Protein AF-A0A847AU84-F1 (afdb_monomer_lite)

pLDDT: mean 89.32, std 8.5, range [48.16, 98.56]

Sequence (438 aa):
MNRSVLNELHKEILNGLTQKDFLKRINISEERIQSLLINTKFVDNMLSLINKKQVTCKNVLDLSIDILNTVSSEPMDDWLMYIFQYVLNKSFPEAVTIKLDSKYEVSVIIYLEILRTILKYAQDNNLSEIPKFEFLSDEEIQELPNKSEYINFLKVYDENYVYELMMLDAEVNGYNTLKHVTAVHFVAMHVARQLKKVGVVLNLGLVSGSAAGHDIGKYGCKGLEKRRVAYLHYYYTDQWFIKYNMPGISLIAANHSTWDLELENLSLESLLLIYADFRVKNKKTKKGEEMHIFSLKESFSIILSKLDNVDEAKEKRYIRVYSKLLDFEDYLINKGINVDLKSEKPMFVKTVDFALIDGYEIVRNFKLMAFEHNVSLMSKLNNEITFTGMIESARSEQDWKNIRAYLNILEEYSIYLSQKEKLFALSFLYELLVHREG

Secondary structure (DSSP, 8-state):
-HHHHHHHHHHHHHHHHT-HHHHHHHT--HHHHHHHHS-HHHHHHHHHHHHHT---HHHHHHHHHHHHHHHHSS--S-HHHHHHHHHHHHH-GGG--S---HHHHHHHHHHHHHHHHHHHHHHHTT-S------PPPHHHHHT-TTHHHHHHHHHHHHHTTHHHHHHHHHHHT---HHHHHHHHHHHHHHHHHHHHHTT----HHHHHHHHHHTTGGGGG--GGGGGGHHHHHHHHHHHHHHHTT-HHHHHHHHTTT-TTS-GGGS-HHHHHHHHHHHHEEEEEETTEEEEEE--HHHHHHHHHHT-TT--HHHHHHHHHHHHHHHHHHHHHHHTT--TTSS-SSPPP-PPPPGGG--HHHHHHHHHHHHHHHHHHHHHHHTSHHHHHHHHHHHHH---HHHHHHHHHHHHHHGGGS-HHHHHHHHHHHHHHHH-TT-

Radius of gyration: 25.24 Å; chains: 1; bounding box: 65×44×82 Å

Foldseek 3Di:
DLVVLLVVLLVLLLCLCQDPVNCVVLVHDSVRSVVLSPDPQLSVLSSVVLVVLADALVSLCSSCQVVQCVQLVHHDPDPLLLLLLVLLCLQAVPARDDDDDPSNVSSSSSSLSSSVSVLVSCVVVVSHPRQDAPADDPVLLVPAPDNPLLVLLVVSCVVSVVLVSQRSCCVVVVDNVNQLLSQLLLLLLLLVLQCVVLPQDDGSSLLNSLSNQLQVLLSNQHDPSVVVSLPGSLVSSLVSSVVSPNQSSNLLSSCLSVLVDPLLLDAPSNLSSVLSSLQWDWDQDPVGTDIDGHDLVVSLVVVVVVCVPPDPVVVVSSVVSSVSNVLVVLLSVQSQRDSVSPDSHRDDHDDDDPVRDDDVRVVSVVSNVSSVVSNVVVVQQADPVSLLVVLVVLVPDQDVVVVVVVVVSCVSNVVSHTPVSVVSVVVSVVVPVVDPSD

Structure (mmCIF, N/CA/C/O backbone):
data_AF-A0A847AU84-F1
#
_entry.id   AF-A0A847AU84-F1
#
loop_
_atom_site.group_PDB
_atom_site.id
_atom_site.type_symbol
_atom_site.label_atom_id
_atom_site.label_alt_id
_atom_site.label_comp_id
_atom_site.label_asym_id
_atom_site.label_entity_id
_atom_site.label_seq_id
_atom_site.pdbx_PDB_ins_code
_atom_site.Cartn_x
_atom_site.Cartn_y
_atom_site.Cartn_z
_atom_site.occupancy
_atom_site.B_iso_or_equiv
_atom_site.auth_seq_id
_atom_site.auth_comp_id
_atom_site.auth_asym_id
_atom_site.auth_atom_id
_atom_site.pdbx_PDB_model_num
ATOM 1 N N . MET A 1 1 ? -1.096 19.557 -32.624 1.00 55.03 1 MET A N 1
ATOM 2 C CA . MET A 1 1 ? -1.042 18.966 -31.268 1.00 55.03 1 MET A CA 1
ATOM 3 C C . MET A 1 1 ? 0.103 17.970 -31.117 1.00 55.03 1 MET A C 1
ATOM 5 O O . MET A 1 1 ? 0.992 18.254 -30.331 1.00 55.03 1 MET A O 1
ATOM 9 N N . ASN A 1 2 ? 0.170 16.890 -31.904 1.00 67.12 2 ASN A N 1
ATOM 10 C CA . ASN A 1 2 ? 1.107 15.779 -31.635 1.00 67.12 2 ASN A CA 1
ATOM 11 C C . ASN A 1 2 ? 2.599 16.149 -31.669 1.00 67.12 2 ASN A C 1
ATOM 13 O O . ASN A 1 2 ? 3.369 15.592 -30.903 1.00 67.12 2 ASN A O 1
ATOM 17 N N . ARG A 1 3 ? 3.014 17.124 -32.492 1.00 78.31 3 ARG A N 1
ATOM 18 C CA . ARG A 1 3 ? 4.427 17.541 -32.574 1.00 78.31 3 ARG A CA 1
ATOM 19 C C . ARG A 1 3 ? 4.917 18.313 -31.339 1.00 78.31 3 ARG A C 1
ATOM 21 O O . ARG A 1 3 ? 6.087 18.218 -31.006 1.00 78.31 3 ARG A O 1
ATOM 28 N N . SER A 1 4 ? 4.032 19.050 -30.660 1.00 83.44 4 SER A N 1
ATOM 29 C CA . SER A 1 4 ? 4.377 19.756 -29.414 1.00 83.44 4 SER A CA 1
ATOM 30 C C . SER A 1 4 ? 4.542 18.766 -28.264 1.00 83.44 4 SER A C 1
ATOM 32 O O . SER A 1 4 ? 5.564 18.787 -27.593 1.00 83.44 4 SER A O 1
ATOM 34 N N . VAL A 1 5 ? 3.571 17.856 -28.118 1.00 85.06 5 VAL A N 1
ATOM 35 C CA . VAL A 1 5 ? 3.578 16.769 -27.121 1.00 85.06 5 VAL A CA 1
ATOM 36 C C . VAL A 1 5 ? 4.793 15.861 -27.312 1.00 85.06 5 VAL A C 1
ATOM 38 O O . VAL A 1 5 ? 5.462 15.511 -26.351 1.00 85.06 5 VAL A O 1
ATOM 41 N N . LEU A 1 6 ? 5.125 15.526 -28.563 1.00 87.38 6 LEU A N 1
ATOM 42 C CA . LEU A 1 6 ? 6.319 14.748 -28.895 1.00 87.38 6 LEU A CA 1
ATOM 43 C C . LEU A 1 6 ? 7.604 15.426 -28.411 1.00 87.38 6 LEU A C 1
ATOM 45 O O . LEU A 1 6 ? 8.422 14.787 -27.762 1.00 87.38 6 LEU A O 1
ATOM 49 N N . ASN A 1 7 ? 7.788 16.705 -28.749 1.00 88.19 7 ASN A N 1
ATOM 50 C CA . ASN A 1 7 ? 9.000 17.439 -28.389 1.00 88.19 7 ASN A CA 1
ATOM 51 C C . ASN A 1 7 ? 9.130 17.604 -26.871 1.00 88.19 7 ASN A C 1
ATOM 53 O O . ASN A 1 7 ? 10.234 17.533 -26.340 1.00 88.19 7 ASN A O 1
ATOM 57 N N . GLU A 1 8 ? 8.013 17.834 -26.184 1.00 91.06 8 GLU A N 1
ATOM 58 C CA . GLU A 1 8 ? 7.973 17.942 -24.729 1.00 91.06 8 GLU A CA 1
ATOM 59 C C . GLU A 1 8 ? 8.324 16.609 -24.063 1.00 91.06 8 GLU A C 1
ATOM 61 O O . GLU A 1 8 ? 9.249 16.561 -23.261 1.00 91.06 8 GLU A O 1
ATOM 66 N N . LEU A 1 9 ? 7.675 15.513 -24.467 1.00 90.62 9 LEU A N 1
ATOM 67 C CA . LEU A 1 9 ? 7.945 14.185 -23.919 1.00 90.62 9 LEU A CA 1
ATOM 68 C C . LEU A 1 9 ? 9.382 13.721 -24.198 1.00 90.62 9 LEU A C 1
ATOM 70 O O . LEU A 1 9 ? 10.033 13.165 -23.317 1.00 90.62 9 LEU A O 1
ATOM 74 N N . HIS A 1 10 ? 9.902 13.977 -25.403 1.00 92.12 10 HIS A N 1
ATOM 75 C CA . HIS A 1 10 ? 11.299 13.683 -25.741 1.00 92.12 10 HIS A CA 1
ATOM 76 C C . HIS A 1 10 ? 12.267 14.464 -24.847 1.00 92.12 10 HIS A C 1
ATOM 78 O O . HIS A 1 10 ? 13.226 13.887 -24.336 1.00 92.12 10 HIS A O 1
ATOM 84 N N . LYS A 1 11 ? 11.978 15.746 -24.592 1.00 92.06 11 LYS A N 1
ATOM 85 C CA . LYS A 1 11 ? 12.766 16.592 -23.691 1.00 92.06 11 LYS A CA 1
ATOM 86 C C . LYS A 1 11 ? 12.709 16.103 -22.243 1.00 92.06 11 LYS A C 1
ATOM 88 O O . LYS A 1 11 ? 13.748 16.072 -21.596 1.00 92.06 11 LYS A O 1
ATOM 93 N N . GLU A 1 12 ? 11.539 15.715 -21.741 1.00 93.75 12 GLU A N 1
ATOM 94 C CA . GLU A 1 12 ? 11.391 15.152 -20.391 1.00 93.75 12 GLU A CA 1
ATOM 95 C C . GLU A 1 12 ? 12.195 13.854 -20.235 1.00 93.75 12 GLU A C 1
ATOM 97 O O . GLU A 1 12 ? 12.949 13.710 -19.274 1.00 93.75 12 GLU A O 1
ATOM 102 N N . ILE A 1 13 ? 12.122 12.947 -21.217 1.00 94.31 13 ILE A N 1
ATOM 103 C CA . ILE A 1 13 ? 12.902 11.697 -21.209 1.00 94.31 13 ILE A CA 1
ATOM 104 C C . ILE A 1 13 ? 14.402 11.989 -21.232 1.00 94.31 13 ILE A C 1
ATOM 106 O O . ILE A 1 13 ? 15.161 11.386 -20.473 1.00 94.31 13 ILE A O 1
ATOM 110 N N . LEU A 1 14 ? 14.834 12.921 -22.085 1.00 93.75 14 LEU A N 1
ATOM 111 C CA . LEU A 1 14 ? 16.229 13.334 -22.138 1.00 93.75 14 LEU A CA 1
ATOM 112 C C . LEU A 1 14 ? 16.678 13.900 -20.787 1.00 93.75 14 LEU A C 1
ATOM 114 O O . LEU A 1 14 ? 17.684 13.443 -20.259 1.00 93.75 14 LEU A O 1
ATOM 118 N N . ASN A 1 15 ? 15.908 14.821 -20.201 1.00 93.50 15 ASN A N 1
ATOM 119 C CA . ASN A 1 15 ? 16.219 15.426 -18.907 1.00 93.50 15 ASN A CA 1
ATOM 120 C C . ASN A 1 15 ? 16.356 14.382 -17.791 1.00 93.50 15 ASN A C 1
ATOM 122 O O . ASN A 1 15 ? 17.271 14.502 -16.979 1.00 93.50 15 ASN A O 1
ATOM 126 N N . GLY A 1 16 ? 15.469 13.380 -17.741 1.00 92.56 16 GLY A N 1
ATOM 127 C CA . GLY A 1 16 ? 15.541 12.283 -16.770 1.00 92.56 16 GLY A CA 1
ATOM 128 C C . GLY A 1 16 ? 16.816 11.454 -16.935 1.00 92.56 16 GLY A C 1
ATOM 129 O O . GLY A 1 16 ? 17.574 11.256 -15.986 1.00 92.56 16 GLY A O 1
ATOM 130 N N . LEU A 1 17 ? 17.126 11.063 -18.175 1.00 94.06 17 LEU A N 1
ATOM 131 C CA . LEU A 1 17 ? 18.296 10.240 -18.489 1.00 94.06 17 LEU A CA 1
ATOM 132 C C . LEU A 1 17 ? 19.638 10.992 -18.401 1.00 94.06 17 LEU A C 1
ATOM 134 O O . LEU A 1 17 ? 20.684 10.346 -18.331 1.00 94.06 17 LEU A O 1
ATOM 138 N N . THR A 1 18 ? 19.644 12.330 -18.393 1.00 93.75 18 THR A N 1
ATOM 139 C CA . THR A 1 18 ? 20.861 13.154 -18.261 1.00 93.75 18 THR A CA 1
ATOM 140 C C . THR A 1 18 ? 21.039 13.774 -16.874 1.00 93.75 18 THR A C 1
ATOM 142 O O . THR A 1 18 ? 21.946 14.585 -16.669 1.00 93.75 18 THR A O 1
ATOM 145 N N . GLN A 1 19 ? 20.224 13.398 -15.882 1.00 94.19 19 GLN A N 1
ATOM 146 C CA . GLN A 1 19 ? 20.457 13.833 -14.504 1.00 94.19 19 GLN A CA 1
ATOM 147 C C . GLN A 1 19 ? 21.805 13.319 -13.986 1.00 94.19 19 GLN A C 1
ATOM 149 O O . GLN A 1 19 ? 22.171 12.160 -14.185 1.00 94.19 19 GLN A O 1
ATOM 154 N N . LYS A 1 20 ? 22.541 14.170 -13.257 1.00 91.12 20 LYS A N 1
ATOM 155 C CA . LYS A 1 20 ? 23.899 13.852 -12.775 1.00 91.12 20 LYS A CA 1
ATOM 156 C C . LYS A 1 20 ? 23.958 12.559 -11.961 1.00 91.12 20 LYS A C 1
ATOM 158 O O . LYS A 1 20 ? 24.895 11.784 -12.131 1.00 91.12 20 LYS A O 1
ATOM 163 N N . ASP A 1 21 ? 22.987 12.330 -11.082 1.00 91.88 21 ASP A N 1
ATOM 164 C CA . ASP A 1 21 ? 22.969 11.136 -10.233 1.00 91.88 21 ASP A CA 1
ATOM 165 C C . ASP A 1 21 ? 22.559 9.883 -11.015 1.00 91.88 21 ASP A C 1
ATOM 167 O O . ASP A 1 21 ? 23.112 8.808 -10.778 1.00 91.88 21 ASP A O 1
ATOM 171 N N . PHE A 1 22 ? 21.691 10.030 -12.021 1.00 93.44 22 PHE A N 1
ATOM 172 C CA . PHE A 1 22 ? 21.342 8.949 -12.938 1.00 93.44 22 PHE A CA 1
ATOM 173 C C . PHE A 1 22 ? 22.546 8.519 -13.785 1.00 93.44 22 PHE A C 1
ATOM 175 O O . PHE A 1 22 ? 22.910 7.345 -13.773 1.00 93.44 22 PHE A O 1
ATOM 182 N N . LEU A 1 23 ? 23.235 9.465 -14.437 1.00 93.50 23 LEU A N 1
ATOM 183 C CA . LEU A 1 23 ? 24.429 9.192 -15.251 1.00 93.50 23 LEU A CA 1
ATOM 184 C C . LEU A 1 23 ? 25.538 8.506 -14.442 1.00 93.50 23 LEU A C 1
ATOM 186 O O . LEU A 1 23 ? 26.152 7.552 -14.921 1.00 93.50 23 LEU A O 1
ATOM 190 N N . LYS A 1 24 ? 25.758 8.936 -13.190 1.00 92.25 24 LYS A N 1
ATOM 191 C CA . LYS A 1 24 ? 26.688 8.266 -12.265 1.00 92.25 24 LYS A CA 1
ATOM 192 C C . LYS A 1 24 ? 26.268 6.828 -11.970 1.00 92.25 24 LYS A C 1
ATOM 194 O O . LYS A 1 24 ? 27.123 5.950 -11.951 1.00 92.25 24 LYS A O 1
ATOM 199 N N . ARG A 1 25 ? 24.971 6.585 -11.746 1.00 91.06 25 ARG A N 1
ATOM 200 C CA . ARG A 1 25 ? 24.428 5.252 -11.445 1.00 91.06 25 ARG A CA 1
ATOM 201 C C . ARG A 1 25 ? 24.627 4.272 -12.600 1.00 91.06 25 ARG A C 1
ATOM 203 O O . ARG A 1 25 ? 24.944 3.115 -12.349 1.00 91.06 25 ARG A O 1
ATOM 210 N N . ILE A 1 26 ? 24.443 4.721 -13.842 1.00 93.19 26 ILE A N 1
ATOM 211 C CA . ILE A 1 26 ? 24.600 3.865 -15.029 1.00 93.19 26 ILE A CA 1
ATOM 212 C C . ILE A 1 26 ? 26.018 3.860 -15.612 1.00 93.19 26 ILE A C 1
ATOM 214 O O . ILE A 1 26 ? 26.317 3.022 -16.458 1.00 93.19 26 ILE A O 1
ATOM 218 N N . ASN A 1 27 ? 26.887 4.775 -15.170 1.00 92.69 27 ASN A N 1
ATOM 219 C CA . ASN A 1 27 ? 28.250 4.962 -15.669 1.00 92.69 27 ASN A CA 1
ATOM 220 C C . ASN A 1 27 ? 28.321 5.144 -17.203 1.00 92.69 27 ASN A C 1
ATOM 222 O O . ASN A 1 27 ? 29.146 4.541 -17.891 1.00 92.69 27 ASN A O 1
ATOM 226 N N . ILE A 1 28 ? 27.426 5.975 -17.746 1.00 92.00 28 ILE A N 1
ATOM 227 C CA . ILE A 1 28 ? 27.368 6.347 -19.167 1.00 92.00 28 ILE A CA 1
ATOM 228 C C . ILE A 1 28 ? 27.497 7.871 -19.274 1.00 92.00 28 ILE A C 1
ATOM 230 O O . ILE A 1 28 ? 26.972 8.597 -18.432 1.00 92.00 28 ILE A O 1
ATOM 234 N N . SER A 1 29 ? 28.212 8.360 -20.293 1.00 92.19 29 SER A N 1
ATOM 235 C CA . SER A 1 29 ? 28.366 9.800 -20.521 1.00 92.19 29 SER A CA 1
ATOM 236 C C . SER A 1 29 ? 27.087 10.431 -21.075 1.00 92.19 29 SER A C 1
ATOM 238 O O . SER A 1 29 ? 26.294 9.779 -21.761 1.00 92.19 29 SER A O 1
ATOM 240 N N . GLU A 1 30 ? 26.900 11.721 -20.809 1.00 92.88 30 GLU A N 1
ATOM 241 C CA . GLU A 1 30 ? 25.743 12.469 -21.298 1.00 92.88 30 GLU A CA 1
ATOM 242 C C . GLU A 1 30 ? 25.661 12.446 -22.834 1.00 92.88 30 GLU A C 1
ATOM 244 O O . GLU A 1 30 ? 24.592 12.207 -23.396 1.00 92.88 30 GLU A O 1
ATOM 249 N N . GLU A 1 31 ? 26.797 12.586 -23.525 1.00 91.94 31 GLU A N 1
ATOM 250 C CA . GLU A 1 31 ? 26.867 12.564 -24.992 1.00 91.94 31 GLU A CA 1
ATOM 251 C C . GLU A 1 31 ? 26.421 11.209 -25.558 1.00 91.94 31 GLU A C 1
ATOM 253 O O . GLU A 1 31 ? 25.770 11.131 -26.607 1.00 91.94 31 GLU A O 1
ATOM 258 N N . ARG A 1 32 ? 26.729 10.116 -24.849 1.00 91.44 32 ARG A N 1
ATOM 259 C CA . ARG A 1 32 ? 26.290 8.779 -25.250 1.00 91.44 32 ARG A CA 1
ATOM 260 C C . ARG A 1 32 ? 24.780 8.614 -25.073 1.00 91.44 32 ARG A C 1
ATOM 262 O O . ARG A 1 32 ? 24.149 8.064 -25.968 1.00 91.44 32 ARG A O 1
ATOM 269 N N . ILE A 1 33 ? 24.181 9.132 -23.999 1.00 92.00 33 ILE A N 1
ATOM 270 C CA . ILE A 1 33 ? 22.715 9.136 -23.830 1.00 92.00 33 ILE A CA 1
ATOM 271 C C . ILE A 1 33 ? 22.034 9.981 -24.909 1.00 92.00 33 ILE A C 1
ATOM 273 O O . ILE A 1 33 ? 21.084 9.519 -25.543 1.00 92.00 33 ILE A O 1
ATOM 277 N N . GLN A 1 34 ? 22.547 11.183 -25.172 1.00 90.88 34 GLN A N 1
ATOM 278 C CA . GLN A 1 34 ? 22.017 12.054 -26.220 1.00 90.88 34 GLN A CA 1
ATOM 279 C C . GLN A 1 34 ? 22.045 11.358 -27.587 1.00 90.88 34 GLN A C 1
ATOM 281 O O . GLN A 1 34 ? 21.037 11.361 -28.291 1.00 90.88 34 GLN A O 1
ATOM 286 N N . SER A 1 35 ? 23.148 10.692 -27.947 1.00 89.75 35 SER A N 1
ATOM 287 C CA . SER A 1 35 ? 23.233 9.981 -29.232 1.00 89.75 35 SER A CA 1
ATOM 288 C C . SER A 1 35 ? 22.262 8.796 -29.341 1.00 89.75 35 SER A C 1
ATOM 290 O O . SER A 1 35 ? 21.708 8.575 -30.415 1.00 89.75 35 SER A O 1
ATOM 292 N N . LEU A 1 36 ? 21.976 8.088 -28.240 1.00 88.06 36 LEU A N 1
ATOM 293 C CA . LEU A 1 36 ? 20.973 7.013 -28.205 1.00 88.06 36 LEU A CA 1
ATOM 294 C C . LEU A 1 36 ? 19.537 7.528 -28.417 1.00 88.06 36 LEU A C 1
ATOM 296 O O . LEU A 1 36 ? 18.714 6.822 -29.002 1.00 88.06 36 LEU A O 1
ATOM 300 N N . LEU A 1 37 ? 19.238 8.751 -27.966 1.00 85.75 37 LEU A N 1
ATOM 301 C CA . LEU A 1 37 ? 17.911 9.376 -28.069 1.00 85.75 37 LEU A CA 1
ATOM 302 C C . LEU A 1 37 ? 17.699 10.172 -29.366 1.00 85.75 37 LEU A C 1
ATOM 304 O O . LEU A 1 37 ? 16.550 10.430 -29.736 1.00 85.75 37 LEU A O 1
ATOM 308 N N . ILE A 1 38 ? 18.771 10.527 -30.087 1.00 81.31 38 ILE A N 1
ATOM 309 C CA . ILE A 1 38 ? 18.733 11.060 -31.464 1.00 81.31 38 ILE A CA 1
ATOM 310 C C . ILE A 1 38 ? 18.646 9.876 -32.448 1.00 81.31 38 ILE A C 1
ATOM 312 O O . ILE A 1 38 ? 19.406 9.739 -33.402 1.00 81.31 38 ILE A O 1
ATOM 316 N N . ASN A 1 39 ? 17.710 8.968 -32.188 1.00 78.81 39 ASN A N 1
ATOM 317 C CA . ASN A 1 39 ? 17.400 7.842 -33.055 1.00 78.81 39 ASN A CA 1
ATOM 318 C C . ASN A 1 39 ? 16.044 8.114 -33.718 1.00 78.81 39 ASN A C 1
ATOM 320 O O . ASN A 1 39 ? 15.037 8.296 -33.033 1.00 78.81 39 ASN A O 1
ATOM 324 N N . THR A 1 40 ? 16.001 8.141 -35.052 1.00 80.62 40 THR A N 1
ATOM 325 C CA . THR A 1 40 ? 14.761 8.389 -35.809 1.00 80.62 40 THR A CA 1
ATOM 326 C C . THR A 1 40 ? 13.671 7.379 -35.459 1.00 80.62 40 THR A C 1
ATOM 328 O O . THR A 1 40 ? 12.525 7.768 -35.257 1.00 80.62 40 THR A O 1
ATOM 331 N N . LYS A 1 41 ? 14.034 6.107 -35.259 1.00 83.75 41 LYS A N 1
ATOM 332 C CA . LYS A 1 41 ? 13.102 5.047 -34.860 1.00 83.75 41 LYS A CA 1
ATOM 333 C C . LYS A 1 41 ? 12.511 5.285 -33.470 1.00 83.75 41 LYS A C 1
ATOM 335 O O . 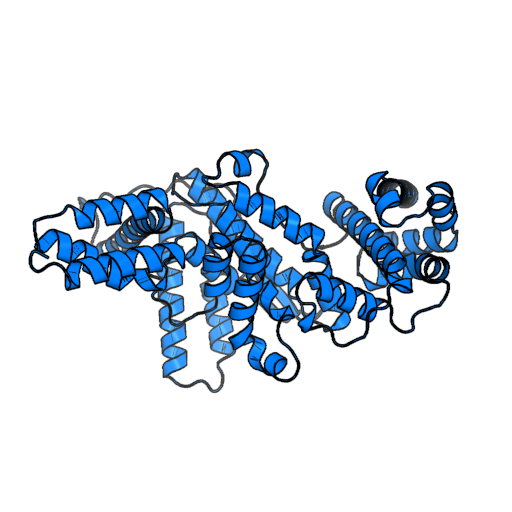LYS A 1 41 ? 11.331 5.021 -33.258 1.00 83.75 41 LYS A O 1
ATOM 340 N N . PHE A 1 42 ? 13.303 5.813 -32.534 1.00 87.25 42 PHE A N 1
ATOM 341 C CA . PHE A 1 42 ? 12.818 6.182 -31.202 1.00 87.25 42 PHE A CA 1
ATOM 342 C C . PHE A 1 42 ? 11.766 7.297 -31.299 1.00 87.25 42 PHE A C 1
ATOM 344 O O . PHE A 1 42 ? 10.676 7.183 -30.741 1.00 87.25 42 PHE A O 1
ATOM 351 N N . VAL A 1 43 ? 12.043 8.345 -32.079 1.00 85.81 43 VAL A N 1
ATOM 352 C CA . VAL A 1 43 ? 11.105 9.461 -32.286 1.00 85.81 43 VAL A CA 1
ATOM 353 C C . VAL A 1 43 ? 9.819 9.001 -32.992 1.00 85.81 43 VAL A C 1
ATOM 355 O O . VAL A 1 43 ? 8.720 9.367 -32.568 1.00 85.81 43 VAL A O 1
ATOM 358 N N . ASP A 1 44 ? 9.931 8.153 -34.015 1.00 85.25 44 ASP A N 1
ATOM 359 C CA . ASP A 1 44 ? 8.781 7.605 -34.747 1.00 85.25 44 ASP A CA 1
ATOM 360 C C . ASP A 1 44 ? 7.910 6.697 -33.859 1.00 85.25 44 ASP A C 1
ATOM 362 O O . ASP A 1 44 ? 6.676 6.798 -33.858 1.00 85.25 44 ASP A O 1
ATOM 366 N N . ASN A 1 45 ? 8.532 5.849 -33.034 1.00 86.69 45 ASN A N 1
ATOM 367 C CA . ASN A 1 45 ? 7.818 5.008 -32.073 1.00 86.69 45 ASN A CA 1
ATOM 368 C C . ASN A 1 45 ? 7.140 5.840 -30.975 1.00 86.69 45 ASN A C 1
ATOM 370 O O . ASN A 1 45 ? 6.033 5.506 -30.547 1.00 86.69 45 ASN A O 1
ATOM 374 N N . MET A 1 46 ? 7.745 6.956 -30.559 1.00 87.00 46 MET A N 1
ATOM 375 C CA . MET A 1 46 ? 7.149 7.867 -29.581 1.00 87.00 46 MET A CA 1
ATOM 376 C C . MET A 1 46 ? 5.908 8.561 -30.152 1.00 87.00 46 MET A C 1
ATOM 378 O O . MET A 1 46 ? 4.876 8.638 -29.484 1.00 87.00 46 MET A O 1
ATOM 382 N N . LEU A 1 47 ? 5.958 8.987 -31.420 1.00 85.75 47 LEU A N 1
ATOM 383 C CA . LEU A 1 47 ? 4.786 9.484 -32.146 1.00 85.75 47 LEU A CA 1
ATOM 384 C C . LEU A 1 47 ? 3.661 8.442 -32.194 1.00 85.75 47 LEU A C 1
ATOM 386 O O . LEU A 1 47 ? 2.496 8.774 -31.962 1.00 85.75 47 LEU A O 1
ATOM 390 N N . SER A 1 48 ? 4.000 7.180 -32.471 1.00 85.19 48 SER A N 1
ATOM 391 C CA . SER A 1 48 ? 3.042 6.067 -32.469 1.00 85.19 48 SER A CA 1
ATOM 392 C C . SER A 1 48 ? 2.397 5.869 -31.093 1.00 85.19 48 SER A C 1
ATOM 394 O O . SER A 1 48 ? 1.175 5.736 -31.000 1.00 85.19 48 SER A O 1
ATOM 396 N N . LEU A 1 49 ? 3.185 5.925 -30.014 1.00 85.25 49 LEU A N 1
ATOM 397 C CA . LEU A 1 49 ? 2.700 5.812 -28.636 1.00 85.25 49 LEU A CA 1
ATOM 398 C C . LEU A 1 49 ? 1.703 6.928 -28.287 1.00 85.25 49 LEU A C 1
ATOM 400 O O . LEU A 1 49 ? 0.613 6.635 -27.794 1.00 85.25 49 LEU A O 1
ATOM 404 N N . ILE A 1 50 ? 2.020 8.184 -28.622 1.00 83.00 50 ILE A N 1
ATOM 405 C CA . ILE A 1 50 ? 1.126 9.337 -28.403 1.00 83.00 50 ILE A CA 1
ATOM 406 C C . ILE A 1 50 ? -0.196 9.159 -29.169 1.00 83.00 50 ILE A C 1
ATOM 408 O O . ILE A 1 50 ? -1.272 9.436 -28.638 1.00 83.00 50 ILE A O 1
ATOM 412 N N . ASN A 1 51 ? -0.139 8.653 -30.405 1.00 82.00 51 ASN A N 1
ATOM 413 C CA . ASN A 1 51 ? -1.330 8.438 -31.232 1.00 82.00 51 ASN A CA 1
ATOM 414 C C . ASN A 1 51 ? -2.240 7.320 -30.703 1.00 82.00 51 ASN A C 1
ATOM 416 O O . ASN A 1 51 ? -3.461 7.424 -30.828 1.00 82.00 51 ASN A O 1
ATOM 420 N N . LYS A 1 52 ? -1.668 6.261 -30.115 1.00 77.75 52 LYS A N 1
ATOM 421 C CA . LYS A 1 52 ? -2.423 5.118 -29.575 1.00 77.75 52 LYS A CA 1
ATOM 422 C C . LYS A 1 52 ? -3.264 5.473 -28.341 1.00 77.75 52 LYS A C 1
ATOM 424 O O . LYS A 1 52 ? -4.192 4.730 -28.041 1.00 77.75 52 LYS A O 1
ATOM 429 N N . LYS A 1 53 ? -2.963 6.580 -27.642 1.00 73.56 53 LYS A N 1
ATOM 430 C CA . LYS A 1 53 ? -3.642 7.020 -26.400 1.00 73.56 53 LYS A CA 1
ATOM 431 C C . LYS A 1 53 ? -3.722 5.936 -25.312 1.00 73.56 53 LYS A C 1
ATOM 433 O O . LYS A 1 53 ? -4.642 5.918 -24.500 1.00 73.56 53 LYS A O 1
ATOM 438 N N . GLN A 1 54 ? -2.769 5.009 -25.321 1.00 81.56 54 GLN A N 1
ATOM 439 C CA . GLN A 1 54 ? -2.651 3.955 -24.325 1.00 81.56 54 GLN A CA 1
ATOM 440 C C . GLN A 1 54 ? -1.171 3.710 -24.053 1.00 81.56 54 GLN A C 1
ATOM 442 O O . GLN A 1 54 ? -0.401 3.413 -24.972 1.00 81.56 54 GLN A O 1
ATOM 447 N N . VAL A 1 55 ? -0.792 3.834 -22.784 1.00 88.25 55 VAL A N 1
ATOM 448 C CA . VAL A 1 55 ? 0.567 3.565 -22.310 1.00 88.25 55 VAL A CA 1
ATOM 449 C C . VAL A 1 55 ? 0.591 2.176 -21.680 1.00 88.25 55 VAL A C 1
ATOM 451 O O . VAL A 1 55 ? -0.139 1.910 -20.729 1.00 88.25 55 VAL A O 1
ATOM 454 N N . THR A 1 56 ? 1.420 1.296 -22.233 1.00 91.62 56 THR A N 1
ATOM 455 C CA . THR A 1 56 ? 1.687 -0.063 -21.741 1.00 91.62 56 THR A CA 1
ATOM 456 C C . THR A 1 56 ? 3.197 -0.250 -21.628 1.00 91.62 56 THR A C 1
ATOM 458 O O . THR A 1 56 ? 3.955 0.385 -22.370 1.00 91.62 56 THR A O 1
ATOM 461 N N . CYS A 1 57 ? 3.646 -1.124 -20.731 1.00 94.88 57 CYS A N 1
ATOM 462 C CA . CYS A 1 57 ? 5.042 -1.523 -20.607 1.00 94.88 57 CYS A CA 1
ATOM 463 C C . CYS A 1 57 ? 5.581 -2.027 -21.948 1.00 94.88 57 CYS A C 1
ATOM 465 O O . CYS A 1 57 ? 6.639 -1.587 -22.389 1.00 94.88 57 CYS A O 1
ATOM 467 N N . LYS A 1 58 ? 4.816 -2.856 -22.668 1.00 93.56 58 LYS A N 1
ATOM 468 C CA . LYS A 1 58 ? 5.203 -3.337 -23.998 1.00 93.56 58 LYS A CA 1
ATOM 469 C C . LYS A 1 58 ? 5.392 -2.211 -25.015 1.00 93.56 58 LYS A C 1
ATOM 471 O O . LYS A 1 58 ? 6.379 -2.218 -25.738 1.00 93.56 58 LYS A O 1
ATOM 476 N N . ASN A 1 59 ? 4.504 -1.216 -25.060 1.00 92.06 59 ASN A N 1
ATOM 477 C CA . ASN A 1 59 ? 4.659 -0.110 -26.009 1.00 92.06 59 ASN A CA 1
ATOM 478 C C . ASN A 1 59 ? 5.888 0.756 -25.679 1.00 92.06 59 ASN A C 1
ATOM 480 O O . ASN A 1 59 ? 6.546 1.256 -26.590 1.00 92.06 59 ASN A O 1
ATOM 484 N N . VAL A 1 60 ? 6.203 0.936 -24.392 1.00 94.31 60 VAL A N 1
ATOM 485 C CA . VAL A 1 60 ? 7.428 1.626 -23.953 1.00 94.31 60 VAL A CA 1
ATOM 486 C C . VAL A 1 60 ? 8.675 0.781 -24.243 1.00 94.31 60 VAL A C 1
ATOM 488 O O . VAL A 1 60 ? 9.734 1.317 -24.578 1.00 94.31 60 VAL A O 1
ATOM 491 N N . LEU A 1 61 ? 8.560 -0.545 -24.181 1.00 94.50 61 LEU A N 1
ATOM 492 C CA . LEU A 1 61 ? 9.638 -1.460 -24.541 1.00 94.50 61 LEU A CA 1
ATOM 493 C C . LEU A 1 61 ? 9.919 -1.410 -26.046 1.00 94.50 61 LEU A C 1
ATOM 495 O O . LEU A 1 61 ? 11.063 -1.217 -26.440 1.00 94.50 61 LEU A O 1
ATOM 499 N N . ASP A 1 62 ? 8.883 -1.480 -26.884 1.00 91.69 62 ASP A N 1
ATOM 500 C CA . ASP A 1 62 ? 9.000 -1.358 -28.344 1.00 91.69 62 ASP A CA 1
ATOM 501 C C . ASP A 1 62 ? 9.654 -0.022 -28.750 1.00 91.69 62 ASP A C 1
ATOM 503 O O . ASP A 1 62 ? 10.425 0.049 -29.710 1.00 91.69 62 ASP A O 1
ATOM 507 N N . LEU A 1 63 ? 9.374 1.045 -27.994 1.00 91.25 63 LEU A N 1
ATOM 508 C CA . LEU A 1 63 ? 10.015 2.350 -28.141 1.00 91.25 63 LEU A CA 1
ATOM 509 C C . LEU A 1 63 ? 11.520 2.301 -27.829 1.00 91.25 63 LEU A C 1
ATOM 511 O O . LEU A 1 63 ? 12.306 2.918 -28.542 1.00 91.25 63 LEU A O 1
ATOM 515 N N . SER A 1 64 ? 11.923 1.587 -26.780 1.00 93.06 64 SER A N 1
ATOM 516 C CA . SER A 1 64 ? 13.283 1.623 -26.221 1.00 93.06 64 SER A CA 1
ATOM 517 C C . SER A 1 64 ? 14.185 0.462 -26.657 1.00 93.06 64 SER A C 1
ATOM 519 O O . SER A 1 64 ? 15.384 0.502 -26.393 1.00 93.06 64 SER A O 1
ATOM 521 N N . ILE A 1 65 ? 13.660 -0.537 -27.370 1.00 92.31 65 ILE A N 1
ATOM 522 C CA . ILE A 1 65 ? 14.347 -1.799 -27.689 1.00 92.31 65 ILE A CA 1
ATOM 523 C C . ILE A 1 65 ? 15.734 -1.624 -28.327 1.00 92.31 65 ILE A C 1
ATOM 525 O O . ILE A 1 65 ? 16.690 -2.294 -27.936 1.00 92.31 65 ILE A O 1
ATOM 529 N N . ASP A 1 66 ? 15.878 -0.684 -29.263 1.00 91.19 66 ASP A N 1
ATOM 530 C CA . ASP A 1 66 ? 17.153 -0.423 -29.938 1.00 91.19 66 ASP A CA 1
ATOM 531 C C . ASP A 1 66 ? 18.186 0.176 -28.976 1.00 91.19 66 ASP A C 1
ATOM 533 O O . ASP A 1 66 ? 19.369 -0.155 -29.056 1.00 91.19 66 ASP A O 1
ATOM 537 N N . ILE A 1 67 ? 17.741 1.018 -28.037 1.00 92.25 67 ILE A N 1
ATOM 538 C CA . ILE A 1 67 ? 18.593 1.595 -26.993 1.00 92.25 67 ILE A CA 1
ATOM 539 C C . ILE A 1 67 ? 19.089 0.473 -26.077 1.00 92.25 67 ILE A C 1
ATOM 541 O O . ILE A 1 67 ? 20.292 0.366 -25.843 1.00 92.25 67 ILE A O 1
ATOM 545 N N . LEU A 1 68 ? 18.186 -0.401 -25.622 1.00 93.69 68 LEU A N 1
ATOM 546 C CA . LEU A 1 68 ? 18.512 -1.523 -24.735 1.00 93.69 68 LEU A CA 1
ATOM 547 C C . LEU A 1 68 ? 19.527 -2.475 -25.371 1.00 93.69 68 LEU A C 1
ATOM 549 O O . LEU A 1 68 ? 20.555 -2.783 -24.768 1.00 93.69 68 LEU A O 1
ATOM 553 N N . ASN A 1 69 ? 19.290 -2.886 -26.616 1.00 92.62 69 ASN A N 1
ATOM 554 C CA . ASN A 1 69 ? 20.188 -3.793 -27.333 1.00 92.62 69 ASN A CA 1
ATOM 555 C C . ASN A 1 69 ? 21.553 -3.144 -27.627 1.00 92.62 69 ASN A C 1
ATOM 557 O O . ASN A 1 69 ? 22.584 -3.809 -27.557 1.00 92.62 69 ASN A O 1
ATOM 561 N N . THR A 1 70 ? 21.588 -1.835 -27.904 1.00 91.25 70 THR A N 1
ATOM 562 C CA . THR A 1 70 ? 22.847 -1.101 -28.133 1.00 91.25 70 THR A CA 1
ATOM 563 C C . THR A 1 70 ? 23.670 -0.963 -26.851 1.00 91.25 70 THR A C 1
ATOM 565 O O . THR A 1 70 ? 24.898 -1.037 -26.883 1.00 91.25 70 THR A O 1
ATOM 568 N N . VAL A 1 71 ? 23.014 -0.747 -25.709 1.00 91.62 71 VAL A N 1
ATOM 569 C CA . VAL A 1 71 ? 23.686 -0.583 -24.412 1.00 91.62 71 VAL A CA 1
ATOM 570 C C . VAL A 1 71 ? 24.216 -1.916 -23.888 1.00 91.62 71 VAL A C 1
ATOM 572 O O . VAL A 1 71 ? 25.363 -1.983 -23.454 1.00 91.62 71 VAL A O 1
ATOM 575 N N . SER A 1 72 ? 23.414 -2.978 -23.963 1.00 90.44 72 SER A N 1
ATOM 576 C CA . SER A 1 72 ? 23.804 -4.322 -23.510 1.00 90.44 72 SER A CA 1
ATOM 577 C C . SER A 1 72 ? 24.758 -5.053 -24.460 1.00 90.44 72 SER A C 1
ATOM 579 O O . SER A 1 72 ? 25.371 -6.035 -24.05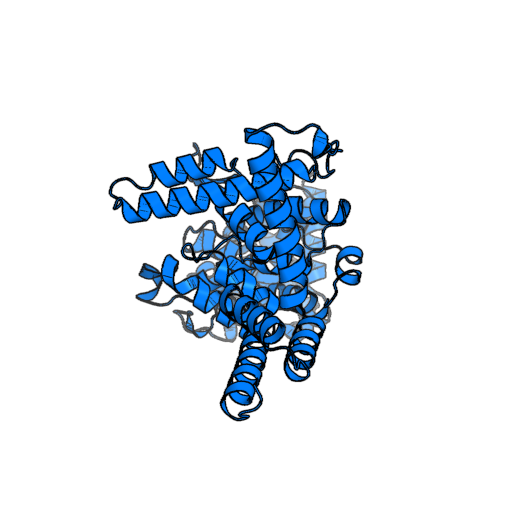5 1.00 90.44 72 SER A O 1
ATOM 581 N N . SER A 1 73 ? 24.922 -4.575 -25.701 1.00 83.25 73 SER A N 1
ATOM 582 C CA . SER A 1 73 ? 25.729 -5.190 -26.776 1.00 83.25 73 SER A CA 1
ATOM 583 C C . SER A 1 73 ? 25.245 -6.565 -27.263 1.00 83.25 73 SER A C 1
ATOM 585 O O . SER A 1 73 ? 25.718 -7.042 -28.292 1.00 83.25 73 SER A O 1
ATOM 587 N N . GLU A 1 74 ? 24.281 -7.181 -26.578 1.00 84.12 74 GLU A N 1
ATOM 588 C CA . GLU A 1 74 ? 23.654 -8.445 -26.949 1.00 84.12 74 GLU A CA 1
ATOM 589 C C . GLU A 1 74 ? 22.137 -8.337 -26.762 1.00 84.12 74 GLU A C 1
ATOM 591 O O . GLU A 1 74 ? 21.686 -7.943 -25.686 1.00 84.12 74 GLU A O 1
ATOM 596 N N . PRO A 1 75 ? 21.328 -8.696 -27.771 1.00 83.44 75 PRO A N 1
ATOM 597 C CA . PRO A 1 75 ? 19.882 -8.672 -27.628 1.00 83.44 75 PRO A CA 1
ATOM 598 C C . PRO A 1 75 ? 19.398 -9.728 -26.626 1.00 83.44 75 PRO A C 1
ATOM 600 O O . PRO A 1 75 ? 20.010 -10.784 -26.464 1.00 83.44 75 PRO A O 1
ATOM 603 N N . MET A 1 76 ? 18.270 -9.442 -25.978 1.00 87.06 76 MET A N 1
ATOM 604 C CA . MET A 1 76 ? 17.543 -10.390 -25.136 1.00 87.06 76 MET A CA 1
ATOM 605 C C . MET A 1 76 ? 16.293 -10.892 -25.858 1.00 87.06 76 MET A C 1
ATOM 607 O O . MET A 1 76 ? 15.573 -10.097 -26.462 1.00 87.06 76 MET A O 1
ATOM 611 N N . ASP A 1 77 ? 16.008 -12.188 -25.730 1.00 85.38 77 ASP A N 1
ATOM 612 C CA . ASP A 1 77 ? 14.824 -12.814 -26.327 1.00 85.38 77 ASP A CA 1
ATOM 613 C C . ASP A 1 77 ? 13.511 -12.252 -25.758 1.00 85.38 77 ASP A C 1
ATOM 615 O O . ASP A 1 77 ? 12.582 -11.962 -26.510 1.00 85.38 77 ASP A O 1
ATOM 619 N N . ASP A 1 78 ? 13.436 -12.063 -24.436 1.00 93.25 78 ASP A N 1
ATOM 620 C CA . ASP A 1 78 ? 12.252 -11.526 -23.755 1.00 93.25 78 ASP A CA 1
ATOM 621 C C . ASP A 1 78 ? 12.636 -10.471 -22.714 1.00 93.25 78 ASP A C 1
ATOM 623 O O . ASP A 1 78 ? 12.787 -10.735 -21.516 1.00 93.25 78 ASP A O 1
ATOM 627 N N . TRP A 1 79 ? 12.800 -9.238 -23.193 1.00 95.62 79 TRP A N 1
ATOM 628 C CA . TRP A 1 79 ? 13.090 -8.095 -22.335 1.00 95.62 79 TRP A CA 1
ATOM 629 C C . TRP A 1 79 ? 12.005 -7.847 -21.288 1.00 95.62 79 TRP A C 1
ATOM 631 O O . TRP A 1 79 ? 12.338 -7.478 -20.166 1.00 95.62 79 TRP A O 1
ATOM 641 N N . LEU A 1 80 ? 10.724 -8.042 -21.617 1.00 96.25 80 LEU A N 1
ATOM 642 C CA . LEU A 1 80 ? 9.633 -7.698 -20.706 1.00 96.25 80 LEU A CA 1
ATOM 643 C C . LEU A 1 80 ? 9.642 -8.619 -19.481 1.00 96.25 80 LEU A C 1
ATOM 645 O O . LEU A 1 80 ? 9.611 -8.136 -18.347 1.00 96.25 80 LEU A O 1
ATOM 649 N N . MET A 1 81 ? 9.768 -9.931 -19.707 1.00 96.62 81 MET A N 1
ATOM 650 C CA . MET A 1 81 ? 9.937 -10.904 -18.627 1.00 96.62 81 MET A CA 1
ATOM 651 C C . MET A 1 81 ? 11.224 -10.642 -17.837 1.00 96.62 81 MET A C 1
ATOM 653 O O . MET A 1 81 ? 11.206 -10.690 -16.607 1.00 96.62 81 MET A O 1
ATOM 657 N N . TYR A 1 82 ? 12.337 -10.329 -18.509 1.00 97.06 82 TYR A N 1
ATOM 658 C CA . TYR A 1 82 ? 13.601 -10.049 -17.823 1.00 97.06 82 TYR A CA 1
ATOM 659 C C . TYR A 1 82 ? 13.511 -8.820 -16.912 1.00 97.06 82 TYR A C 1
ATOM 661 O O . TYR A 1 82 ? 13.917 -8.878 -15.752 1.00 97.06 82 TYR A O 1
ATOM 669 N N . ILE A 1 83 ? 12.936 -7.720 -17.406 1.00 98.00 83 ILE A N 1
ATOM 670 C CA . ILE A 1 83 ? 12.723 -6.490 -16.635 1.00 98.00 83 ILE A CA 1
ATOM 671 C C . ILE A 1 83 ? 11.801 -6.765 -15.441 1.00 98.00 83 ILE A C 1
ATOM 673 O O . ILE A 1 83 ? 12.111 -6.341 -14.329 1.00 98.00 83 ILE A O 1
ATOM 677 N N . PHE A 1 84 ? 10.715 -7.521 -15.635 1.00 97.94 84 PHE A N 1
ATOM 678 C CA . PHE A 1 84 ? 9.835 -7.946 -14.543 1.00 97.94 84 PHE A CA 1
ATOM 679 C C . PHE A 1 84 ? 10.598 -8.719 -13.458 1.00 97.94 84 PHE A C 1
ATOM 681 O O . PHE A 1 84 ? 10.500 -8.379 -12.281 1.00 97.94 84 PHE A O 1
ATOM 688 N N . GLN A 1 85 ? 11.409 -9.711 -13.836 1.00 97.62 85 GLN A N 1
ATOM 689 C CA . GLN A 1 85 ? 12.221 -10.488 -12.890 1.00 97.62 85 GLN A CA 1
ATOM 690 C C . GLN A 1 85 ? 13.293 -9.624 -12.202 1.00 97.62 85 GLN A C 1
ATOM 692 O O . GLN A 1 85 ? 13.555 -9.799 -11.012 1.00 97.62 85 GLN A O 1
ATOM 697 N N . TYR A 1 86 ? 13.884 -8.658 -12.913 1.00 98.06 86 TYR A N 1
ATOM 698 C CA . TYR A 1 86 ? 14.840 -7.705 -12.344 1.00 98.06 86 TYR A CA 1
ATOM 699 C C . TYR A 1 86 ? 14.198 -6.799 -11.288 1.00 98.06 86 TYR A C 1
ATOM 701 O O . TYR A 1 86 ? 14.774 -6.586 -10.220 1.00 98.06 86 TYR A O 1
ATOM 709 N N . VAL A 1 87 ? 13.000 -6.280 -11.560 1.00 98.06 87 VAL A N 1
ATOM 710 C CA . VAL A 1 87 ? 12.251 -5.460 -10.603 1.00 98.06 87 VAL A CA 1
ATOM 711 C C . VAL A 1 87 ? 11.780 -6.309 -9.417 1.00 98.06 87 VAL A C 1
ATOM 713 O O . VAL A 1 87 ? 11.973 -5.917 -8.265 1.00 98.06 87 VAL A O 1
ATOM 716 N N . LEU A 1 88 ? 11.264 -7.517 -9.674 1.00 97.94 88 LEU A N 1
ATOM 717 C CA . LEU A 1 88 ? 10.892 -8.484 -8.639 1.00 97.94 88 LEU A CA 1
ATOM 718 C C . LEU A 1 88 ? 12.059 -8.749 -7.680 1.00 97.94 88 LEU A C 1
ATOM 720 O O . LEU A 1 88 ? 11.859 -8.774 -6.466 1.00 97.94 88 LEU A O 1
ATOM 724 N N . ASN A 1 89 ? 13.283 -8.852 -8.206 1.00 97.75 89 ASN A N 1
ATOM 725 C CA . ASN A 1 89 ? 14.487 -9.090 -7.417 1.00 97.75 89 ASN A CA 1
ATOM 726 C C . ASN A 1 89 ? 14.769 -8.010 -6.359 1.00 97.75 89 ASN A C 1
ATOM 728 O O . ASN A 1 89 ? 15.395 -8.305 -5.342 1.00 97.75 89 ASN A O 1
ATOM 732 N N . LYS A 1 90 ? 14.324 -6.763 -6.569 1.00 97.31 90 LYS A N 1
ATOM 733 C CA . LYS A 1 90 ? 14.533 -5.672 -5.601 1.00 97.31 90 LYS A CA 1
ATOM 734 C C . LYS A 1 90 ? 13.739 -5.905 -4.313 1.00 97.31 90 LYS A C 1
ATOM 736 O O . LYS A 1 90 ? 14.265 -5.713 -3.216 1.00 97.31 90 LYS A O 1
ATOM 741 N N . SER A 1 91 ? 12.504 -6.387 -4.446 1.00 97.44 91 SER A N 1
ATOM 742 C CA . SER A 1 91 ? 11.614 -6.658 -3.311 1.00 97.44 91 SER A CA 1
ATOM 743 C C . SER A 1 91 ? 11.744 -8.091 -2.790 1.00 97.44 91 SER A C 1
ATOM 745 O O . SER A 1 91 ? 11.938 -8.294 -1.590 1.00 97.44 91 SER A O 1
ATOM 747 N N . PHE A 1 92 ? 11.705 -9.074 -3.691 1.00 97.44 92 PHE A N 1
ATOM 748 C CA . PHE A 1 92 ? 11.689 -10.507 -3.398 1.00 97.44 92 PHE A CA 1
ATOM 749 C C . PHE A 1 92 ? 12.740 -11.241 -4.255 1.00 97.44 92 PHE A C 1
ATOM 751 O O . PHE A 1 92 ? 12.375 -11.987 -5.166 1.00 97.44 92 PHE A O 1
ATOM 758 N N . PRO A 1 93 ? 14.050 -11.075 -3.966 1.00 95.75 93 PRO A N 1
ATOM 759 C CA . PRO A 1 93 ? 15.142 -11.718 -4.727 1.00 95.75 93 PRO A CA 1
ATOM 760 C C . PRO A 1 93 ? 14.982 -13.232 -4.811 1.00 95.75 93 PRO A C 1
ATOM 762 O O . PRO A 1 93 ? 15.287 -13.901 -5.789 1.00 95.75 93 PRO A O 1
ATOM 765 N N . GLU A 1 94 ? 14.415 -13.760 -3.750 1.00 93.75 94 GLU A N 1
ATOM 766 C CA . GLU A 1 94 ? 14.209 -15.158 -3.499 1.00 93.75 94 GLU A CA 1
ATOM 767 C C . GLU A 1 94 ? 13.059 -15.753 -4.342 1.00 93.75 94 GLU A C 1
ATOM 769 O O . GLU A 1 94 ? 12.964 -16.973 -4.439 1.00 93.75 94 GLU A O 1
ATOM 774 N N . ALA A 1 95 ? 12.184 -14.921 -4.930 1.00 95.00 95 ALA A N 1
ATOM 775 C CA . ALA A 1 95 ? 11.072 -15.324 -5.804 1.00 95.00 95 ALA A CA 1
ATOM 776 C C . ALA A 1 95 ? 11.416 -15.281 -7.305 1.00 95.00 95 ALA A C 1
ATOM 778 O O . ALA A 1 95 ? 10.611 -15.697 -8.144 1.00 95.00 95 ALA A O 1
ATOM 779 N N . VAL A 1 96 ? 12.612 -14.795 -7.638 1.00 95.81 96 VAL A N 1
ATOM 780 C CA . VAL A 1 96 ? 13.116 -14.698 -9.007 1.00 95.81 96 VAL A CA 1
ATOM 781 C C . VAL A 1 96 ? 13.363 -16.096 -9.573 1.00 95.81 96 VAL A C 1
ATOM 783 O O . VAL A 1 96 ? 13.894 -16.978 -8.902 1.00 95.81 96 VAL A O 1
ATOM 786 N N . THR A 1 97 ? 12.970 -16.303 -10.829 1.00 94.06 97 THR A N 1
ATOM 787 C CA . THR A 1 97 ? 13.022 -17.624 -11.492 1.00 94.06 97 THR A CA 1
ATOM 788 C C . THR A 1 97 ? 14.109 -17.748 -12.556 1.00 94.06 97 THR A C 1
ATOM 790 O O . THR A 1 97 ? 14.342 -18.839 -13.072 1.00 94.06 97 THR A O 1
ATOM 793 N N . ILE A 1 98 ? 14.791 -16.646 -12.872 1.00 94.31 98 ILE A N 1
ATOM 794 C CA . ILE A 1 98 ? 15.862 -16.584 -13.870 1.00 94.31 98 ILE A CA 1
ATOM 795 C C . ILE A 1 98 ? 17.163 -16.090 -13.239 1.00 94.31 98 ILE A C 1
ATOM 797 O O . ILE A 1 98 ? 17.160 -15.429 -12.203 1.00 94.31 98 ILE A O 1
ATOM 801 N N . LYS A 1 99 ? 18.293 -16.361 -13.892 1.00 93.69 99 LYS A N 1
ATOM 802 C CA . LYS A 1 99 ? 19.564 -15.740 -13.517 1.00 93.69 99 LYS A CA 1
ATOM 803 C C . LYS A 1 99 ? 19.634 -14.335 -14.114 1.00 93.69 99 LYS A C 1
ATOM 805 O O . LYS A 1 99 ? 19.600 -14.187 -15.332 1.00 93.69 99 LYS A O 1
ATOM 810 N N . LEU A 1 100 ? 19.762 -13.327 -13.256 1.00 94.75 100 LEU A N 1
ATOM 811 C CA . LEU A 1 100 ? 20.000 -11.948 -13.674 1.00 94.75 100 LEU A CA 1
ATOM 812 C C . LEU A 1 100 ? 21.502 -11.734 -13.900 1.00 94.75 100 LEU A C 1
ATOM 814 O O . LEU A 1 100 ? 22.319 -12.069 -13.042 1.00 94.75 100 LEU A O 1
ATOM 818 N N . ASP A 1 101 ? 21.853 -11.201 -15.064 1.00 92.94 101 ASP A N 1
ATOM 819 C CA . ASP A 1 101 ? 23.218 -10.877 -15.474 1.00 92.94 101 ASP A CA 1
ATOM 820 C C . ASP A 1 101 ? 23.431 -9.355 -15.420 1.00 92.94 101 ASP A C 1
ATOM 822 O O . ASP A 1 101 ? 22.599 -8.574 -15.901 1.00 92.94 101 ASP A O 1
ATOM 826 N N . SER A 1 102 ? 24.553 -8.931 -14.837 1.00 90.69 102 SER A N 1
ATOM 827 C CA . SER A 1 102 ? 24.903 -7.518 -14.669 1.00 90.69 102 SER A CA 1
ATOM 828 C C . SER A 1 102 ? 25.072 -6.792 -16.004 1.00 90.69 102 SER A C 1
ATOM 830 O O . SER A 1 102 ? 24.853 -5.583 -16.064 1.00 90.69 102 SER A O 1
ATOM 832 N N . LYS A 1 103 ? 25.369 -7.503 -17.103 1.00 92.25 103 LYS A N 1
ATOM 833 C CA . LYS A 1 103 ? 25.489 -6.885 -18.436 1.00 92.25 103 LYS A CA 1
ATOM 834 C C . LYS A 1 103 ? 24.191 -6.236 -18.940 1.00 92.25 103 LYS A C 1
ATOM 836 O O . LYS A 1 103 ? 24.243 -5.297 -19.731 1.00 92.25 103 LYS A O 1
ATOM 841 N N . TYR A 1 104 ? 23.028 -6.691 -18.465 1.00 95.31 104 TYR A N 1
ATOM 842 C CA . TYR A 1 104 ? 21.727 -6.132 -18.851 1.00 95.31 104 TYR A CA 1
ATOM 843 C C . TYR A 1 104 ? 21.209 -5.064 -17.881 1.00 95.31 104 TYR A C 1
ATOM 845 O O . TYR A 1 104 ? 20.272 -4.343 -18.220 1.00 95.31 104 TYR A O 1
ATOM 853 N N . GLU A 1 105 ? 21.807 -4.926 -16.694 1.00 94.56 105 GLU A N 1
ATOM 854 C CA . GLU A 1 105 ? 21.310 -4.051 -15.624 1.00 94.56 105 GLU A CA 1
ATOM 855 C C . GLU A 1 105 ? 21.164 -2.595 -16.080 1.00 94.56 105 GLU A C 1
ATOM 857 O O . GLU A 1 105 ? 20.116 -1.983 -15.873 1.00 94.56 105 GLU A O 1
ATOM 862 N N . VAL A 1 106 ? 22.173 -2.059 -16.772 1.00 95.56 106 VAL A N 1
ATOM 863 C CA . VAL A 1 106 ? 22.142 -0.675 -17.264 1.00 95.56 106 VAL A CA 1
ATOM 864 C C . VAL A 1 106 ? 21.005 -0.457 -18.264 1.00 95.56 106 VAL A C 1
ATOM 866 O O . VAL A 1 106 ? 20.325 0.566 -18.213 1.00 95.56 106 VAL A O 1
ATOM 869 N N . SER A 1 107 ? 20.750 -1.440 -19.131 1.00 96.12 107 SER A N 1
ATOM 870 C CA . SER A 1 107 ? 19.639 -1.378 -20.085 1.00 96.12 107 SER A CA 1
ATOM 871 C C . SER A 1 107 ? 18.304 -1.346 -19.341 1.00 96.12 107 SER A C 1
ATOM 873 O O . SER A 1 107 ? 17.481 -0.468 -19.586 1.00 96.12 107 SER A O 1
ATOM 875 N N . VAL A 1 108 ? 18.115 -2.229 -18.356 1.00 97.00 108 VAL A N 1
ATOM 876 C CA . VAL A 1 108 ? 16.890 -2.252 -17.544 1.00 97.00 108 VAL A CA 1
ATOM 877 C C . VAL A 1 108 ? 16.670 -0.928 -16.804 1.00 97.00 108 VAL A C 1
ATOM 879 O O . VAL A 1 108 ? 15.553 -0.419 -16.794 1.00 97.00 108 VAL A O 1
ATOM 882 N N . ILE A 1 109 ? 17.718 -0.331 -16.226 1.00 96.88 109 ILE A N 1
ATOM 883 C CA . ILE A 1 109 ? 17.614 0.963 -15.531 1.00 96.88 109 ILE A CA 1
ATOM 884 C C . ILE A 1 109 ? 17.194 2.082 -16.499 1.00 96.88 109 ILE A C 1
ATOM 886 O O . ILE A 1 109 ? 16.325 2.878 -16.151 1.00 96.88 109 ILE A O 1
ATOM 890 N N . ILE A 1 110 ? 17.747 2.117 -17.718 1.00 96.69 110 ILE A N 1
ATOM 891 C CA . ILE A 1 110 ? 17.336 3.074 -18.761 1.00 96.69 110 ILE A CA 1
ATOM 892 C C . ILE A 1 110 ? 15.866 2.872 -19.141 1.00 96.69 110 ILE A C 1
ATOM 894 O O . ILE A 1 110 ? 15.117 3.845 -19.205 1.00 96.69 110 ILE A O 1
ATOM 898 N N . TYR A 1 111 ? 15.431 1.627 -19.359 1.00 97.44 111 TYR A N 1
ATOM 899 C CA . TYR A 1 111 ? 14.025 1.329 -19.644 1.00 97.44 111 TYR A CA 1
ATOM 900 C C . TYR A 1 111 ? 13.098 1.842 -18.536 1.00 97.44 111 TYR A C 1
ATOM 902 O O . TYR A 1 111 ? 12.097 2.492 -18.831 1.00 97.44 111 TYR A O 1
ATOM 910 N N . LEU A 1 112 ? 13.427 1.565 -17.269 1.00 97.94 112 LEU A N 1
ATOM 911 C CA . LEU A 1 112 ? 12.597 1.955 -16.128 1.00 97.94 112 LEU A CA 1
ATOM 912 C C . LEU A 1 112 ? 12.484 3.480 -16.004 1.00 97.94 112 LEU A C 1
ATOM 914 O O . LEU A 1 112 ? 11.402 3.978 -15.708 1.00 97.94 112 LEU A O 1
ATOM 918 N N . GLU A 1 113 ? 13.552 4.225 -16.293 1.00 97.31 113 GLU A N 1
ATOM 919 C CA . GLU A 1 113 ? 13.529 5.694 -16.290 1.00 97.31 113 GLU A CA 1
ATOM 920 C C . GLU A 1 113 ? 12.668 6.271 -17.425 1.00 97.31 113 GLU A C 1
ATOM 922 O O . GLU A 1 113 ? 11.876 7.196 -17.217 1.00 97.31 113 GLU A O 1
ATOM 927 N N . ILE A 1 114 ? 12.751 5.682 -18.625 1.00 96.56 114 ILE A N 1
ATOM 928 C CA . ILE A 1 114 ? 11.876 6.045 -19.749 1.00 96.56 114 ILE A CA 1
ATOM 929 C C . ILE A 1 114 ? 10.415 5.747 -19.389 1.00 96.56 114 ILE A C 1
ATOM 931 O O . ILE A 1 114 ? 9.544 6.596 -19.594 1.00 96.56 114 ILE A O 1
ATOM 935 N N . LEU A 1 115 ? 10.141 4.566 -18.824 1.00 96.69 115 LEU A N 1
ATOM 936 C CA . LEU A 1 115 ? 8.807 4.164 -18.384 1.00 96.69 115 LEU A CA 1
ATOM 937 C C . LEU A 1 115 ? 8.249 5.151 -17.357 1.00 96.69 115 LEU A C 1
ATOM 939 O O . LEU A 1 115 ? 7.169 5.692 -17.582 1.00 96.69 115 LEU A O 1
ATOM 943 N N . ARG A 1 116 ? 8.994 5.453 -16.289 1.00 95.88 116 ARG A N 1
ATOM 944 C CA . ARG A 1 116 ? 8.604 6.431 -15.258 1.00 95.88 116 ARG A CA 1
ATOM 945 C C . ARG A 1 116 ? 8.247 7.783 -15.840 1.00 95.88 116 ARG A C 1
ATOM 947 O O . ARG A 1 116 ? 7.196 8.336 -15.522 1.00 95.88 116 ARG A O 1
ATOM 954 N N . THR A 1 117 ? 9.102 8.290 -16.720 1.00 95.19 117 THR A N 1
ATOM 955 C CA . THR A 1 117 ? 8.911 9.601 -17.336 1.00 95.19 117 THR A CA 1
ATOM 956 C C . THR A 1 117 ? 7.638 9.639 -18.181 1.00 95.19 117 THR A C 1
ATOM 958 O O . THR A 1 117 ? 6.830 10.558 -18.044 1.00 95.19 117 THR A O 1
ATOM 961 N N . ILE A 1 118 ? 7.405 8.612 -19.008 1.00 93.88 118 ILE A N 1
ATOM 962 C CA . ILE A 1 118 ? 6.191 8.509 -19.832 1.00 93.88 118 ILE A CA 1
ATOM 963 C C . ILE A 1 118 ? 4.943 8.361 -18.958 1.00 93.88 118 ILE A C 1
ATOM 965 O O . ILE A 1 118 ? 3.933 9.006 -19.237 1.00 93.88 118 ILE A O 1
ATOM 969 N N . LEU A 1 119 ? 4.997 7.539 -17.906 1.00 92.75 119 LEU A N 1
ATOM 970 C CA . LEU A 1 119 ? 3.880 7.343 -16.979 1.00 92.75 119 LEU A CA 1
ATOM 971 C C . LEU A 1 119 ? 3.502 8.644 -16.278 1.00 92.75 119 LEU A C 1
ATOM 973 O O . LEU A 1 119 ? 2.331 9.020 -16.295 1.00 92.75 119 LEU A O 1
ATOM 977 N N . LYS A 1 120 ? 4.489 9.352 -15.722 1.00 91.94 120 LYS A N 1
ATOM 978 C CA . LYS A 1 120 ? 4.287 10.639 -15.057 1.00 91.94 120 LYS A CA 1
ATOM 979 C C . LYS A 1 120 ? 3.692 11.667 -16.016 1.00 91.94 120 LYS A C 1
ATOM 981 O O . LYS A 1 120 ? 2.651 12.247 -15.725 1.00 91.94 120 LYS A O 1
ATOM 986 N N . TYR A 1 121 ? 4.281 11.815 -17.202 1.00 90.75 121 TYR A N 1
ATOM 987 C CA . TYR A 1 121 ? 3.769 12.732 -18.219 1.00 90.75 121 TYR A CA 1
ATOM 988 C C . TYR A 1 121 ? 2.327 12.397 -18.622 1.00 90.75 121 TYR A C 1
ATOM 990 O O . TYR A 1 121 ? 1.488 13.289 -18.750 1.00 90.75 121 TYR A O 1
ATOM 998 N N . ALA A 1 122 ? 2.013 11.112 -18.797 1.00 89.25 122 ALA A N 1
ATOM 999 C CA . ALA A 1 122 ? 0.679 10.666 -19.171 1.00 89.25 122 ALA A CA 1
ATOM 1000 C C . ALA A 1 122 ? -0.358 10.855 -18.054 1.00 89.25 122 ALA A C 1
ATOM 1002 O O . ALA A 1 122 ? -1.505 11.173 -18.370 1.00 89.25 122 ALA A O 1
ATOM 1003 N N . GLN A 1 123 ? 0.030 10.702 -16.784 1.00 88.50 123 GLN A N 1
ATOM 1004 C CA . GLN A 1 123 ? -0.817 11.004 -15.627 1.00 88.50 123 GLN A CA 1
ATOM 1005 C C . GLN A 1 123 ? -1.093 12.508 -15.507 1.00 88.50 123 GLN A C 1
ATOM 1007 O O . GLN A 1 123 ? -2.241 12.901 -15.318 1.00 88.50 123 GLN A O 1
ATOM 1012 N N . ASP A 1 124 ? -0.072 13.352 -15.660 1.00 87.50 124 ASP A N 1
ATOM 1013 C CA . ASP A 1 124 ? -0.209 14.807 -15.513 1.00 87.50 124 ASP A CA 1
ATOM 1014 C C . ASP A 1 124 ? -0.989 15.444 -16.678 1.00 87.50 124 ASP A C 1
ATOM 1016 O O . ASP A 1 124 ? -1.685 16.443 -16.497 1.00 87.50 124 ASP A O 1
ATOM 1020 N N . ASN A 1 125 ? -0.941 14.831 -17.866 1.00 85.12 125 ASN A N 1
ATOM 1021 C CA . ASN A 1 125 ? -1.624 15.308 -19.074 1.00 85.12 125 ASN A CA 1
ATOM 1022 C C . ASN A 1 125 ? -2.886 14.505 -19.447 1.00 85.12 125 ASN A C 1
ATOM 1024 O O . ASN A 1 125 ? -3.439 14.713 -20.529 1.00 85.12 125 ASN A O 1
ATOM 1028 N N . ASN A 1 126 ? -3.348 13.587 -18.588 1.00 81.12 126 ASN A N 1
ATOM 1029 C CA . ASN A 1 126 ? -4.522 12.730 -18.820 1.00 81.12 126 ASN A CA 1
ATOM 1030 C C . ASN A 1 126 ? -4.514 12.012 -20.190 1.00 81.12 126 ASN A C 1
ATOM 1032 O O . ASN A 1 126 ? -5.535 11.926 -20.877 1.00 81.12 126 ASN A O 1
ATOM 1036 N N . LEU A 1 127 ? -3.352 11.506 -20.616 1.00 74.50 127 LEU A N 1
ATOM 1037 C CA . LEU A 1 127 ? -3.187 10.875 -21.935 1.00 74.50 127 LEU A CA 1
ATOM 1038 C C . LEU A 1 127 ? -3.730 9.443 -22.005 1.00 74.50 127 LEU A C 1
ATOM 1040 O O . LEU A 1 127 ? -3.972 8.936 -23.100 1.00 74.50 127 LEU A O 1
ATOM 1044 N N . SER A 1 128 ? -3.879 8.782 -20.857 1.00 73.44 128 SER A N 1
ATOM 1045 C CA . SER A 1 128 ? -4.360 7.406 -20.724 1.00 73.44 128 SER A CA 1
ATOM 1046 C C . SER A 1 128 ? -4.932 7.197 -19.318 1.00 73.44 128 SER A C 1
ATOM 1048 O O . SER A 1 128 ? -4.544 7.892 -18.382 1.00 73.44 128 SER A O 1
ATOM 1050 N N . GLU A 1 129 ? -5.813 6.207 -19.152 1.00 78.62 129 GLU A N 1
ATOM 1051 C CA . GLU A 1 129 ? -6.351 5.772 -17.851 1.00 78.62 129 GLU A CA 1
ATOM 1052 C C . GLU A 1 129 ? -5.288 4.993 -17.056 1.00 78.62 129 GLU A C 1
ATOM 1054 O O . GLU A 1 129 ? -5.360 3.774 -16.883 1.00 78.62 129 GLU A O 1
ATOM 1059 N N . ILE A 1 130 ? -4.234 5.695 -16.643 1.00 83.62 130 ILE A N 1
ATOM 1060 C CA . ILE A 1 130 ? -3.133 5.127 -15.869 1.00 83.62 130 ILE A CA 1
ATOM 1061 C C . ILE A 1 130 ? -3.495 5.220 -14.386 1.00 83.62 130 ILE A C 1
ATOM 1063 O O . ILE A 1 130 ? -3.779 6.318 -13.905 1.00 83.62 130 ILE A O 1
ATOM 1067 N N . PRO A 1 131 ? -3.462 4.102 -13.642 1.00 88.31 131 PRO A N 1
ATOM 1068 C CA . PRO A 1 131 ? -3.706 4.122 -12.206 1.00 88.31 131 PRO A CA 1
ATOM 1069 C C . PRO A 1 131 ? -2.756 5.090 -11.490 1.00 88.31 131 PRO A C 1
ATOM 1071 O O . PRO A 1 131 ? -1.549 5.044 -11.722 1.00 88.31 131 PRO A O 1
ATOM 1074 N N . LYS A 1 132 ? -3.271 5.958 -10.619 1.00 91.62 132 LYS A N 1
ATOM 1075 C CA . LYS A 1 132 ? -2.477 6.947 -9.878 1.00 91.62 132 LYS A CA 1
ATOM 1076 C C . LYS A 1 132 ? -2.780 6.836 -8.389 1.00 91.62 132 LYS A C 1
ATOM 1078 O O . LYS A 1 132 ? -3.936 6.690 -8.006 1.00 91.62 132 LYS A O 1
ATOM 1083 N N . PHE A 1 133 ? -1.735 6.907 -7.571 1.00 95.06 133 PHE A N 1
ATOM 1084 C CA . PHE A 1 133 ? -1.864 7.051 -6.126 1.00 95.06 133 PHE A CA 1
ATOM 1085 C C . PHE A 1 133 ? -1.935 8.531 -5.757 1.00 95.06 133 PHE A C 1
ATOM 1087 O O . PHE A 1 133 ? -1.157 9.341 -6.263 1.00 95.06 133 PHE A O 1
ATOM 1094 N N . GLU A 1 134 ? -2.826 8.873 -4.833 1.00 94.31 134 GLU A N 1
ATOM 1095 C CA . GLU A 1 134 ? -2.891 10.205 -4.227 1.00 94.31 134 GLU A CA 1
ATOM 1096 C C . GLU A 1 134 ? -2.252 10.173 -2.840 1.00 94.31 134 GLU A C 1
ATOM 1098 O O . GLU A 1 134 ? -2.930 10.281 -1.812 1.00 94.31 134 GLU A O 1
ATOM 1103 N N . PHE A 1 135 ? -0.935 9.958 -2.812 1.00 97.50 135 PHE A N 1
ATOM 1104 C CA . PHE A 1 135 ? -0.150 9.987 -1.580 1.00 97.50 135 PHE A CA 1
ATOM 1105 C C . PHE A 1 135 ? -0.309 11.319 -0.832 1.00 97.50 135 PHE A C 1
ATOM 1107 O O . PHE A 1 135 ? -0.792 12.310 -1.381 1.00 97.50 135 PHE A O 1
ATOM 1114 N N . LEU A 1 136 ? 0.068 11.317 0.448 1.00 98.06 136 LEU A N 1
ATOM 1115 C CA . LEU A 1 136 ? -0.045 12.496 1.303 1.00 98.06 136 LEU A CA 1
ATOM 1116 C C . LEU A 1 136 ? 0.703 13.703 0.721 1.00 98.06 136 LEU A C 1
ATOM 1118 O O . LEU A 1 136 ? 1.808 13.544 0.199 1.00 98.06 136 LEU A O 1
ATOM 1122 N N . SER A 1 137 ? 0.120 14.894 0.874 1.00 97.06 137 SER A N 1
ATOM 1123 C CA . SER A 1 137 ? 0.819 16.156 0.608 1.00 97.06 137 SER A CA 1
ATOM 1124 C C . SER A 1 137 ? 1.908 16.428 1.649 1.00 97.06 137 SER A C 1
ATOM 1126 O O . SER A 1 137 ? 1.924 15.824 2.726 1.00 97.06 137 SER A O 1
ATOM 1128 N N . ASP A 1 138 ? 2.806 17.371 1.363 1.00 96.50 138 ASP A N 1
ATOM 1129 C CA . ASP A 1 138 ? 3.850 17.765 2.312 1.00 96.50 138 ASP A CA 1
ATOM 1130 C C . ASP A 1 138 ? 3.254 18.275 3.633 1.00 96.50 138 ASP A C 1
ATOM 1132 O O . ASP A 1 138 ? 3.768 17.950 4.705 1.00 96.50 138 ASP A O 1
ATOM 1136 N N . GLU A 1 139 ? 2.135 19.004 3.580 1.00 96.19 139 GLU A N 1
ATOM 1137 C CA . GLU A 1 139 ? 1.393 19.445 4.765 1.00 96.19 139 GLU A CA 1
ATOM 1138 C C . GLU A 1 139 ? 0.847 18.250 5.555 1.00 96.19 139 GLU A C 1
ATOM 1140 O O . GLU A 1 139 ? 1.065 18.159 6.764 1.00 96.19 139 GLU A O 1
ATOM 1145 N N . GLU A 1 140 ? 0.207 17.290 4.874 1.00 96.94 140 GLU A N 1
ATOM 1146 C CA . GLU A 1 140 ? -0.309 16.074 5.512 1.00 96.94 140 GLU A CA 1
ATOM 1147 C C . GLU A 1 140 ? 0.820 15.260 6.172 1.00 96.94 140 GLU A C 1
ATOM 1149 O O . GLU A 1 140 ? 0.608 14.693 7.247 1.00 96.94 140 GLU A O 1
ATOM 1154 N N . ILE A 1 141 ? 2.018 15.227 5.570 1.00 97.00 141 ILE A N 1
ATOM 1155 C CA . ILE A 1 141 ? 3.209 14.554 6.115 1.00 97.00 141 ILE A CA 1
ATOM 1156 C C . ILE A 1 141 ? 3.731 15.262 7.371 1.00 97.00 141 ILE A C 1
ATOM 1158 O O . ILE A 1 141 ? 4.125 14.585 8.324 1.00 97.00 141 ILE A O 1
ATOM 1162 N N . GLN A 1 142 ? 3.754 16.601 7.407 1.00 94.75 142 GLN A N 1
ATOM 1163 C CA . GLN A 1 142 ? 4.219 17.332 8.596 1.00 94.75 142 GLN A CA 1
ATOM 1164 C C . GLN A 1 142 ? 3.295 17.151 9.803 1.00 94.75 142 GLN A C 1
ATOM 1166 O O . GLN A 1 142 ? 3.761 17.226 10.937 1.00 94.75 142 GLN A O 1
ATOM 1171 N N . GLU A 1 143 ? 2.012 16.877 9.573 1.00 92.62 143 GLU A N 1
ATOM 1172 C CA . GLU A 1 143 ? 1.033 16.611 10.630 1.00 92.62 143 GLU A CA 1
ATOM 1173 C C . GLU A 1 143 ? 1.087 15.174 11.181 1.00 92.62 143 GLU A C 1
ATOM 1175 O O . GLU A 1 143 ? 0.329 14.840 12.095 1.00 92.62 143 GLU A O 1
ATOM 1180 N N . LEU A 1 144 ? 1.927 14.290 10.629 1.00 92.00 144 LEU A N 1
ATOM 1181 C CA . LEU A 1 144 ? 2.022 12.909 11.101 1.00 92.00 144 LEU A CA 1
ATOM 1182 C C . LEU A 1 144 ? 2.722 12.827 12.467 1.00 92.00 144 LEU A C 1
ATOM 1184 O O . LEU A 1 144 ? 3.804 13.396 12.625 1.00 92.00 144 LEU A O 1
ATOM 1188 N N . PRO A 1 145 ? 2.206 12.018 13.417 1.00 84.25 145 PRO A N 1
ATOM 1189 C CA . PRO A 1 145 ? 2.883 11.772 14.693 1.00 84.25 145 PRO A CA 1
ATOM 1190 C C . PRO A 1 145 ? 4.292 11.185 14.517 1.00 84.25 145 PRO A C 1
ATOM 1192 O O . PRO A 1 145 ? 5.226 11.568 15.215 1.00 84.25 145 PRO A O 1
ATOM 1195 N N . ASN A 1 146 ? 4.451 10.277 13.547 1.00 81.31 146 ASN A N 1
ATOM 1196 C CA . ASN A 1 146 ? 5.735 9.730 13.123 1.00 81.31 146 ASN A CA 1
ATOM 1197 C C . ASN A 1 146 ? 5.826 9.737 11.591 1.00 81.31 146 ASN A C 1
ATOM 1199 O O . ASN A 1 146 ? 5.387 8.805 10.919 1.00 81.31 146 ASN A O 1
ATOM 1203 N N . LYS A 1 147 ? 6.420 10.793 11.031 1.00 92.31 147 LYS A N 1
ATOM 1204 C CA . LYS A 1 147 ? 6.625 10.913 9.579 1.00 92.31 147 LYS A CA 1
ATOM 1205 C C . LYS A 1 147 ? 7.730 10.012 9.024 1.0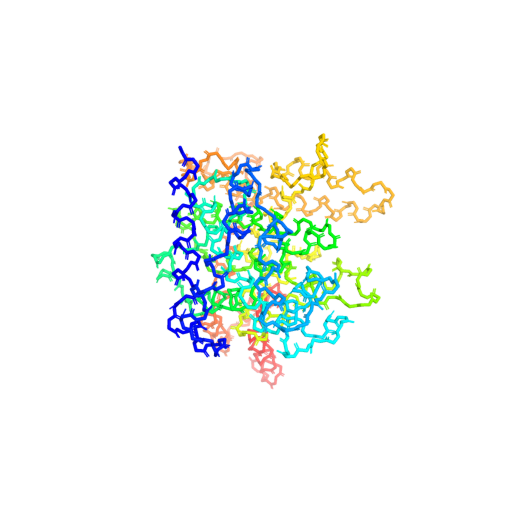0 92.31 147 LYS A C 1
ATOM 1207 O O . LYS A 1 147 ? 7.746 9.764 7.824 1.00 92.31 147 LYS A O 1
ATOM 1212 N N . SER A 1 148 ? 8.656 9.535 9.863 1.00 93.69 148 SER A N 1
ATOM 1213 C CA . SER A 1 148 ? 9.852 8.817 9.391 1.00 93.69 148 SER A CA 1
ATOM 1214 C C . SER A 1 148 ? 9.503 7.512 8.678 1.00 93.69 148 SER A C 1
ATOM 1216 O O . SER A 1 148 ? 10.025 7.247 7.599 1.00 93.69 148 SER A O 1
ATOM 1218 N N . GLU A 1 149 ? 8.560 6.755 9.237 1.00 94.75 149 GLU A N 1
ATOM 1219 C CA . GLU A 1 149 ? 8.096 5.491 8.676 1.00 94.75 149 GLU A CA 1
ATOM 1220 C C . GLU A 1 149 ? 7.421 5.689 7.314 1.00 94.75 149 GLU A C 1
ATOM 1222 O O . GLU A 1 149 ? 7.757 5.004 6.352 1.00 94.75 149 GLU A O 1
ATOM 1227 N N . TYR A 1 150 ? 6.533 6.679 7.196 1.00 97.75 150 TYR A N 1
ATOM 1228 C CA . TYR A 1 150 ? 5.835 6.962 5.941 1.00 97.75 150 TYR A CA 1
ATOM 1229 C C . TYR A 1 150 ? 6.754 7.561 4.860 1.00 97.75 150 TYR A C 1
ATOM 1231 O O . TYR A 1 150 ? 6.655 7.200 3.690 1.00 97.75 150 TYR A O 1
ATOM 1239 N N . ILE A 1 151 ? 7.695 8.435 5.229 1.00 98.00 151 ILE A N 1
ATOM 1240 C CA . ILE A 1 151 ? 8.704 8.950 4.286 1.00 98.00 151 ILE A CA 1
ATOM 1241 C C . ILE A 1 151 ? 9.584 7.804 3.779 1.00 98.00 151 ILE A C 1
ATOM 1243 O O . ILE A 1 151 ? 9.878 7.720 2.586 1.00 98.00 151 ILE A O 1
ATOM 1247 N N . ASN A 1 152 ? 9.985 6.902 4.676 1.00 97.88 152 ASN A N 1
ATOM 1248 C CA . ASN A 1 152 ? 10.749 5.723 4.306 1.00 97.88 152 ASN A CA 1
ATOM 1249 C C . ASN A 1 152 ? 9.940 4.783 3.400 1.00 97.88 152 ASN A C 1
ATOM 1251 O O . ASN A 1 152 ? 10.494 4.272 2.432 1.00 97.88 152 ASN A O 1
ATOM 1255 N N . PHE A 1 153 ? 8.632 4.633 3.636 1.00 98.38 153 PHE A N 1
ATOM 1256 C CA . PHE A 1 153 ? 7.735 3.928 2.721 1.00 98.38 153 PHE A CA 1
ATOM 1257 C C . PHE A 1 153 ? 7.781 4.512 1.313 1.00 98.38 153 PHE A C 1
ATOM 1259 O O . PHE A 1 153 ? 8.077 3.774 0.378 1.00 98.38 153 PHE A O 1
ATOM 1266 N N . LEU A 1 154 ? 7.548 5.819 1.153 1.00 98.38 154 LEU A N 1
ATOM 1267 C CA . LEU A 1 154 ? 7.568 6.467 -0.164 1.00 98.38 154 LEU A CA 1
ATOM 1268 C C . LEU A 1 154 ? 8.907 6.251 -0.877 1.00 98.38 154 LEU A C 1
ATOM 1270 O O . LEU A 1 154 ? 8.934 5.909 -2.058 1.00 98.38 154 LEU A O 1
ATOM 1274 N N . LYS A 1 155 ? 10.011 6.392 -0.136 1.00 98.12 155 LYS A N 1
ATOM 1275 C CA . LYS A 1 155 ? 11.361 6.167 -0.649 1.00 98.12 155 LYS A CA 1
ATOM 1276 C C . LYS A 1 155 ? 11.557 4.727 -1.126 1.00 98.12 155 LYS A C 1
ATOM 1278 O O . LYS A 1 155 ? 11.955 4.518 -2.262 1.00 98.12 155 LYS A O 1
ATOM 1283 N N . VAL A 1 156 ? 11.281 3.738 -0.277 1.00 98.25 156 VAL A N 1
ATOM 1284 C CA . VAL A 1 156 ? 11.488 2.315 -0.595 1.00 98.25 156 VAL A CA 1
ATOM 1285 C C . VAL A 1 156 ? 10.548 1.853 -1.706 1.00 98.25 156 VAL A C 1
ATOM 1287 O O . VAL A 1 156 ? 10.949 1.068 -2.564 1.00 98.25 156 VAL A O 1
ATOM 1290 N N . TYR A 1 157 ? 9.307 2.341 -1.709 1.00 98.00 157 TYR A N 1
ATOM 1291 C CA . TYR A 1 157 ? 8.321 2.053 -2.745 1.00 98.00 157 TYR A CA 1
ATOM 1292 C C . TYR A 1 157 ? 8.815 2.515 -4.123 1.00 98.00 157 TYR A C 1
ATOM 1294 O O . TYR A 1 157 ? 8.719 1.758 -5.092 1.00 98.00 157 TYR A O 1
ATOM 1302 N N . ASP A 1 158 ? 9.404 3.715 -4.194 1.00 97.06 158 ASP A N 1
ATOM 1303 C CA . ASP A 1 158 ? 10.041 4.222 -5.410 1.00 97.06 158 ASP A CA 1
ATOM 1304 C C . ASP A 1 158 ? 11.337 3.464 -5.740 1.00 97.06 158 ASP A C 1
ATOM 1306 O O . ASP A 1 158 ? 11.463 2.911 -6.828 1.00 97.06 158 ASP A O 1
ATOM 1310 N N . GLU A 1 159 ? 12.290 3.351 -4.815 1.00 96.50 159 GLU A N 1
ATOM 1311 C CA . GLU A 1 159 ? 13.605 2.744 -5.081 1.00 96.50 159 GLU A CA 1
ATOM 1312 C C . GLU A 1 159 ? 13.518 1.273 -5.526 1.00 96.50 159 GLU A C 1
ATOM 1314 O O . GLU A 1 159 ? 14.339 0.810 -6.326 1.00 96.50 159 GLU A O 1
ATOM 1319 N N . ASN A 1 160 ? 12.510 0.539 -5.042 1.00 97.94 160 ASN A N 1
ATOM 1320 C CA . ASN A 1 160 ? 12.263 -0.854 -5.413 1.00 97.94 160 ASN A CA 1
ATOM 1321 C C . ASN A 1 160 ? 11.341 -1.025 -6.628 1.00 97.94 160 ASN A C 1
ATOM 1323 O O . ASN A 1 160 ? 11.013 -2.165 -6.963 1.00 97.94 160 ASN A O 1
ATOM 1327 N N . TYR A 1 161 ? 10.937 0.064 -7.285 1.00 98.12 161 TYR A N 1
ATOM 1328 C CA . TYR A 1 161 ? 10.061 0.048 -8.458 1.00 98.12 161 TYR A CA 1
ATOM 1329 C C . TYR A 1 161 ? 8.737 -0.697 -8.210 1.00 98.12 161 TYR A C 1
ATOM 1331 O O . TYR A 1 161 ? 8.300 -1.506 -9.029 1.00 98.12 161 TYR A O 1
ATOM 1339 N N . VAL A 1 162 ? 8.107 -0.492 -7.045 1.00 98.25 162 VAL A N 1
ATOM 1340 C CA . VAL A 1 162 ? 6.915 -1.266 -6.651 1.00 98.25 162 VAL A CA 1
ATOM 1341 C C . VAL A 1 162 ? 5.727 -0.987 -7.575 1.00 98.25 162 VAL A C 1
ATOM 1343 O O . VAL A 1 162 ? 5.003 -1.913 -7.941 1.00 98.25 162 VAL A O 1
ATOM 1346 N N . TYR A 1 163 ? 5.546 0.264 -8.004 1.00 97.62 163 TYR A N 1
ATOM 1347 C CA . TYR A 1 163 ? 4.516 0.616 -8.982 1.00 97.62 163 TYR A CA 1
ATOM 1348 C C . TYR A 1 163 ? 4.741 -0.125 -10.308 1.00 97.62 163 TYR A C 1
ATOM 1350 O O . TYR A 1 163 ? 3.833 -0.765 -10.845 1.00 97.62 163 TYR A O 1
ATOM 1358 N N . GLU A 1 164 ? 5.968 -0.067 -10.827 1.00 97.50 164 GLU A N 1
ATOM 1359 C CA . GLU A 1 164 ? 6.340 -0.679 -12.098 1.00 97.50 164 GLU A CA 1
ATOM 1360 C C . GLU A 1 164 ? 6.288 -2.201 -12.019 1.00 97.50 164 GLU A C 1
ATOM 1362 O O . GLU A 1 164 ? 5.883 -2.827 -12.993 1.00 97.50 164 GLU A O 1
ATOM 1367 N N . LEU A 1 165 ? 6.614 -2.798 -10.867 1.00 98.12 165 LEU A N 1
ATOM 1368 C CA . LEU A 1 165 ? 6.441 -4.229 -10.617 1.00 98.12 165 LEU A CA 1
ATOM 1369 C C . LEU A 1 165 ? 4.998 -4.650 -10.895 1.00 98.12 165 LEU A C 1
ATOM 1371 O O . LEU A 1 165 ? 4.765 -5.569 -11.677 1.00 98.12 165 LEU A O 1
ATOM 1375 N N . MET A 1 166 ? 4.035 -3.955 -10.280 1.00 97.19 166 MET A N 1
ATOM 1376 C CA . MET A 1 166 ? 2.615 -4.268 -10.436 1.00 97.19 166 MET A CA 1
ATOM 1377 C C . MET A 1 166 ? 2.105 -3.972 -11.850 1.00 97.19 166 MET A C 1
ATOM 1379 O O . MET A 1 166 ? 1.185 -4.638 -12.324 1.00 97.19 166 MET A O 1
ATOM 1383 N N . MET A 1 167 ? 2.683 -2.975 -12.527 1.00 95.56 167 MET A N 1
ATOM 1384 C CA . MET A 1 167 ? 2.344 -2.662 -13.914 1.00 95.56 167 MET A CA 1
ATOM 1385 C C . MET A 1 167 ? 2.861 -3.734 -14.884 1.00 95.56 167 MET A C 1
ATOM 1387 O O . MET A 1 167 ? 2.107 -4.209 -15.730 1.00 95.56 167 MET A O 1
ATOM 1391 N N . LEU A 1 168 ? 4.121 -4.148 -14.732 1.00 97.12 168 LEU A N 1
ATOM 1392 C CA . LEU A 1 168 ? 4.752 -5.199 -15.530 1.00 97.12 168 LEU A CA 1
ATOM 1393 C C . LEU A 1 168 ? 4.038 -6.540 -15.339 1.00 97.12 168 LEU A C 1
ATOM 1395 O O . LEU A 1 168 ? 3.799 -7.252 -16.312 1.00 97.12 168 LEU A O 1
ATOM 1399 N N . ASP A 1 169 ? 3.641 -6.863 -14.108 1.00 95.56 169 ASP A N 1
ATOM 1400 C CA . ASP A 1 169 ? 2.921 -8.098 -13.785 1.00 95.56 169 ASP A CA 1
ATOM 1401 C C . ASP A 1 169 ? 1.594 -8.238 -14.544 1.00 95.56 169 ASP A C 1
ATOM 1403 O O . ASP A 1 169 ? 1.224 -9.337 -14.966 1.00 95.56 169 ASP A O 1
ATOM 1407 N N . ALA A 1 170 ? 0.904 -7.122 -14.794 1.00 93.50 170 ALA A N 1
ATOM 1408 C CA . ALA A 1 170 ? -0.331 -7.120 -15.570 1.00 93.50 170 ALA A CA 1
ATOM 1409 C C . ALA A 1 170 ? -0.125 -7.564 -17.020 1.00 93.50 170 ALA A C 1
ATOM 1411 O O . ALA A 1 170 ? -1.005 -8.204 -17.593 1.00 93.50 170 ALA A O 1
ATOM 1412 N N . GLU A 1 171 ? 1.028 -7.258 -17.611 1.00 94.25 171 GLU A N 1
ATOM 1413 C CA . GLU A 1 171 ? 1.341 -7.627 -18.994 1.00 94.25 171 GLU A CA 1
ATOM 1414 C C . GLU A 1 171 ? 2.058 -8.973 -19.095 1.00 94.25 171 GLU A C 1
ATOM 1416 O O . GLU A 1 171 ? 1.857 -9.698 -20.068 1.00 94.25 171 GLU A O 1
ATOM 1421 N N . VAL A 1 172 ? 2.855 -9.330 -18.086 1.00 94.69 172 VAL A N 1
ATOM 1422 C CA . VAL A 1 172 ? 3.613 -10.586 -18.052 1.00 94.69 172 VAL A CA 1
ATOM 1423 C C . VAL A 1 172 ? 2.745 -11.758 -17.594 1.00 94.69 172 VAL A C 1
ATOM 1425 O O . VAL A 1 172 ? 2.763 -12.816 -18.220 1.00 94.69 172 VAL A O 1
ATOM 1428 N N . ASN A 1 173 ? 1.976 -11.584 -16.518 1.00 91.94 173 ASN A N 1
ATOM 1429 C CA . ASN A 1 173 ? 1.202 -12.658 -15.887 1.00 91.94 173 ASN A CA 1
ATOM 1430 C C . ASN A 1 173 ? -0.320 -12.436 -15.946 1.00 91.94 173 ASN A C 1
ATOM 1432 O O . ASN A 1 173 ? -1.080 -13.328 -15.571 1.00 91.94 173 ASN A O 1
ATOM 1436 N N . GLY A 1 174 ? -0.788 -11.278 -16.428 1.00 89.62 174 GLY A N 1
ATOM 1437 C CA . GLY A 1 174 ? -2.218 -10.996 -16.598 1.00 89.62 174 GLY A CA 1
ATOM 1438 C C . GLY A 1 174 ? -2.945 -10.559 -15.322 1.00 89.62 174 GLY A C 1
ATOM 1439 O O . GLY A 1 174 ? -4.177 -10.524 -15.309 1.00 89.62 174 GLY A O 1
ATOM 1440 N N . TYR A 1 175 ? -2.226 -10.236 -14.243 1.00 87.81 175 TYR A N 1
ATOM 1441 C CA . TYR A 1 175 ? -2.830 -9.820 -12.975 1.00 87.81 175 TYR A CA 1
ATOM 1442 C C . TYR A 1 175 ? -3.073 -8.311 -12.919 1.00 87.81 175 TYR A C 1
ATOM 1444 O O . TYR A 1 175 ? -2.198 -7.500 -13.184 1.00 87.81 175 TYR A O 1
ATOM 1452 N N . ASN A 1 176 ? -4.259 -7.889 -12.495 1.00 89.44 176 ASN A N 1
ATOM 1453 C CA . ASN A 1 176 ? -4.629 -6.474 -12.434 1.00 89.44 176 ASN A CA 1
ATOM 1454 C C . ASN A 1 176 ? -4.386 -5.825 -11.057 1.00 89.44 176 ASN A C 1
ATOM 1456 O O . ASN A 1 176 ? -5.111 -4.905 -10.665 1.00 89.44 176 ASN A O 1
ATOM 1460 N N . THR A 1 177 ? -3.351 -6.282 -10.344 1.00 93.50 177 THR A N 1
ATOM 1461 C CA . THR A 1 177 ? -3.003 -5.868 -8.975 1.00 93.50 177 THR A CA 1
ATOM 1462 C C . THR A 1 177 ? -2.852 -4.355 -8.846 1.00 93.50 177 THR A C 1
ATOM 1464 O O . THR A 1 177 ? -3.424 -3.770 -7.935 1.00 93.50 177 THR A O 1
ATOM 1467 N N . LEU A 1 178 ? -2.170 -3.688 -9.787 1.00 95.56 178 LEU A N 1
ATOM 1468 C CA . LEU A 1 178 ? -1.982 -2.235 -9.718 1.00 95.56 178 LEU A CA 1
ATOM 1469 C C . LEU A 1 178 ? -3.319 -1.484 -9.668 1.00 95.56 178 LEU A C 1
ATOM 1471 O O . LEU A 1 178 ? -3.524 -0.651 -8.793 1.00 95.56 178 LEU A O 1
ATOM 1475 N N . LYS A 1 179 ? -4.250 -1.822 -10.573 1.00 94.88 179 LYS A N 1
ATOM 1476 C CA . LYS A 1 179 ? -5.581 -1.193 -10.641 1.00 94.88 179 LYS A CA 1
ATOM 1477 C C . LYS A 1 179 ? -6.375 -1.412 -9.354 1.00 94.88 179 LYS A C 1
ATOM 1479 O O . LYS A 1 179 ? -7.103 -0.521 -8.924 1.00 94.88 179 LYS A O 1
ATOM 1484 N N . HIS A 1 180 ? -6.248 -2.600 -8.767 1.00 95.75 180 HIS A N 1
ATOM 1485 C CA . HIS A 1 180 ? -6.880 -2.932 -7.498 1.00 95.75 180 HIS A CA 1
ATOM 1486 C C . HIS A 1 180 ? -6.330 -2.065 -6.368 1.00 95.75 180 HIS A C 1
ATOM 1488 O O . HIS A 1 180 ? -7.081 -1.314 -5.753 1.00 95.75 180 HIS A O 1
ATOM 1494 N N . VAL A 1 181 ? -5.015 -2.108 -6.158 1.00 97.19 181 VAL A N 1
ATOM 1495 C CA . VAL A 1 181 ? -4.340 -1.428 -5.051 1.00 97.19 181 VAL A CA 1
ATOM 1496 C C . VAL A 1 181 ? -4.532 0.087 -5.126 1.00 97.19 181 VAL A C 1
ATOM 1498 O O . VAL A 1 181 ? -4.813 0.711 -4.107 1.00 97.19 181 VAL A O 1
ATOM 1501 N N . THR A 1 182 ? -4.488 0.692 -6.318 1.00 97.19 182 THR A N 1
ATOM 1502 C CA . THR A 1 182 ? -4.783 2.127 -6.473 1.00 97.19 182 THR A CA 1
ATOM 1503 C C . THR A 1 182 ? -6.227 2.478 -6.136 1.00 97.19 182 THR A C 1
ATOM 1505 O O . THR A 1 182 ? -6.477 3.519 -5.539 1.00 97.19 182 THR A O 1
ATOM 1508 N N . ALA A 1 183 ? -7.191 1.624 -6.494 1.00 97.31 183 ALA A N 1
ATOM 1509 C CA . ALA A 1 183 ? -8.595 1.867 -6.173 1.00 97.31 183 ALA A CA 1
ATOM 1510 C C . ALA A 1 183 ? -8.859 1.695 -4.668 1.00 97.31 183 ALA A C 1
ATOM 1512 O O . ALA A 1 183 ? -9.597 2.488 -4.088 1.00 97.31 183 ALA A O 1
ATOM 1513 N N . VAL A 1 184 ? -8.224 0.710 -4.024 1.00 98.19 184 VAL A N 1
ATOM 1514 C CA . VAL A 1 184 ? -8.284 0.520 -2.565 1.00 98.19 184 VAL A CA 1
ATOM 1515 C C . VAL A 1 184 ? -7.677 1.724 -1.852 1.00 98.19 184 VAL A C 1
ATOM 1517 O O . VAL A 1 184 ? -8.303 2.287 -0.956 1.00 98.19 184 VAL A O 1
ATOM 1520 N N . HIS A 1 185 ? -6.500 2.174 -2.294 1.00 98.56 185 HIS A N 1
ATOM 1521 C CA . HIS A 1 185 ? -5.850 3.374 -1.767 1.00 98.56 185 HIS A CA 1
ATOM 1522 C C . HIS A 1 185 ? -6.736 4.612 -1.896 1.00 98.56 185 HIS A C 1
ATOM 1524 O O . HIS A 1 185 ? -6.934 5.312 -0.905 1.00 98.56 185 HIS A O 1
ATOM 1530 N N . PHE A 1 186 ? -7.350 4.829 -3.063 1.00 97.94 186 PHE A N 1
ATOM 1531 C CA . PHE A 1 186 ? -8.284 5.932 -3.278 1.00 97.94 186 PHE A CA 1
ATOM 1532 C C . PHE A 1 186 ? -9.459 5.899 -2.290 1.00 97.94 186 PHE A C 1
ATOM 1534 O O . PHE A 1 186 ? -9.722 6.898 -1.624 1.00 97.94 186 PHE A O 1
ATOM 1541 N N . VAL A 1 187 ? -10.140 4.756 -2.135 1.00 98.31 187 VAL A N 1
ATOM 1542 C CA . VAL A 1 187 ? -11.276 4.629 -1.201 1.00 98.31 187 VAL A CA 1
ATOM 1543 C C . VAL A 1 187 ? -10.836 4.876 0.242 1.00 98.31 187 VAL A C 1
ATOM 1545 O O . VAL A 1 187 ? -11.489 5.638 0.959 1.00 98.31 187 VAL A O 1
ATOM 1548 N N . ALA A 1 188 ? -9.725 4.269 0.663 1.00 98.31 188 ALA A N 1
ATOM 1549 C CA . ALA A 1 188 ? -9.199 4.421 2.015 1.00 98.31 188 ALA A CA 1
ATOM 1550 C C . ALA A 1 188 ? -8.842 5.886 2.310 1.00 98.31 188 ALA A C 1
ATOM 1552 O O . ALA A 1 188 ? -9.290 6.441 3.314 1.00 98.31 188 ALA A O 1
ATOM 1553 N N . MET A 1 189 ? -8.105 6.543 1.408 1.00 98.38 189 MET A N 1
ATOM 1554 C CA . MET A 1 189 ? -7.687 7.937 1.568 1.00 98.38 189 MET A CA 1
ATOM 1555 C C . MET A 1 189 ? -8.852 8.923 1.488 1.00 98.38 189 MET A C 1
ATOM 1557 O O . MET A 1 189 ? -8.882 9.888 2.254 1.00 98.38 189 MET A O 1
ATOM 1561 N N . HIS A 1 190 ? -9.841 8.669 0.627 1.00 98.06 190 HIS A N 1
ATOM 1562 C CA . HIS A 1 190 ? -11.055 9.482 0.522 1.00 98.06 190 HIS A CA 1
ATOM 1563 C C . HIS A 1 190 ? -11.817 9.544 1.850 1.00 98.06 190 HIS A C 1
ATOM 1565 O O . HIS A 1 190 ? -12.240 10.616 2.290 1.00 98.06 190 HIS A O 1
ATOM 1571 N N . VAL A 1 191 ? -11.978 8.399 2.515 1.00 98.00 191 VAL A N 1
ATOM 1572 C CA . VAL A 1 191 ? -12.644 8.314 3.822 1.00 98.00 191 VAL A CA 1
ATOM 1573 C C . VAL A 1 191 ? -11.747 8.895 4.922 1.00 98.00 191 VAL A C 1
ATOM 1575 O O . VAL A 1 191 ? -12.198 9.727 5.712 1.00 98.00 191 VAL A O 1
ATOM 1578 N N . ALA A 1 192 ? -10.465 8.526 4.944 1.00 97.69 192 ALA A N 1
ATOM 1579 C CA . ALA A 1 192 ? -9.505 8.941 5.966 1.00 97.69 192 ALA A CA 1
ATOM 1580 C C . ALA A 1 192 ? -9.319 10.466 6.033 1.00 97.69 192 ALA A C 1
ATOM 1582 O O . ALA A 1 192 ? -9.363 11.062 7.112 1.00 97.69 192 ALA A O 1
ATOM 1583 N N . ARG A 1 193 ? -9.178 11.132 4.880 1.00 97.88 193 ARG A N 1
ATOM 1584 C CA . ARG A 1 193 ? -9.053 12.598 4.815 1.00 97.88 193 ARG A CA 1
ATOM 1585 C C . ARG A 1 193 ? -10.290 13.302 5.364 1.00 97.88 193 ARG A C 1
ATOM 1587 O O . ARG A 1 193 ? -10.165 14.317 6.046 1.00 97.88 193 ARG A O 1
ATOM 1594 N N . GLN A 1 194 ? -11.487 12.777 5.103 1.00 97.81 194 GLN A N 1
ATOM 1595 C CA . GLN A 1 194 ? -12.720 13.346 5.651 1.00 97.81 194 GLN A CA 1
ATOM 1596 C C . GLN A 1 194 ? -12.828 13.136 7.165 1.00 97.81 194 GLN A C 1
ATOM 1598 O O . GLN A 1 194 ? -13.198 14.075 7.867 1.00 97.81 194 GLN A O 1
ATOM 1603 N N . LEU A 1 195 ? -12.450 11.958 7.674 1.00 95.88 195 LEU A N 1
ATOM 1604 C CA . LEU A 1 195 ? -12.388 11.685 9.115 1.00 95.88 195 LEU A CA 1
ATOM 1605 C C . LEU A 1 195 ? -11.464 12.675 9.833 1.00 95.88 195 LEU A C 1
ATOM 1607 O O . LEU A 1 195 ? -11.842 13.241 10.860 1.00 95.88 195 LEU A O 1
ATOM 1611 N N . LYS A 1 196 ? -10.302 12.974 9.237 1.00 94.75 196 LYS A N 1
ATOM 1612 C CA . LYS A 1 196 ? -9.376 13.978 9.776 1.00 94.75 196 LYS A CA 1
ATOM 1613 C C . LYS A 1 196 ? -10.004 15.375 9.807 1.00 94.75 196 LYS A C 1
ATOM 1615 O O . LYS A 1 196 ? -9.892 16.073 10.810 1.00 94.75 196 LYS A O 1
ATOM 1620 N N . LYS A 1 197 ? -10.728 15.769 8.748 1.00 94.75 197 LYS A N 1
ATOM 1621 C CA . LYS A 1 197 ? -11.437 17.066 8.671 1.00 94.75 197 LYS A CA 1
ATOM 1622 C C . LYS A 1 197 ? -12.518 17.228 9.747 1.00 94.75 197 LYS A C 1
ATOM 1624 O O . LYS A 1 197 ? -12.763 18.353 10.168 1.00 94.75 197 LYS A O 1
ATOM 1629 N N . VAL A 1 198 ? -13.157 16.140 10.188 1.00 93.81 198 VAL A N 1
ATOM 1630 C CA . VAL A 1 198 ? -14.153 16.163 11.281 1.00 93.81 198 VAL A CA 1
ATOM 1631 C C . VAL A 1 198 ? -13.542 15.916 12.668 1.00 93.81 198 VAL A C 1
ATOM 1633 O O . VAL A 1 198 ? -14.275 15.766 13.642 1.00 93.81 198 VAL A O 1
ATOM 1636 N N . GLY A 1 199 ? -12.208 15.902 12.775 1.00 91.69 199 GLY A N 1
ATOM 1637 C CA . GLY A 1 199 ? -11.486 15.839 14.047 1.00 91.69 199 GLY A CA 1
ATOM 1638 C C . GLY A 1 199 ? -11.316 14.438 14.638 1.00 91.69 199 GLY A C 1
ATOM 1639 O O . GLY A 1 199 ? -10.946 14.325 15.805 1.00 91.69 199 GLY A O 1
ATOM 1640 N N . VAL A 1 200 ? -11.568 13.372 13.873 1.00 91.75 200 VAL A N 1
ATOM 1641 C CA . VAL A 1 200 ? -11.268 12.003 14.322 1.00 91.75 200 VAL A CA 1
ATOM 1642 C C . VAL A 1 200 ? -9.754 11.788 14.295 1.00 91.75 200 VAL A C 1
ATOM 1644 O O . VAL A 1 200 ? -9.082 12.167 13.335 1.00 91.75 200 VAL A O 1
ATOM 1647 N N . VAL A 1 201 ? -9.207 11.188 15.354 1.00 89.00 201 VAL A N 1
ATOM 1648 C CA . VAL A 1 201 ? -7.775 10.877 15.454 1.00 89.00 201 VAL A CA 1
ATOM 1649 C C . VAL A 1 201 ? -7.466 9.659 14.587 1.00 89.00 201 VAL A C 1
ATOM 1651 O O . VAL A 1 201 ? -7.975 8.571 14.843 1.00 89.00 201 VAL A O 1
ATOM 1654 N N . LEU A 1 202 ? -6.625 9.844 13.571 1.00 91.25 202 LEU A N 1
ATOM 1655 C CA . LEU A 1 202 ? -6.102 8.768 12.731 1.00 91.25 202 LEU A CA 1
ATOM 1656 C C . LEU A 1 202 ? -4.734 9.122 12.152 1.00 91.25 202 LEU A C 1
ATOM 1658 O O . LEU A 1 202 ? -4.418 10.297 11.940 1.00 91.25 202 LEU A O 1
ATOM 1662 N N . ASN A 1 203 ? -3.944 8.103 11.826 1.00 93.75 203 ASN A N 1
ATOM 1663 C CA . ASN A 1 203 ? -2.660 8.286 11.162 1.00 93.75 203 ASN A CA 1
ATOM 1664 C C . ASN A 1 203 ? -2.782 8.087 9.639 1.00 93.75 203 ASN A C 1
ATOM 1666 O O . ASN A 1 203 ? -2.774 6.964 9.138 1.00 93.75 203 ASN A O 1
ATOM 1670 N N . LEU A 1 204 ? -2.839 9.192 8.882 1.00 96.81 204 LEU A N 1
ATOM 1671 C CA . LEU A 1 204 ? -2.932 9.150 7.413 1.00 96.81 204 LEU A CA 1
ATOM 1672 C C . LEU A 1 204 ? -1.749 8.429 6.748 1.00 96.81 204 LEU A C 1
ATOM 1674 O O . LEU A 1 204 ? -1.934 7.794 5.713 1.00 96.81 204 LEU A O 1
ATOM 1678 N N . GLY A 1 205 ? -0.548 8.505 7.328 1.00 97.00 205 GLY A N 1
ATOM 1679 C CA . GLY A 1 205 ? 0.636 7.834 6.791 1.00 97.00 205 GLY A CA 1
ATOM 1680 C C . GLY A 1 205 ? 0.497 6.314 6.861 1.00 97.00 205 GLY A C 1
ATOM 1681 O O . GLY A 1 205 ? 0.795 5.619 5.891 1.00 97.00 205 GLY A O 1
ATOM 1682 N N . LEU A 1 206 ? -0.046 5.806 7.970 1.00 96.38 206 LEU A N 1
ATOM 1683 C CA . LEU A 1 206 ? -0.355 4.387 8.125 1.00 96.38 206 LEU A CA 1
ATOM 1684 C C . LEU A 1 206 ? -1.453 3.928 7.159 1.00 96.38 206 LEU A C 1
ATOM 1686 O O . LEU A 1 206 ? -1.280 2.901 6.505 1.00 96.38 206 LEU A O 1
ATOM 1690 N N . VAL A 1 207 ? -2.540 4.695 7.006 1.00 97.81 207 VAL A N 1
ATOM 1691 C CA . VAL A 1 207 ? -3.612 4.376 6.039 1.00 97.81 207 VAL A CA 1
ATOM 1692 C C . VAL A 1 207 ? -3.064 4.329 4.613 1.00 97.81 207 VAL A C 1
ATOM 1694 O O . VAL A 1 207 ? -3.255 3.345 3.905 1.00 97.81 207 VAL A O 1
ATOM 1697 N N . SER A 1 208 ? -2.347 5.373 4.198 1.00 98.44 208 SER A N 1
ATOM 1698 C CA . SER A 1 208 ? -1.810 5.494 2.843 1.00 98.44 208 SER A CA 1
ATOM 1699 C C . SER A 1 208 ? -0.785 4.401 2.534 1.00 98.44 208 SER A C 1
ATOM 1701 O O . SER A 1 208 ? -0.907 3.708 1.524 1.00 98.44 208 SER A O 1
ATOM 1703 N N . GLY A 1 209 ? 0.203 4.209 3.415 1.00 98.06 209 GLY A N 1
ATOM 1704 C CA . GLY A 1 209 ? 1.260 3.219 3.217 1.00 98.06 209 GLY A CA 1
ATOM 1705 C C . GLY A 1 209 ? 0.730 1.788 3.205 1.00 98.06 209 GLY A C 1
ATOM 1706 O O . GLY A 1 209 ? 1.093 0.997 2.333 1.00 98.06 209 GLY A O 1
ATOM 1707 N N . SER A 1 210 ? -0.185 1.465 4.125 1.00 97.81 210 SER A N 1
ATOM 1708 C CA . SER A 1 210 ? -0.764 0.122 4.193 1.00 97.81 210 SER A CA 1
ATOM 1709 C C . SER A 1 210 ? -1.667 -0.151 2.996 1.00 97.81 210 SER A C 1
ATOM 1711 O O . SER A 1 210 ? -1.514 -1.187 2.358 1.00 97.81 210 SER A O 1
ATOM 1713 N N . ALA A 1 211 ? -2.521 0.794 2.594 1.00 98.31 211 ALA A N 1
ATOM 1714 C CA . ALA A 1 211 ? -3.385 0.616 1.433 1.00 98.31 211 ALA A CA 1
ATOM 1715 C C . ALA A 1 211 ? -2.604 0.485 0.120 1.00 98.31 211 ALA A C 1
ATOM 1717 O O . ALA A 1 211 ? -2.957 -0.356 -0.704 1.00 98.31 211 ALA A O 1
ATOM 1718 N N . ALA A 1 212 ? -1.518 1.240 -0.061 1.00 98.25 212 ALA A N 1
ATOM 1719 C CA . ALA A 1 212 ? -0.684 1.156 -1.261 1.00 98.25 212 ALA A CA 1
ATOM 1720 C C . ALA A 1 212 ? 0.211 -0.097 -1.317 1.00 98.25 212 ALA A C 1
ATOM 1722 O O . ALA A 1 212 ? 0.672 -0.467 -2.398 1.00 98.25 212 ALA A O 1
ATOM 1723 N N . GLY A 1 213 ? 0.472 -0.751 -0.181 1.00 97.31 213 GLY A N 1
ATOM 1724 C CA . GLY A 1 213 ? 1.368 -1.908 -0.107 1.00 97.31 213 GLY A CA 1
ATOM 1725 C C . GLY A 1 213 ? 0.747 -3.210 0.401 1.00 97.31 213 GLY A C 1
ATOM 1726 O O . GLY A 1 213 ? 1.463 -4.203 0.461 1.00 97.31 213 GLY A O 1
ATOM 1727 N N . HIS A 1 214 ? -0.547 -3.260 0.735 1.00 97.31 214 HIS A N 1
ATOM 1728 C CA . HIS A 1 214 ? -1.185 -4.441 1.348 1.00 97.31 214 HIS A CA 1
ATOM 1729 C C . HIS A 1 214 ? -0.982 -5.744 0.556 1.00 97.31 214 HIS A C 1
ATOM 1731 O O . HIS A 1 214 ? -0.817 -6.822 1.130 1.00 97.31 214 HIS A O 1
ATOM 1737 N N . ASP A 1 215 ? -0.911 -5.623 -0.767 1.00 96.62 215 ASP A N 1
ATOM 1738 C CA . ASP A 1 215 ? -0.807 -6.729 -1.714 1.00 96.62 215 ASP A CA 1
ATOM 1739 C C . ASP A 1 215 ? 0.622 -7.017 -2.205 1.00 96.62 215 ASP A C 1
ATOM 1741 O O . ASP A 1 215 ? 0.822 -7.908 -3.036 1.00 96.62 215 ASP A O 1
ATOM 1745 N N . ILE A 1 216 ? 1.640 -6.303 -1.704 1.00 97.31 216 ILE A N 1
ATOM 1746 C CA . ILE A 1 216 ? 3.032 -6.483 -2.152 1.00 97.31 216 ILE A CA 1
ATOM 1747 C C . ILE A 1 216 ? 3.536 -7.912 -1.916 1.00 97.31 216 ILE A C 1
ATOM 1749 O O . ILE A 1 216 ? 4.309 -8.446 -2.708 1.00 97.31 216 ILE A O 1
ATOM 1753 N N . GLY A 1 217 ? 3.042 -8.591 -0.881 1.00 96.31 217 GLY A N 1
ATOM 1754 C CA . GLY A 1 217 ? 3.415 -9.966 -0.580 1.00 96.31 217 GLY A CA 1
ATOM 1755 C C . GLY A 1 217 ? 2.955 -11.005 -1.606 1.00 96.31 217 GLY A C 1
ATOM 1756 O O . GLY A 1 217 ? 3.483 -12.120 -1.615 1.00 96.31 217 GLY A O 1
ATOM 1757 N N . LYS A 1 218 ? 2.035 -10.669 -2.526 1.00 95.31 218 LYS A N 1
ATOM 1758 C CA . LYS A 1 218 ? 1.647 -11.570 -3.632 1.00 95.31 218 LYS A CA 1
ATOM 1759 C C . LYS A 1 218 ? 2.854 -11.962 -4.487 1.00 95.31 218 LYS A C 1
ATOM 1761 O O . LYS A 1 218 ? 2.939 -13.098 -4.950 1.00 95.31 218 LYS A O 1
ATOM 1766 N N . TYR A 1 219 ? 3.815 -11.049 -4.614 1.00 96.31 219 TYR A N 1
ATOM 1767 C CA . TYR A 1 219 ? 5.051 -11.234 -5.370 1.00 96.31 219 TYR A CA 1
ATOM 1768 C C . TYR A 1 219 ? 6.113 -12.056 -4.622 1.00 96.31 219 TYR A C 1
ATOM 1770 O O . TYR A 1 219 ? 7.074 -12.510 -5.237 1.00 96.31 219 TYR A O 1
ATOM 1778 N N . GLY A 1 220 ? 5.941 -12.298 -3.319 1.00 94.94 220 GLY A N 1
ATOM 1779 C CA . GLY A 1 220 ? 6.858 -13.119 -2.525 1.00 94.94 220 GLY A CA 1
ATOM 1780 C C . GLY A 1 220 ? 6.635 -14.630 -2.653 1.00 94.94 220 GLY A C 1
ATOM 1781 O O . GLY A 1 220 ? 7.548 -15.398 -2.363 1.00 94.94 220 GLY A O 1
ATOM 1782 N N . CYS A 1 221 ? 5.455 -15.065 -3.113 1.00 91.94 221 CYS A N 1
ATOM 1783 C CA . CYS A 1 221 ? 5.072 -16.480 -3.185 1.00 91.94 221 CYS A CA 1
ATOM 1784 C C . CYS A 1 221 ? 5.785 -17.231 -4.326 1.00 91.94 221 CYS A C 1
ATOM 1786 O O . CYS A 1 221 ? 5.729 -16.824 -5.493 1.00 91.94 221 CYS A O 1
ATOM 1788 N N . LYS A 1 222 ? 6.378 -18.394 -4.029 1.00 90.19 222 LYS A N 1
ATOM 1789 C CA . LYS A 1 222 ? 7.257 -19.132 -4.956 1.00 90.19 222 LYS A CA 1
ATOM 1790 C C . LYS A 1 222 ? 6.765 -20.537 -5.261 1.00 90.19 222 LYS A C 1
ATOM 1792 O O . LYS A 1 222 ? 6.161 -21.198 -4.425 1.00 90.19 222 LYS A O 1
ATOM 1797 N N . GLY A 1 223 ? 7.085 -21.049 -6.452 1.00 85.94 223 GLY A N 1
ATOM 1798 C CA . GLY A 1 223 ? 6.834 -22.451 -6.813 1.00 85.94 223 GLY A CA 1
ATOM 1799 C C . GLY A 1 223 ? 5.408 -22.912 -6.477 1.00 85.94 223 GLY A C 1
ATOM 1800 O O . GLY A 1 223 ? 4.436 -22.393 -7.026 1.00 85.94 223 GLY A O 1
ATOM 1801 N N . LEU A 1 224 ? 5.280 -23.871 -5.553 1.00 87.00 224 LEU A N 1
ATOM 1802 C CA . LEU A 1 224 ? 3.988 -24.404 -5.097 1.00 87.00 224 LEU A CA 1
ATOM 1803 C C . LEU A 1 224 ? 3.167 -23.409 -4.252 1.00 87.00 224 LEU A C 1
ATOM 1805 O O . LEU A 1 224 ? 1.938 -23.493 -4.255 1.00 87.00 224 LEU A O 1
ATOM 1809 N N . GLU A 1 225 ? 3.800 -22.443 -3.582 1.00 90.44 225 GLU A N 1
ATOM 1810 C CA . GLU A 1 225 ? 3.130 -21.399 -2.786 1.00 90.44 225 GLU A CA 1
ATOM 1811 C C . GLU A 1 225 ? 2.290 -20.466 -3.655 1.00 90.44 225 GLU A C 1
ATOM 1813 O O . GLU A 1 225 ? 1.302 -19.916 -3.174 1.00 90.44 225 GLU A O 1
ATOM 1818 N N . LYS A 1 226 ? 2.598 -20.350 -4.957 1.00 86.06 226 LYS A N 1
ATOM 1819 C CA . LYS A 1 226 ? 1.764 -19.599 -5.910 1.00 86.06 226 LYS A CA 1
ATOM 1820 C C . LYS A 1 226 ? 0.317 -20.111 -5.957 1.00 86.06 226 LYS A C 1
ATOM 1822 O O . LYS A 1 226 ? -0.598 -19.356 -6.263 1.00 86.06 226 LYS A O 1
ATOM 1827 N N . ARG A 1 227 ? 0.077 -21.377 -5.591 1.00 86.25 227 ARG A N 1
ATOM 1828 C CA . ARG A 1 227 ? -1.277 -21.956 -5.465 1.00 86.25 227 ARG A CA 1
ATOM 1829 C C . ARG A 1 227 ? -1.984 -21.567 -4.162 1.00 86.25 227 ARG A C 1
ATOM 1831 O O . ARG A 1 227 ? -3.173 -21.816 -4.013 1.00 86.25 227 ARG A O 1
ATOM 1838 N N . ARG A 1 228 ? -1.251 -20.986 -3.211 1.00 87.44 228 ARG A N 1
ATOM 1839 C CA . ARG A 1 228 ? -1.694 -20.616 -1.861 1.00 87.44 228 ARG A CA 1
ATOM 1840 C C . ARG A 1 228 ? -1.516 -19.121 -1.578 1.00 87.44 228 ARG A C 1
ATOM 1842 O O . ARG A 1 228 ? -1.533 -18.738 -0.416 1.00 87.44 228 ARG A O 1
ATOM 1849 N N . VAL A 1 229 ? -1.400 -18.274 -2.606 1.00 87.88 229 VAL A N 1
ATOM 1850 C CA . VAL A 1 229 ? -1.195 -16.814 -2.470 1.00 87.88 229 VAL A CA 1
ATOM 1851 C C . VAL A 1 229 ? -2.211 -16.175 -1.521 1.00 87.88 229 VAL A C 1
ATOM 1853 O O . VAL A 1 229 ? -1.831 -15.405 -0.644 1.00 87.88 229 VAL A O 1
ATOM 1856 N N . ALA A 1 230 ? -3.487 -16.561 -1.615 1.00 84.19 230 ALA A N 1
ATOM 1857 C CA . ALA A 1 230 ? -4.540 -16.072 -0.720 1.00 84.19 230 ALA A CA 1
ATOM 1858 C C . ALA A 1 230 ? -4.235 -16.298 0.778 1.00 84.19 230 ALA A C 1
ATOM 1860 O O . ALA A 1 230 ? -4.691 -15.524 1.609 1.00 84.19 230 ALA A O 1
ATOM 1861 N N . TYR A 1 231 ? -3.428 -17.311 1.111 1.00 83.62 231 TYR A N 1
ATOM 1862 C CA . TYR A 1 231 ? -3.042 -17.689 2.473 1.00 83.62 231 TYR A CA 1
ATOM 1863 C C . TYR A 1 231 ? -1.604 -17.321 2.847 1.00 83.62 231 TYR A C 1
ATOM 1865 O O . TYR A 1 231 ? -1.179 -17.641 3.945 1.00 83.62 231 TYR A O 1
ATOM 1873 N N . LEU A 1 232 ? -0.802 -16.775 1.935 1.00 90.75 232 LEU A N 1
ATOM 1874 C CA . LEU A 1 232 ? 0.625 -16.544 2.197 1.00 90.75 232 LEU A CA 1
ATOM 1875 C C . LEU A 1 232 ? 1.059 -15.116 1.897 1.00 90.75 232 LEU A C 1
ATOM 1877 O O . LEU A 1 232 ? 2.076 -14.678 2.425 1.00 90.75 232 LEU A O 1
ATOM 1881 N N . HIS A 1 233 ? 0.297 -14.368 1.094 1.00 93.88 233 HIS A N 1
ATOM 1882 C CA . HIS A 1 233 ? 0.686 -13.007 0.745 1.00 93.88 233 HIS A CA 1
ATOM 1883 C C . HIS A 1 233 ? 0.829 -12.119 1.988 1.00 93.88 233 HIS A C 1
ATOM 1885 O O . HIS A 1 233 ? 1.785 -11.365 2.046 1.00 93.88 233 HIS A O 1
ATOM 1891 N N . TYR A 1 234 ? -0.014 -12.264 3.017 1.00 91.75 234 TYR A N 1
ATOM 1892 C CA . TYR A 1 234 ? 0.112 -11.478 4.251 1.00 91.75 234 TYR A CA 1
ATOM 1893 C C . TYR A 1 234 ? 1.457 -11.678 4.959 1.00 91.75 234 TYR A C 1
ATOM 1895 O O . TYR A 1 234 ? 2.026 -10.717 5.466 1.00 91.75 234 TYR A O 1
ATOM 1903 N N . TYR A 1 235 ? 1.999 -12.901 4.943 1.00 93.19 235 TYR A N 1
ATOM 1904 C CA . TYR A 1 235 ? 3.312 -13.190 5.516 1.00 93.19 235 TYR A CA 1
ATOM 1905 C C . TYR A 1 235 ? 4.402 -12.439 4.751 1.00 93.19 235 TYR A C 1
ATOM 1907 O O . TYR A 1 235 ? 5.220 -11.753 5.352 1.00 93.19 235 TYR A O 1
ATOM 1915 N N . TYR A 1 236 ? 4.390 -12.501 3.418 1.00 96.31 236 TYR A N 1
ATOM 1916 C CA . TYR A 1 236 ? 5.375 -11.783 2.606 1.00 96.31 236 TYR A CA 1
ATOM 1917 C C . TYR A 1 236 ? 5.183 -10.264 2.624 1.00 96.31 236 TYR A C 1
ATOM 1919 O O . TYR A 1 236 ? 6.170 -9.539 2.515 1.00 96.31 236 TYR A O 1
ATOM 1927 N N . THR A 1 237 ? 3.947 -9.782 2.779 1.00 96.94 237 THR A N 1
ATOM 1928 C CA . THR A 1 237 ? 3.647 -8.366 3.006 1.00 96.94 237 THR A CA 1
ATOM 1929 C C . THR A 1 237 ? 4.312 -7.920 4.305 1.00 96.94 237 THR A C 1
ATOM 1931 O O . THR A 1 237 ? 5.073 -6.955 4.282 1.00 96.94 237 THR A O 1
ATOM 1934 N N . ASP A 1 238 ? 4.121 -8.665 5.401 1.00 95.44 238 ASP A N 1
ATOM 1935 C CA . ASP A 1 238 ? 4.763 -8.366 6.683 1.00 95.44 238 ASP A CA 1
ATOM 1936 C C . ASP A 1 238 ? 6.295 -8.373 6.576 1.00 95.44 238 ASP A C 1
ATOM 1938 O O . ASP A 1 238 ? 6.960 -7.388 6.891 1.00 95.44 238 ASP A O 1
ATOM 1942 N N . GLN A 1 239 ? 6.869 -9.445 6.022 1.00 95.94 239 GLN A N 1
ATOM 1943 C CA .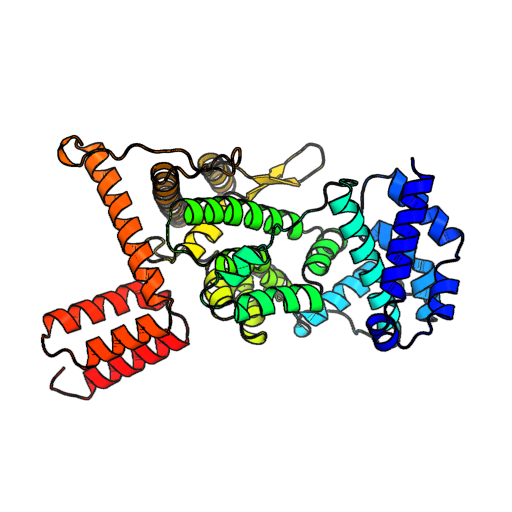 GLN A 1 239 ? 8.320 -9.561 5.857 1.00 95.94 239 GLN A CA 1
ATOM 1944 C C . GLN A 1 239 ? 8.914 -8.415 5.031 1.00 95.94 239 GLN A C 1
ATOM 1946 O O . GLN A 1 239 ? 10.002 -7.930 5.350 1.00 95.94 239 GLN A O 1
ATOM 1951 N N . TRP A 1 240 ? 8.216 -7.962 3.985 1.00 97.75 240 TRP A N 1
ATOM 1952 C CA . TRP A 1 240 ? 8.677 -6.843 3.169 1.00 97.75 240 TRP A CA 1
ATOM 1953 C C . TRP A 1 240 ? 8.711 -5.542 3.978 1.00 97.75 240 TRP A C 1
ATOM 1955 O O . TRP A 1 240 ? 9.739 -4.869 3.997 1.00 97.75 240 TRP A O 1
ATOM 1965 N N . PHE A 1 241 ? 7.645 -5.207 4.706 1.00 97.56 241 PHE A N 1
ATOM 1966 C CA . PHE A 1 241 ? 7.613 -3.986 5.514 1.00 97.56 241 PHE A CA 1
ATOM 1967 C C . PHE A 1 241 ? 8.604 -4.021 6.686 1.00 97.56 241 PHE A C 1
ATOM 1969 O O . PHE A 1 241 ? 9.314 -3.038 6.917 1.00 97.56 241 PHE A O 1
ATOM 1976 N N . ILE A 1 242 ? 8.723 -5.154 7.384 1.00 96.06 242 ILE A N 1
ATOM 1977 C CA . ILE A 1 242 ? 9.676 -5.323 8.491 1.00 96.06 242 ILE A CA 1
ATOM 1978 C C . ILE A 1 242 ? 11.124 -5.209 8.007 1.00 96.06 242 ILE A C 1
ATOM 1980 O O . ILE A 1 242 ? 11.917 -4.504 8.635 1.00 96.06 242 ILE A O 1
ATOM 1984 N N . LYS A 1 243 ? 11.469 -5.809 6.856 1.00 96.44 243 LYS A N 1
ATOM 1985 C CA . LYS A 1 243 ? 12.804 -5.691 6.235 1.00 96.44 243 LYS A CA 1
ATOM 1986 C C . LYS A 1 243 ? 13.234 -4.233 6.053 1.00 96.44 243 LYS A C 1
ATOM 1988 O O . LYS A 1 243 ? 14.416 -3.923 6.181 1.00 96.44 243 LYS A O 1
ATOM 1993 N N . TYR A 1 244 ? 12.285 -3.350 5.757 1.00 96.38 244 TYR A N 1
ATOM 1994 C CA . TYR A 1 244 ? 12.532 -1.930 5.535 1.00 96.38 244 TYR A CA 1
ATOM 1995 C C . TYR A 1 244 ? 12.165 -1.051 6.739 1.00 96.38 244 TYR A C 1
ATOM 1997 O O . TYR A 1 244 ? 12.062 0.160 6.580 1.00 96.38 244 TYR A O 1
ATOM 2005 N N . ASN A 1 245 ? 12.024 -1.619 7.942 1.00 94.56 245 ASN A N 1
ATOM 2006 C CA . ASN A 1 245 ? 11.753 -0.888 9.185 1.00 94.56 245 ASN A CA 1
ATOM 2007 C C . ASN A 1 245 ? 10.449 -0.064 9.148 1.00 94.56 245 ASN A C 1
ATOM 2009 O O . ASN A 1 245 ? 10.425 1.108 9.527 1.00 94.56 245 ASN A O 1
ATOM 2013 N N . MET A 1 246 ? 9.365 -0.689 8.682 1.00 95.50 246 MET A N 1
ATOM 2014 C CA . MET A 1 246 ? 8.017 -0.109 8.647 1.00 95.50 246 MET A CA 1
ATOM 2015 C C . MET A 1 246 ? 6.992 -0.959 9.426 1.00 95.50 246 MET A C 1
ATOM 2017 O O . MET A 1 246 ? 6.041 -1.475 8.835 1.00 95.50 246 MET A O 1
ATOM 2021 N N . PRO A 1 247 ? 7.189 -1.179 10.740 1.00 92.81 247 PRO A N 1
ATOM 2022 C CA . PRO A 1 247 ? 6.372 -2.106 11.524 1.00 92.81 247 PRO A CA 1
ATOM 2023 C C . PRO A 1 247 ? 4.917 -1.659 11.731 1.00 92.81 247 PRO A C 1
ATOM 2025 O O . PRO A 1 247 ? 4.037 -2.515 11.801 1.00 92.81 247 PRO A O 1
ATOM 2028 N N . GLY A 1 248 ? 4.637 -0.356 11.813 1.00 92.12 248 GLY A N 1
ATOM 2029 C CA . GLY A 1 248 ? 3.276 0.162 11.957 1.00 92.12 248 GLY A CA 1
ATOM 2030 C C . GLY A 1 248 ? 2.468 -0.026 10.675 1.00 92.12 248 GLY A C 1
ATOM 2031 O O . GLY A 1 248 ? 1.322 -0.475 10.718 1.00 92.12 248 GLY A O 1
ATOM 2032 N N . ILE A 1 249 ? 3.084 0.242 9.519 1.00 95.75 249 ILE A N 1
ATOM 2033 C CA . ILE A 1 249 ? 2.470 -0.042 8.217 1.00 95.75 249 ILE A CA 1
ATOM 2034 C C . ILE A 1 249 ? 2.298 -1.557 8.042 1.00 95.75 249 ILE A C 1
ATOM 2036 O O . ILE A 1 249 ? 1.229 -1.992 7.612 1.00 95.75 249 ILE A O 1
ATOM 2040 N N . SER A 1 250 ? 3.307 -2.351 8.428 1.00 94.69 250 SER A N 1
ATOM 2041 C CA . SER A 1 250 ? 3.276 -3.821 8.392 1.00 94.69 250 SER A CA 1
ATOM 2042 C C . SER A 1 250 ? 2.071 -4.388 9.132 1.00 94.69 250 SER A C 1
ATOM 2044 O O . SER A 1 250 ? 1.316 -5.187 8.579 1.00 94.69 250 SER A O 1
ATOM 2046 N N . LEU A 1 251 ? 1.857 -3.922 10.367 1.00 91.56 251 LEU A N 1
ATOM 2047 C CA . LEU A 1 251 ? 0.791 -4.385 11.248 1.00 91.56 251 LEU A CA 1
ATOM 2048 C C . LEU A 1 251 ? -0.592 -4.237 10.605 1.00 91.56 251 LEU A C 1
ATOM 2050 O O . LEU A 1 251 ? -1.414 -5.145 10.702 1.00 91.56 251 LEU A O 1
ATOM 2054 N N . ILE A 1 252 ? -0.843 -3.122 9.919 1.00 93.62 252 ILE A N 1
ATOM 2055 C CA . ILE A 1 252 ? -2.122 -2.873 9.245 1.00 93.62 252 ILE A CA 1
ATOM 2056 C C . ILE A 1 252 ? -2.188 -3.647 7.923 1.00 93.62 252 ILE A C 1
ATOM 2058 O O . ILE A 1 252 ? -3.157 -4.357 7.654 1.00 93.62 252 ILE A O 1
ATOM 2062 N N . ALA A 1 253 ? -1.137 -3.551 7.106 1.00 95.25 253 ALA A N 1
ATOM 2063 C CA . ALA A 1 253 ? -1.084 -4.142 5.775 1.00 95.25 253 ALA A CA 1
ATOM 2064 C C . ALA A 1 253 ? -1.171 -5.674 5.799 1.00 95.25 253 ALA A C 1
ATOM 2066 O O . ALA A 1 253 ? -1.830 -6.256 4.945 1.00 95.25 253 ALA A O 1
ATOM 2067 N N . ALA A 1 254 ? -0.547 -6.348 6.763 1.00 91.50 254 ALA A N 1
ATOM 2068 C CA . ALA A 1 254 ? -0.560 -7.807 6.846 1.00 91.50 254 ALA A CA 1
ATOM 2069 C C . ALA A 1 254 ? -1.905 -8.366 7.347 1.00 91.50 254 ALA A C 1
ATOM 2071 O O . ALA A 1 254 ? -2.289 -9.476 6.983 1.00 91.50 254 ALA A O 1
ATOM 2072 N N . ASN A 1 255 ? -2.654 -7.593 8.136 1.00 88.00 255 ASN A N 1
ATOM 2073 C CA . ASN A 1 255 ? -3.891 -8.043 8.781 1.00 88.00 255 ASN A CA 1
ATOM 2074 C C . ASN A 1 255 ? -5.177 -7.685 8.009 1.00 88.00 255 ASN A C 1
ATOM 2076 O O . ASN A 1 255 ? -6.277 -7.927 8.493 1.00 88.00 255 ASN A O 1
ATOM 2080 N N . HIS A 1 256 ? -5.080 -7.143 6.792 1.00 87.88 256 HIS A N 1
ATOM 2081 C CA . HIS A 1 256 ? -6.266 -6.737 6.022 1.00 87.88 256 HIS A CA 1
ATOM 2082 C C . HIS A 1 256 ? -7.107 -7.911 5.476 1.00 87.88 256 HIS A C 1
ATOM 2084 O O . HIS A 1 256 ? -8.268 -7.732 5.122 1.00 87.88 256 HIS A O 1
ATOM 2090 N N . SER A 1 257 ? -6.523 -9.108 5.376 1.00 75.12 257 SER A N 1
ATOM 2091 C CA . SER A 1 257 ? -7.156 -10.299 4.784 1.00 75.12 257 SER A CA 1
ATOM 2092 C C . SER A 1 257 ? -7.437 -11.408 5.810 1.00 75.12 257 SER A C 1
ATOM 2094 O O . SER A 1 257 ? -7.813 -12.524 5.440 1.00 75.12 257 SER A O 1
ATOM 2096 N N . THR A 1 258 ? -7.261 -11.136 7.106 1.00 64.81 258 THR A N 1
ATOM 2097 C CA . THR A 1 258 ? -7.575 -12.072 8.191 1.00 64.81 258 THR A CA 1
ATOM 2098 C C . THR A 1 258 ? -9.033 -11.885 8.632 1.00 64.81 258 THR A C 1
ATOM 2100 O O . THR A 1 258 ? -9.387 -11.055 9.455 1.00 64.81 258 THR A O 1
ATOM 2103 N N . TRP A 1 259 ? -9.931 -12.687 8.058 1.00 60.72 259 TRP A N 1
ATOM 2104 C CA . TRP A 1 259 ? -11.387 -12.596 8.288 1.00 60.72 259 TRP A CA 1
ATOM 2105 C C . TRP A 1 259 ? -11.871 -13.246 9.596 1.00 60.72 259 TRP A C 1
ATOM 2107 O O . TRP A 1 259 ? -13.073 -13.296 9.850 1.00 60.72 259 TRP A O 1
ATOM 2117 N N . ASP A 1 260 ? -10.940 -13.775 10.390 1.00 60.06 260 ASP A N 1
ATOM 2118 C CA . ASP A 1 260 ? -11.173 -14.273 11.751 1.00 60.06 260 ASP A CA 1
ATOM 2119 C C . ASP A 1 260 ? -10.962 -13.180 12.813 1.00 60.06 260 ASP A C 1
ATOM 2121 O O . ASP A 1 260 ? -11.076 -13.451 14.005 1.00 60.06 260 ASP A O 1
ATOM 2125 N N . LEU A 1 261 ? -10.659 -11.947 12.394 1.00 62.94 261 LEU A N 1
ATOM 2126 C CA . LEU A 1 261 ? -10.448 -10.832 13.305 1.00 62.94 261 LEU A CA 1
ATOM 2127 C C . LEU A 1 261 ? -11.761 -10.333 13.917 1.00 62.94 261 LEU A C 1
ATOM 2129 O O . LEU A 1 261 ? -12.785 -10.162 13.248 1.00 62.94 261 LEU A O 1
ATOM 2133 N N . GLU A 1 262 ? -11.691 -10.025 15.204 1.00 70.44 262 GLU A N 1
ATOM 2134 C CA . GLU A 1 262 ? -12.680 -9.225 15.915 1.00 70.44 262 GLU A CA 1
ATOM 2135 C C . GLU A 1 262 ? -12.571 -7.780 15.423 1.00 70.44 262 GLU A C 1
ATOM 2137 O O . GLU A 1 262 ? -11.831 -6.969 15.970 1.00 70.44 262 GLU A O 1
ATOM 2142 N N . LEU A 1 263 ? -13.299 -7.464 14.346 1.00 71.56 263 LEU A N 1
ATOM 2143 C CA . LEU A 1 263 ? -13.298 -6.137 13.711 1.00 71.56 263 LEU A CA 1
ATOM 2144 C C . LEU A 1 263 ? -13.590 -4.998 14.707 1.00 71.56 263 LEU A C 1
ATOM 2146 O O . LEU A 1 263 ? -13.166 -3.868 14.504 1.00 71.56 263 LEU A O 1
ATOM 2150 N N . GLU A 1 264 ? -14.293 -5.301 15.797 1.00 70.19 264 GLU A N 1
ATOM 2151 C CA . GLU A 1 264 ? -14.595 -4.371 16.888 1.00 70.19 264 GLU A CA 1
ATOM 2152 C C . GLU A 1 264 ? -13.420 -4.046 17.809 1.00 70.19 264 GLU A C 1
ATOM 2154 O O . GLU A 1 264 ? -13.568 -3.133 18.609 1.00 70.19 264 GLU A O 1
ATOM 2159 N N . ASN A 1 265 ? -12.276 -4.712 17.637 1.00 79.12 265 ASN A N 1
ATOM 2160 C CA . ASN A 1 265 ? -11.030 -4.495 18.376 1.00 79.12 265 ASN A CA 1
ATOM 2161 C C . ASN A 1 265 ? -9.895 -3.994 17.460 1.00 79.12 265 ASN A C 1
ATOM 2163 O O . ASN A 1 265 ? -8.740 -3.885 17.869 1.00 79.12 265 ASN A O 1
ATOM 2167 N N . LEU A 1 266 ? -10.217 -3.682 16.199 1.00 85.50 266 LEU A N 1
ATOM 2168 C CA . LEU A 1 266 ? -9.263 -3.164 15.229 1.00 85.50 266 LEU A CA 1
ATOM 2169 C C . LEU A 1 266 ? -9.052 -1.661 15.343 1.00 85.50 266 LEU A C 1
ATOM 2171 O O . LEU A 1 266 ? -9.965 -0.900 15.661 1.00 85.50 266 LEU A O 1
ATOM 2175 N N . SER A 1 267 ? -7.845 -1.236 14.966 1.00 89.69 267 SER A N 1
ATOM 2176 C CA . SER A 1 267 ? -7.560 0.177 14.750 1.00 89.69 267 SER A CA 1
ATOM 2177 C C . SER A 1 267 ? -8.391 0.733 13.595 1.00 89.69 267 SER A C 1
ATOM 2179 O O . SER A 1 267 ? -8.748 0.016 12.651 1.00 89.69 267 SER A O 1
ATOM 2181 N N . LEU A 1 268 ? -8.646 2.042 13.633 1.00 92.19 268 LEU A N 1
ATOM 2182 C CA . LEU A 1 268 ? -9.385 2.721 12.574 1.00 92.19 268 LEU A CA 1
ATOM 2183 C C . LEU A 1 268 ? -8.692 2.566 11.213 1.00 92.19 268 LEU A C 1
ATOM 2185 O O . LEU A 1 268 ? -9.356 2.366 10.201 1.00 92.19 268 LEU A O 1
ATOM 2189 N N . GLU A 1 269 ? -7.360 2.600 11.181 1.00 94.31 269 GLU A N 1
ATOM 2190 C CA . GLU A 1 269 ? -6.576 2.406 9.960 1.00 94.31 269 GLU A CA 1
ATOM 2191 C C . GLU A 1 269 ? -6.777 1.011 9.354 1.00 94.31 269 GLU A C 1
ATOM 2193 O O . GLU A 1 269 ? -6.910 0.883 8.136 1.00 94.31 269 GLU A O 1
ATOM 2198 N N . SER A 1 270 ? -6.866 -0.023 10.197 1.00 93.00 270 SER A N 1
ATOM 2199 C CA . SER A 1 270 ? -7.135 -1.396 9.756 1.00 93.00 270 SER A CA 1
ATOM 2200 C C . SER A 1 270 ? -8.552 -1.541 9.211 1.00 93.00 270 SER A C 1
ATOM 2202 O O . SER A 1 270 ? -8.743 -2.104 8.133 1.00 93.00 270 SER A O 1
ATOM 2204 N N . LEU A 1 271 ? -9.545 -0.972 9.902 1.00 92.81 271 LEU A N 1
ATOM 2205 C CA . LEU A 1 271 ? -10.931 -0.957 9.431 1.00 92.81 271 LEU A CA 1
ATOM 2206 C C . LEU A 1 271 ? -11.073 -0.245 8.085 1.00 92.81 271 LEU A C 1
ATOM 2208 O O . LEU A 1 271 ? -11.775 -0.747 7.210 1.00 92.81 271 LEU A O 1
ATOM 2212 N N . LEU A 1 272 ? -10.379 0.879 7.888 1.00 96.12 272 LEU A N 1
ATOM 2213 C CA . LEU A 1 272 ? -10.381 1.615 6.623 1.00 96.12 272 LEU A CA 1
ATOM 2214 C C . LEU A 1 272 ? -9.810 0.788 5.470 1.00 96.12 272 LEU A C 1
ATOM 2216 O O . LEU A 1 272 ? -10.405 0.772 4.392 1.00 96.12 272 LEU A O 1
ATOM 2220 N N . LEU A 1 273 ? -8.693 0.087 5.690 1.00 96.88 273 LEU A N 1
ATOM 2221 C CA . LEU A 1 273 ? -8.090 -0.771 4.673 1.00 96.88 273 LEU A CA 1
ATOM 2222 C C . LEU A 1 273 ? -9.005 -1.947 4.310 1.00 96.88 273 LEU A C 1
ATOM 2224 O O . LEU A 1 273 ? -9.263 -2.171 3.129 1.00 96.88 273 LEU A O 1
ATOM 2228 N N . ILE A 1 274 ? -9.545 -2.654 5.307 1.00 94.38 274 ILE A N 1
ATOM 2229 C CA . ILE A 1 274 ? -10.463 -3.783 5.084 1.00 94.38 274 ILE A CA 1
ATOM 2230 C C . ILE A 1 274 ? -11.729 -3.303 4.368 1.00 94.38 274 ILE A C 1
ATOM 2232 O O . ILE A 1 274 ? -12.164 -3.916 3.395 1.00 94.38 274 ILE A O 1
ATOM 2236 N N . TYR A 1 275 ? -12.311 -2.188 4.816 1.00 95.12 275 TYR A N 1
ATOM 2237 C CA . TYR A 1 275 ? -13.487 -1.583 4.193 1.00 95.12 275 TYR A CA 1
ATOM 2238 C C . TYR A 1 275 ? -13.227 -1.216 2.724 1.00 95.12 275 TYR A C 1
ATOM 2240 O O . TYR A 1 275 ? -14.048 -1.515 1.854 1.00 95.12 275 TYR A O 1
ATOM 2248 N N . ALA A 1 276 ? -12.075 -0.608 2.434 1.00 97.06 276 ALA A N 1
ATOM 2249 C CA . ALA A 1 276 ? -11.685 -0.238 1.081 1.00 97.06 276 ALA A CA 1
ATOM 2250 C C . ALA A 1 276 ? -11.435 -1.463 0.187 1.00 97.06 276 ALA A C 1
ATOM 2252 O O . ALA A 1 276 ? -12.019 -1.539 -0.895 1.00 97.06 276 ALA A O 1
ATOM 2253 N N . ASP A 1 277 ? -10.646 -2.446 0.637 1.00 95.50 277 ASP A N 1
ATOM 2254 C CA . ASP A 1 277 ? -10.407 -3.690 -0.108 1.00 95.50 277 ASP A CA 1
ATOM 2255 C C . ASP A 1 277 ? -11.719 -4.425 -0.398 1.00 95.50 277 ASP A C 1
ATOM 2257 O O . ASP A 1 277 ? -11.991 -4.835 -1.533 1.00 95.50 277 ASP A O 1
ATOM 2261 N N . PHE A 1 278 ? -12.605 -4.518 0.596 1.00 93.19 278 PHE A N 1
ATOM 2262 C CA . PHE A 1 278 ? -13.900 -5.167 0.437 1.00 93.19 278 PHE A CA 1
ATOM 2263 C C . PHE A 1 278 ? -14.732 -4.539 -0.690 1.00 93.19 278 PHE A C 1
ATOM 2265 O O . PHE A 1 278 ? -15.396 -5.271 -1.426 1.00 93.19 278 PHE A O 1
ATOM 2272 N N . ARG A 1 279 ? -14.651 -3.214 -0.875 1.00 95.44 279 ARG A N 1
ATOM 2273 C CA . ARG A 1 279 ? -15.399 -2.463 -1.898 1.00 95.44 279 ARG A CA 1
ATOM 2274 C C . ARG A 1 279 ? -14.824 -2.540 -3.309 1.00 95.44 279 ARG A C 1
ATOM 2276 O O . ARG A 1 279 ? -15.539 -2.254 -4.271 1.00 95.44 279 ARG A O 1
ATOM 2283 N N . VAL A 1 280 ? -13.557 -2.912 -3.464 1.00 95.25 280 VAL A N 1
ATOM 2284 C CA . VAL A 1 280 ? -12.893 -2.960 -4.772 1.00 95.25 280 VAL A CA 1
ATOM 2285 C C . VAL A 1 280 ? -12.868 -4.388 -5.290 1.00 95.25 280 VAL A C 1
ATOM 2287 O O . VAL A 1 280 ? -12.213 -5.263 -4.723 1.00 95.25 280 VAL A O 1
ATOM 2290 N N . LYS A 1 281 ? -13.576 -4.642 -6.396 1.00 92.31 281 LYS A N 1
ATOM 2291 C CA . LYS A 1 281 ? -13.690 -5.982 -6.993 1.00 92.31 281 LYS A CA 1
ATOM 2292 C C . LYS A 1 281 ? -13.687 -5.922 -8.523 1.00 92.31 281 LYS A C 1
ATOM 2294 O O . LYS A 1 281 ? -14.026 -4.907 -9.127 1.00 92.31 281 LYS A O 1
ATOM 2299 N N . ASN A 1 282 ? -13.348 -7.046 -9.157 1.00 89.56 282 ASN A N 1
ATOM 2300 C CA . ASN A 1 282 ? -13.475 -7.199 -10.608 1.00 89.56 282 ASN A CA 1
ATOM 2301 C C . ASN A 1 282 ? -14.940 -7.201 -11.047 1.00 89.56 282 ASN A C 1
ATOM 2303 O O . ASN A 1 282 ? -15.762 -7.959 -10.522 1.00 89.56 282 ASN A O 1
ATOM 2307 N N . LYS A 1 283 ? -15.224 -6.416 -12.084 1.00 89.56 283 LYS A N 1
ATOM 2308 C CA . LYS A 1 283 ? -16.473 -6.379 -12.835 1.00 89.56 283 LYS A CA 1
ATOM 2309 C C . LYS A 1 283 ? -16.225 -6.919 -14.238 1.00 89.56 283 LYS A C 1
ATOM 2311 O O . LYS A 1 283 ? -15.319 -6.465 -14.931 1.00 89.56 283 LYS A O 1
ATOM 2316 N N . LYS A 1 284 ? -17.051 -7.866 -14.686 1.00 85.56 284 LYS A N 1
ATOM 2317 C CA . LYS A 1 284 ? -17.021 -8.330 -16.079 1.00 85.56 284 LYS A CA 1
ATOM 2318 C C . LYS A 1 284 ? -17.616 -7.249 -16.986 1.00 85.56 284 LYS A C 1
ATOM 2320 O O . LYS A 1 284 ? -18.772 -6.864 -16.814 1.00 85.56 284 LYS A O 1
ATOM 2325 N N . THR A 1 285 ? -16.836 -6.767 -17.946 1.00 86.25 285 THR A N 1
ATOM 2326 C CA . THR A 1 285 ? -17.236 -5.800 -18.977 1.00 86.25 285 THR A CA 1
ATOM 2327 C C . THR A 1 285 ? -17.083 -6.416 -20.370 1.00 86.25 285 THR A C 1
ATOM 2329 O O . THR A 1 285 ? -16.569 -7.521 -20.538 1.00 86.25 285 THR A O 1
ATOM 2332 N N . LYS A 1 286 ? -17.519 -5.689 -21.408 1.00 80.75 286 LYS A N 1
ATOM 2333 C CA . LYS A 1 286 ? -17.332 -6.104 -22.811 1.00 80.75 286 LYS A CA 1
ATOM 2334 C C . LYS A 1 286 ? -15.854 -6.194 -23.220 1.00 80.75 286 LYS A C 1
ATOM 2336 O O . LYS A 1 286 ? -15.556 -6.843 -24.215 1.00 80.75 286 LYS A O 1
ATOM 2341 N N . LYS A 1 287 ? -14.955 -5.524 -22.490 1.00 75.25 287 LYS A N 1
ATOM 2342 C CA . LYS A 1 287 ? -13.510 -5.480 -22.761 1.00 75.25 287 LYS A CA 1
ATOM 2343 C C . LYS A 1 287 ? -12.706 -6.466 -21.900 1.00 75.25 287 LYS A C 1
ATOM 2345 O O . LYS A 1 287 ? -11.504 -6.578 -22.107 1.00 75.25 287 LYS A O 1
ATOM 2350 N N . GLY A 1 288 ? -13.345 -7.178 -20.967 1.00 80.69 288 GLY A N 1
ATOM 2351 C CA . GLY A 1 288 ? -12.692 -8.110 -20.044 1.00 80.69 288 GLY A CA 1
ATOM 2352 C C . GLY A 1 288 ? -13.077 -7.854 -18.588 1.00 80.69 288 GLY A C 1
ATOM 2353 O O . GLY A 1 288 ? -14.138 -7.302 -18.310 1.00 80.69 288 GLY A O 1
ATOM 2354 N N . GLU A 1 289 ? -12.238 -8.276 -17.643 1.00 81.94 289 GLU A N 1
ATOM 2355 C CA . GLU A 1 289 ? -12.412 -7.923 -16.230 1.00 81.94 289 GLU A CA 1
ATOM 2356 C C . GLU A 1 289 ? -11.781 -6.556 -15.936 1.00 81.94 289 GLU A C 1
ATOM 2358 O O . GLU A 1 289 ? -10.592 -6.337 -16.169 1.00 81.94 289 GLU A O 1
ATOM 2363 N N . GLU A 1 290 ? -12.578 -5.634 -15.402 1.00 85.94 290 GLU A N 1
ATOM 2364 C CA . GLU A 1 290 ? -12.136 -4.300 -14.995 1.00 85.94 290 GLU A CA 1
ATOM 2365 C C . GLU A 1 290 ? -12.351 -4.115 -13.492 1.00 85.94 290 GLU A C 1
ATOM 2367 O O . GLU A 1 290 ? -13.377 -4.527 -12.946 1.00 85.94 290 GLU A O 1
ATOM 2372 N N . MET A 1 291 ? -11.390 -3.486 -12.815 1.00 90.62 291 MET A N 1
ATOM 2373 C CA . MET A 1 291 ? -11.536 -3.150 -11.399 1.00 90.62 291 MET A CA 1
ATOM 2374 C C . MET A 1 291 ? -12.590 -2.060 -11.230 1.00 90.62 291 MET A C 1
ATOM 2376 O O . MET A 1 291 ? -12.575 -1.052 -11.935 1.00 90.62 291 MET A O 1
ATOM 2380 N N . HIS A 1 292 ? -13.507 -2.273 -10.293 1.00 93.56 292 HIS A N 1
ATOM 2381 C CA . HIS A 1 292 ? -14.600 -1.357 -10.015 1.00 93.56 292 HIS A CA 1
ATOM 2382 C C . HIS A 1 292 ? -14.774 -1.178 -8.509 1.00 93.56 292 HIS A C 1
ATOM 2384 O O . HIS A 1 292 ? -14.593 -2.120 -7.734 1.00 93.56 292 HIS A O 1
ATOM 2390 N N . ILE A 1 293 ? -15.135 0.041 -8.116 1.00 95.88 293 ILE A N 1
ATOM 2391 C CA . ILE A 1 293 ? -15.459 0.377 -6.735 1.00 95.88 293 ILE A CA 1
ATOM 2392 C C . ILE A 1 293 ? -16.971 0.262 -6.578 1.00 95.88 293 ILE A C 1
ATOM 2394 O O . ILE A 1 293 ? -17.724 1.013 -7.194 1.00 95.88 293 ILE A O 1
ATOM 2398 N N . PHE A 1 294 ? -17.409 -0.689 -5.768 1.00 95.69 294 PHE A N 1
ATOM 2399 C CA . PHE A 1 294 ? -18.813 -0.958 -5.499 1.00 95.69 294 PHE A CA 1
ATOM 2400 C C . PHE A 1 294 ? -19.249 -0.314 -4.179 1.00 95.69 294 PHE A C 1
ATOM 2402 O O . PHE A 1 294 ? -18.429 0.041 -3.322 1.00 95.69 294 PHE A O 1
ATOM 2409 N N . SER A 1 295 ? -20.559 -0.180 -3.980 1.00 95.31 295 SER A N 1
ATOM 2410 C CA . SER A 1 295 ? -21.096 0.011 -2.629 1.00 95.31 295 SER A CA 1
ATOM 2411 C C . SER A 1 295 ? -20.807 -1.221 -1.763 1.00 95.31 295 SER A C 1
ATOM 2413 O O . SER A 1 295 ? -20.573 -2.325 -2.274 1.00 95.31 295 SER A O 1
ATOM 2415 N N . LEU A 1 296 ? -20.849 -1.067 -0.438 1.00 93.75 296 LEU A N 1
ATOM 2416 C CA . LEU A 1 296 ? -20.632 -2.187 0.477 1.00 93.75 296 LEU A CA 1
ATOM 2417 C C . LEU A 1 296 ? -21.648 -3.322 0.237 1.00 93.75 296 LEU A C 1
ATOM 2419 O O . LEU A 1 296 ? -21.285 -4.498 0.181 1.00 93.75 296 LEU A O 1
ATOM 2423 N N . LYS A 1 297 ? -22.917 -2.963 0.006 1.00 92.81 297 LYS A N 1
ATOM 2424 C CA . LYS A 1 297 ? -24.009 -3.904 -0.292 1.00 92.81 297 LYS A CA 1
ATOM 2425 C C . LYS A 1 297 ? -23.792 -4.684 -1.594 1.00 92.81 297 LYS A C 1
ATOM 2427 O O . LYS A 1 297 ? -24.001 -5.899 -1.637 1.00 92.81 297 LYS A O 1
ATOM 2432 N N . GLU A 1 298 ? -23.381 -4.005 -2.662 1.00 92.94 298 GLU A N 1
ATOM 2433 C CA . GLU A 1 298 ? -23.076 -4.660 -3.941 1.00 92.94 298 GLU A CA 1
ATOM 2434 C C . GLU A 1 298 ? -21.865 -5.584 -3.811 1.00 92.94 298 GLU A C 1
ATOM 2436 O O . GLU A 1 298 ? -21.903 -6.715 -4.290 1.00 92.94 298 GLU A O 1
ATOM 2441 N N . SER A 1 299 ? -20.824 -5.140 -3.104 1.00 91.44 299 SER A N 1
ATOM 2442 C CA . SER A 1 299 ? -19.613 -5.932 -2.855 1.00 91.44 299 SER A CA 1
ATOM 2443 C C . SER A 1 299 ? -19.928 -7.235 -2.132 1.00 91.44 299 SER A C 1
ATOM 2445 O O . SER A 1 299 ? -19.471 -8.303 -2.540 1.00 91.44 299 SER A O 1
ATOM 2447 N N . PHE A 1 300 ? -20.776 -7.164 -1.105 1.00 88.88 300 PHE A N 1
ATOM 2448 C CA . PHE A 1 300 ? -21.251 -8.339 -0.389 1.00 88.88 300 PHE A CA 1
ATOM 2449 C C . PHE A 1 300 ? -22.033 -9.291 -1.297 1.00 88.88 300 PHE A C 1
ATOM 2451 O O . PHE A 1 300 ? -21.770 -10.491 -1.305 1.00 88.88 300 PHE A O 1
ATOM 2458 N N . SER A 1 301 ? -22.926 -8.751 -2.131 1.00 86.56 301 SER A N 1
ATOM 2459 C CA . SER A 1 301 ? -23.697 -9.543 -3.100 1.00 86.56 301 SER A CA 1
ATOM 2460 C C . SER A 1 301 ? -22.784 -10.261 -4.104 1.00 86.56 301 SER A C 1
ATOM 2462 O O . SER A 1 301 ? -22.988 -11.435 -4.406 1.00 86.56 301 SER A O 1
ATOM 2464 N N . ILE A 1 302 ? -21.733 -9.583 -4.581 1.00 85.94 302 ILE A N 1
ATOM 2465 C CA . ILE A 1 302 ? -20.723 -10.164 -5.475 1.00 85.94 302 ILE A CA 1
ATOM 2466 C C . ILE A 1 302 ? -19.965 -11.290 -4.774 1.00 85.94 302 ILE A C 1
ATOM 2468 O O . ILE A 1 302 ? -19.755 -12.342 -5.377 1.00 85.94 302 ILE A O 1
ATOM 2472 N N . ILE A 1 303 ? -19.554 -11.090 -3.520 1.00 82.00 303 ILE A N 1
ATOM 2473 C CA . ILE A 1 303 ? -18.851 -12.118 -2.750 1.00 82.00 303 ILE A CA 1
ATOM 2474 C C . ILE A 1 303 ? -19.751 -13.337 -2.570 1.00 82.00 303 ILE A C 1
ATOM 2476 O O . ILE A 1 303 ? -19.329 -14.420 -2.958 1.00 82.00 303 ILE A O 1
ATOM 2480 N N . LEU A 1 304 ? -20.993 -13.165 -2.104 1.00 80.00 304 LEU A N 1
ATOM 2481 C CA . LEU A 1 304 ? -21.951 -14.265 -1.951 1.00 80.00 304 LEU A CA 1
ATOM 2482 C C . LEU A 1 304 ? -22.177 -15.031 -3.260 1.00 80.00 304 LEU A C 1
ATOM 2484 O O . LEU A 1 304 ? -22.143 -16.255 -3.260 1.00 80.00 304 LEU A O 1
ATOM 2488 N N . SER A 1 305 ? -22.311 -14.333 -4.393 1.00 77.00 305 SER A N 1
ATOM 2489 C CA . SER A 1 305 ? -22.496 -14.982 -5.703 1.00 77.00 305 SER A CA 1
ATOM 2490 C C . SER A 1 305 ? -21.294 -15.812 -6.173 1.00 77.00 305 SER A C 1
ATOM 2492 O O . SER A 1 305 ? -21.429 -16.658 -7.049 1.00 77.00 305 SER A O 1
ATOM 2494 N N . LYS A 1 306 ? -20.099 -15.575 -5.614 1.00 72.00 306 LYS A N 1
ATOM 2495 C CA . LYS A 1 306 ? -18.887 -16.362 -5.894 1.00 72.00 306 LYS A CA 1
ATOM 2496 C C . LYS A 1 306 ? -18.727 -17.555 -4.948 1.00 72.00 306 LYS A C 1
ATOM 2498 O O . LYS A 1 306 ? -17.781 -18.322 -5.115 1.00 72.00 306 LYS A O 1
ATOM 2503 N N . LEU A 1 307 ? -19.605 -17.695 -3.955 1.00 63.41 307 LEU A N 1
ATOM 2504 C CA . LEU A 1 307 ? -19.579 -18.763 -2.956 1.00 63.41 307 LEU A CA 1
ATOM 2505 C C . LEU A 1 307 ? -20.449 -19.971 -3.357 1.00 63.41 307 LEU A C 1
ATOM 2507 O O . LEU A 1 307 ? -20.802 -20.768 -2.490 1.00 63.41 307 LEU A O 1
ATOM 2511 N N . ASP A 1 308 ? -20.759 -20.159 -4.646 1.00 48.22 308 ASP A N 1
ATOM 2512 C CA . ASP A 1 308 ? -21.355 -21.412 -5.127 1.00 48.22 308 ASP A CA 1
ATOM 2513 C C . ASP A 1 308 ? -20.470 -22.597 -4.669 1.00 48.22 308 ASP A C 1
ATOM 2515 O O . ASP A 1 308 ? -19.301 -22.691 -5.050 1.00 48.22 308 ASP A O 1
ATOM 2519 N N . ASN A 1 309 ? -21.026 -23.491 -3.836 1.00 53.50 309 ASN A N 1
ATOM 2520 C CA . ASN A 1 309 ? -20.369 -24.622 -3.138 1.00 53.50 309 ASN A CA 1
ATOM 2521 C C . ASN A 1 309 ? -19.592 -24.301 -1.847 1.00 53.50 309 ASN A C 1
ATOM 2523 O O . ASN A 1 309 ? -18.527 -24.874 -1.597 1.00 53.50 309 ASN A O 1
ATOM 2527 N N . VAL A 1 310 ? -20.110 -23.414 -1.001 1.00 60.62 310 VAL A N 1
ATOM 2528 C CA . VAL A 1 310 ? -19.481 -23.079 0.282 1.00 60.62 310 VAL A CA 1
ATOM 2529 C C . VAL A 1 310 ? -20.245 -23.663 1.473 1.00 60.62 310 VAL A C 1
ATOM 2531 O O . VAL A 1 310 ? -21.467 -23.684 1.501 1.00 60.62 310 VAL A O 1
ATOM 2534 N N . ASP A 1 311 ? -19.485 -24.159 2.450 1.00 73.31 311 ASP A N 1
ATOM 2535 C CA . ASP A 1 311 ? -19.946 -24.601 3.770 1.00 73.31 311 ASP A CA 1
ATOM 2536 C C . ASP A 1 311 ? -20.673 -23.462 4.521 1.00 73.31 311 ASP A C 1
ATOM 2538 O O . ASP A 1 311 ? -20.203 -22.319 4.539 1.00 73.31 311 ASP A O 1
ATOM 2542 N N . GLU A 1 312 ? -21.794 -23.788 5.173 1.00 80.06 312 GLU A N 1
ATOM 2543 C CA . GLU A 1 312 ? -22.613 -22.900 6.014 1.00 80.06 312 GLU A CA 1
ATOM 2544 C C . GLU A 1 312 ? -21.772 -22.074 7.012 1.00 80.06 312 GLU A C 1
ATOM 2546 O O . GLU A 1 312 ? -22.063 -20.904 7.271 1.00 80.06 312 GLU A O 1
ATOM 2551 N N . ALA A 1 313 ? -20.687 -22.638 7.554 1.00 79.88 313 ALA A N 1
ATOM 2552 C CA . ALA A 1 313 ? -19.781 -21.943 8.465 1.00 79.88 313 ALA A CA 1
ATOM 2553 C C . ALA A 1 313 ? -19.054 -20.769 7.791 1.00 79.88 313 ALA A C 1
ATOM 2555 O O . ALA A 1 313 ? -18.879 -19.705 8.396 1.00 79.88 313 ALA A O 1
ATOM 2556 N N . LYS A 1 314 ? -18.645 -20.928 6.529 1.00 75.81 314 LYS A N 1
ATOM 2557 C CA . LYS A 1 314 ? -17.972 -19.871 5.768 1.00 75.81 314 LYS A CA 1
ATOM 2558 C C . LYS A 1 314 ? -18.974 -18.810 5.316 1.00 75.81 314 LYS A C 1
ATOM 2560 O O . LYS A 1 314 ? -18.649 -17.630 5.409 1.00 75.81 314 LYS A O 1
ATOM 2565 N N . GLU A 1 315 ? -20.200 -19.179 4.945 1.00 81.19 315 GLU A N 1
ATOM 2566 C CA . GLU A 1 315 ? -21.277 -18.208 4.690 1.00 81.19 315 GLU A CA 1
ATOM 2567 C C . GLU A 1 315 ? -21.571 -17.346 5.931 1.00 81.19 315 GLU A C 1
ATOM 2569 O O . GLU A 1 315 ? -21.508 -16.115 5.860 1.00 81.19 315 GLU A O 1
ATOM 2574 N N . LYS A 1 316 ? -21.778 -17.973 7.099 1.00 83.50 316 LYS A N 1
ATOM 2575 C CA . LYS A 1 316 ? -21.979 -17.265 8.377 1.00 83.50 316 LYS A CA 1
ATOM 2576 C C . LYS A 1 316 ? -20.827 -16.317 8.708 1.00 83.50 316 LYS A C 1
ATOM 2578 O O . LYS A 1 316 ? -21.066 -15.213 9.201 1.00 83.50 316 LYS A O 1
ATOM 2583 N N . ARG A 1 317 ? -19.584 -16.710 8.410 1.00 79.06 317 ARG A N 1
ATOM 2584 C CA . ARG A 1 317 ? -18.402 -15.854 8.590 1.00 79.06 317 ARG A CA 1
ATOM 2585 C C . ARG A 1 317 ? -18.480 -14.593 7.724 1.00 79.06 317 ARG A C 1
ATOM 2587 O O . ARG A 1 317 ? -18.304 -13.498 8.250 1.00 79.06 317 ARG A O 1
ATOM 2594 N N . TYR A 1 318 ? -18.791 -14.724 6.433 1.00 80.50 318 TYR A N 1
ATOM 2595 C CA . TYR A 1 318 ? -18.933 -13.568 5.537 1.00 80.50 318 TYR A CA 1
ATOM 2596 C C . TYR A 1 318 ? -20.092 -12.655 5.938 1.00 80.50 318 TYR A C 1
ATOM 2598 O O . TYR A 1 318 ? -19.938 -11.436 5.883 1.00 80.50 318 TYR A O 1
ATOM 2606 N N . ILE A 1 319 ? -21.219 -13.220 6.384 1.00 85.44 319 ILE A N 1
ATOM 2607 C CA . ILE A 1 319 ? -22.342 -12.440 6.923 1.00 85.44 319 ILE A CA 1
ATOM 2608 C C . ILE A 1 319 ? -21.878 -11.622 8.133 1.00 85.44 319 ILE A C 1
ATOM 2610 O O . ILE A 1 319 ? -22.116 -10.418 8.175 1.00 85.44 319 ILE A O 1
ATOM 2614 N N . ARG A 1 320 ? -21.162 -12.240 9.085 1.00 85.25 320 ARG A N 1
ATOM 2615 C CA . ARG A 1 320 ? -20.645 -11.546 10.277 1.00 85.25 320 ARG A CA 1
ATOM 2616 C C . ARG A 1 320 ? -19.703 -10.399 9.907 1.00 85.25 320 ARG A C 1
ATOM 2618 O O . ARG A 1 320 ? -19.868 -9.299 10.425 1.00 85.25 320 ARG A O 1
ATOM 2625 N N . VAL A 1 321 ? -18.753 -10.640 9.003 1.00 84.38 321 VAL A N 1
ATOM 2626 C CA . VAL A 1 321 ? -17.830 -9.610 8.492 1.00 84.38 321 VAL A CA 1
ATOM 2627 C C . VAL A 1 321 ? -18.604 -8.457 7.858 1.00 84.38 321 VAL A C 1
ATOM 2629 O O . VAL A 1 321 ? -18.372 -7.298 8.195 1.00 84.38 321 VAL A O 1
ATOM 2632 N N . TYR A 1 322 ? -19.548 -8.764 6.966 1.00 89.12 322 TYR A N 1
ATOM 2633 C CA . TYR A 1 322 ? -20.357 -7.749 6.301 1.00 89.12 322 TYR A CA 1
ATOM 2634 C C . TYR A 1 322 ? -21.158 -6.910 7.297 1.00 89.12 322 TYR A C 1
ATOM 2636 O O . TYR A 1 322 ? -21.130 -5.687 7.208 1.00 89.12 322 TYR A O 1
ATOM 2644 N N . SER A 1 323 ? -21.821 -7.537 8.273 1.00 88.31 323 SER A N 1
ATOM 2645 C CA . SER A 1 323 ? -22.571 -6.813 9.304 1.00 88.31 323 SER A CA 1
ATOM 2646 C C . SER A 1 323 ? -21.690 -5.840 10.090 1.00 88.31 323 SER A C 1
ATOM 2648 O O . SER A 1 323 ? -22.133 -4.742 10.405 1.00 88.31 323 SER A O 1
ATOM 2650 N N . LYS A 1 324 ? -20.434 -6.201 10.364 1.00 88.00 324 LYS A N 1
ATOM 2651 C CA . LYS A 1 324 ? -19.483 -5.316 11.052 1.00 88.00 324 LYS A CA 1
ATOM 2652 C C . LYS A 1 324 ? -18.988 -4.175 10.165 1.00 88.00 324 LYS A C 1
ATOM 2654 O O . LYS A 1 324 ? -18.899 -3.046 10.635 1.00 88.00 324 LYS A O 1
ATOM 2659 N N . LEU A 1 325 ? -18.712 -4.436 8.886 1.00 91.56 325 LEU A N 1
ATOM 2660 C CA . LEU A 1 325 ? -18.384 -3.371 7.932 1.00 91.56 325 LEU A CA 1
ATOM 2661 C C . LEU A 1 325 ? -19.568 -2.426 7.702 1.00 91.56 325 LEU A C 1
ATOM 2663 O O . LEU A 1 325 ? -19.354 -1.241 7.472 1.00 91.56 325 LEU A O 1
ATOM 2667 N N . LEU A 1 326 ? -20.800 -2.931 7.790 1.00 92.00 326 LEU A N 1
ATOM 2668 C CA . LEU A 1 326 ? -22.006 -2.113 7.723 1.00 92.00 326 LEU A CA 1
ATOM 2669 C C . LEU A 1 326 ? -22.135 -1.227 8.965 1.00 92.00 326 LEU A C 1
ATOM 2671 O O . LEU A 1 326 ? -22.375 -0.035 8.826 1.00 92.00 326 LEU A O 1
ATOM 2675 N N . ASP A 1 327 ? -21.894 -1.781 10.157 1.00 90.69 327 ASP A N 1
ATOM 2676 C CA . ASP A 1 327 ? -21.852 -0.999 11.396 1.00 90.69 327 ASP A CA 1
ATOM 2677 C C . ASP A 1 327 ? -20.768 0.105 11.324 1.00 90.69 327 ASP A C 1
ATOM 2679 O O . ASP A 1 327 ? -20.988 1.228 11.782 1.00 90.69 327 ASP A O 1
ATOM 2683 N N . PHE A 1 328 ? -19.621 -0.178 10.691 1.00 92.56 328 PHE A N 1
ATOM 2684 C CA . PHE A 1 328 ? -18.579 0.817 10.420 1.00 92.56 328 PHE A CA 1
ATOM 2685 C C . PHE A 1 328 ? -19.009 1.863 9.375 1.00 92.56 328 PHE A C 1
ATOM 2687 O O . PHE A 1 328 ? -18.781 3.054 9.567 1.00 92.56 328 PHE A O 1
ATOM 2694 N N . GLU A 1 329 ? -19.668 1.463 8.286 1.00 94.62 329 GLU A N 1
ATOM 2695 C CA . GLU A 1 329 ? -20.208 2.396 7.287 1.00 94.62 329 GLU A CA 1
ATOM 2696 C C . GLU A 1 329 ? -21.265 3.329 7.899 1.00 94.62 329 GLU A C 1
ATOM 2698 O O . GLU A 1 329 ? -21.239 4.535 7.654 1.00 94.62 329 GLU A O 1
ATOM 2703 N N . ASP A 1 330 ? -22.128 2.810 8.774 1.00 92.50 330 ASP A N 1
ATOM 2704 C CA . ASP A 1 330 ? -23.096 3.601 9.537 1.00 92.50 330 ASP A CA 1
ATOM 2705 C C . ASP A 1 330 ? -22.414 4.611 10.467 1.00 92.50 330 ASP A C 1
ATOM 2707 O O . ASP A 1 330 ? -22.893 5.743 10.608 1.00 92.50 330 ASP A O 1
ATOM 2711 N N . TYR A 1 331 ? -21.287 4.228 11.074 1.00 92.25 331 TYR A N 1
ATOM 2712 C CA . TYR A 1 331 ? -20.433 5.130 11.843 1.00 92.25 331 TYR A CA 1
ATOM 2713 C C . TYR A 1 331 ? -19.857 6.259 10.979 1.00 92.25 331 TYR A C 1
ATOM 2715 O O . TYR A 1 331 ? -19.978 7.434 11.337 1.00 92.25 331 TYR A O 1
ATOM 2723 N N . LEU A 1 332 ? -19.309 5.933 9.804 1.00 94.44 332 LEU A N 1
ATOM 2724 C CA . LEU A 1 332 ? -18.807 6.925 8.850 1.00 94.44 332 LEU A CA 1
ATOM 2725 C C . LEU A 1 332 ? -19.916 7.898 8.425 1.00 94.44 332 LEU A C 1
ATOM 2727 O O . LEU A 1 332 ? -19.723 9.114 8.454 1.00 94.44 332 LEU A O 1
ATOM 2731 N N . ILE A 1 333 ? -21.100 7.384 8.091 1.00 94.31 333 ILE A N 1
ATOM 2732 C CA . ILE A 1 333 ? -22.258 8.204 7.715 1.00 94.31 333 ILE A CA 1
ATOM 2733 C C . ILE A 1 333 ? -22.687 9.104 8.880 1.00 94.31 333 ILE A C 1
ATOM 2735 O O . ILE A 1 333 ? -22.983 10.276 8.658 1.00 94.31 333 ILE A O 1
ATOM 2739 N N . ASN A 1 334 ? -22.685 8.605 10.121 1.00 91.38 334 ASN A N 1
ATOM 2740 C CA . ASN A 1 334 ? -23.016 9.405 11.303 1.00 91.38 334 ASN A CA 1
ATOM 2741 C C . ASN A 1 334 ? -22.013 10.546 11.547 1.00 91.38 334 ASN A C 1
ATOM 2743 O O . ASN A 1 334 ? -22.418 11.643 11.924 1.00 91.38 334 ASN A O 1
ATOM 2747 N N . LYS A 1 335 ? -20.728 10.325 11.249 1.00 91.88 335 LYS A N 1
ATOM 2748 C CA . LYS A 1 335 ? -19.690 11.371 11.238 1.00 91.88 335 LYS A CA 1
ATOM 2749 C C . LYS A 1 335 ? -19.770 12.310 10.031 1.00 91.88 335 LYS A C 1
ATOM 2751 O O . LYS A 1 335 ? -18.955 13.223 9.914 1.00 91.88 335 LYS A O 1
ATOM 2756 N N . GLY A 1 336 ? -20.739 12.108 9.140 1.00 94.25 336 GLY A N 1
ATOM 2757 C CA . GLY A 1 336 ? -20.943 12.934 7.956 1.00 94.25 336 GLY A CA 1
ATOM 2758 C C . GLY A 1 336 ? -20.013 12.609 6.798 1.00 94.25 336 GLY A C 1
ATOM 2759 O O . GLY A 1 336 ? -19.908 13.392 5.858 1.00 94.25 336 GLY A O 1
ATOM 2760 N N . ILE A 1 337 ? -19.329 11.470 6.827 1.00 96.50 337 ILE A N 1
ATOM 2761 C CA . ILE A 1 337 ? -18.387 11.093 5.779 1.00 96.50 337 ILE A CA 1
ATOM 2762 C C . ILE A 1 337 ? -19.142 10.685 4.511 1.00 96.50 337 ILE A C 1
ATOM 2764 O O . ILE A 1 337 ? -20.086 9.895 4.543 1.00 96.50 337 ILE A O 1
ATOM 2768 N N . ASN A 1 338 ? -18.714 11.206 3.361 1.00 95.94 338 ASN A N 1
ATOM 2769 C CA . ASN A 1 338 ? -19.266 10.815 2.072 1.00 95.94 338 ASN A CA 1
ATOM 2770 C C . ASN A 1 338 ? -18.682 9.466 1.626 1.00 95.94 338 ASN A C 1
ATOM 2772 O O . ASN A 1 338 ? -17.596 9.414 1.045 1.00 95.94 338 ASN A O 1
ATOM 2776 N N . VAL A 1 339 ? -19.416 8.382 1.878 1.00 94.56 339 VAL A N 1
ATOM 2777 C CA . VAL A 1 339 ? -19.026 7.007 1.504 1.00 94.56 339 VAL A CA 1
ATOM 2778 C C . VAL A 1 339 ? -19.278 6.676 0.024 1.00 94.56 339 VAL A C 1
ATOM 2780 O O . VAL A 1 339 ? -18.663 5.759 -0.525 1.00 94.56 339 VAL A O 1
ATOM 2783 N N . ASP A 1 340 ? -20.112 7.471 -0.652 1.00 93.12 340 ASP A N 1
ATOM 2784 C CA . ASP A 1 340 ? -20.448 7.343 -2.080 1.00 93.12 340 ASP A CA 1
ATOM 2785 C C . A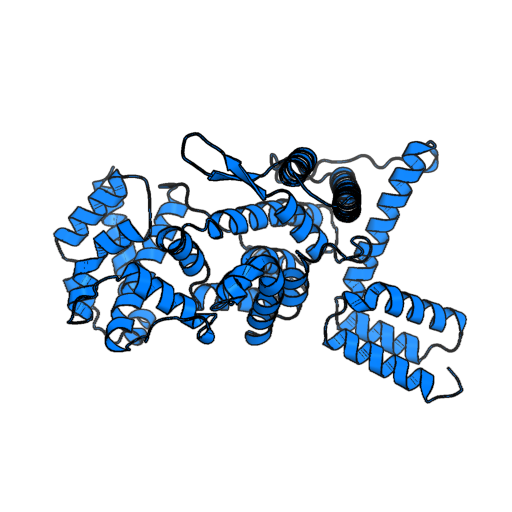SP A 1 340 ? -19.328 7.797 -3.034 1.00 93.12 340 ASP A C 1
ATOM 2787 O O . ASP A 1 340 ? -19.462 7.628 -4.245 1.00 93.12 340 ASP A O 1
ATOM 2791 N N . LEU A 1 341 ? -18.242 8.379 -2.511 1.00 93.75 341 LEU A N 1
ATOM 2792 C CA . LEU A 1 341 ? -17.082 8.862 -3.280 1.00 93.75 341 LEU A CA 1
ATOM 2793 C C . LEU A 1 341 ? -17.406 9.999 -4.267 1.00 93.75 341 LEU A C 1
ATOM 2795 O O . LEU A 1 341 ? -16.687 10.222 -5.236 1.00 93.75 341 LEU A O 1
ATOM 2799 N N . LYS A 1 342 ? -18.503 10.729 -4.030 1.00 92.38 342 LYS A N 1
ATOM 2800 C CA . LYS A 1 342 ? -18.971 11.838 -4.886 1.00 92.38 342 LYS A CA 1
ATOM 2801 C C . LYS A 1 342 ? -18.501 13.209 -4.403 1.00 92.38 342 LYS A C 1
ATOM 2803 O O . LYS A 1 342 ? -18.580 14.178 -5.151 1.00 92.38 342 LYS A O 1
ATOM 2808 N N . SER A 1 343 ? -18.085 13.310 -3.143 1.00 92.62 343 SER A N 1
ATOM 2809 C CA . SER A 1 343 ? -17.643 14.552 -2.508 1.00 92.62 343 SER A CA 1
ATOM 2810 C C . SER A 1 343 ? -16.520 14.265 -1.523 1.00 92.62 343 SER A C 1
ATOM 2812 O O . SER A 1 343 ? -16.639 13.367 -0.699 1.00 92.62 343 SER A O 1
ATOM 2814 N N . GLU A 1 344 ? -15.463 15.071 -1.553 1.00 90.50 344 GLU A N 1
ATOM 2815 C CA . GLU A 1 344 ? -14.359 15.031 -0.579 1.00 90.50 344 GLU A CA 1
ATOM 2816 C C . GLU A 1 344 ? -14.648 15.833 0.701 1.00 90.50 344 GLU A C 1
ATOM 2818 O O . GLU A 1 344 ? -13.799 15.949 1.598 1.00 90.50 344 GLU A O 1
ATOM 2823 N N . LYS A 1 345 ? -15.814 16.484 0.756 1.00 90.69 345 LYS A N 1
ATOM 2824 C CA . LYS A 1 345 ? -16.251 17.278 1.901 1.00 90.69 345 LYS A CA 1
ATOM 2825 C C . LYS A 1 345 ? -17.243 16.471 2.735 1.00 90.69 345 LYS A C 1
ATOM 2827 O O . LYS A 1 345 ? -18.247 16.026 2.164 1.00 90.69 345 LYS A O 1
ATOM 2832 N N . PRO A 1 346 ? -16.999 16.342 4.053 1.00 90.69 346 PRO A N 1
ATOM 2833 C CA . PRO A 1 346 ? -17.975 15.755 4.948 1.00 90.69 346 PRO A CA 1
ATOM 2834 C C . PRO A 1 346 ? -19.227 16.637 4.997 1.00 90.69 346 PRO A C 1
ATOM 2836 O O . PRO A 1 346 ? -19.161 17.865 4.890 1.00 90.69 346 PRO A O 1
ATOM 2839 N N . MET A 1 347 ? -20.378 15.998 5.136 1.00 89.69 347 MET A N 1
ATOM 2840 C CA . MET A 1 347 ? -21.665 16.641 5.340 1.00 89.69 347 MET A CA 1
ATOM 2841 C C . MET A 1 347 ? -21.873 16.913 6.826 1.00 89.69 347 MET A C 1
ATOM 2843 O O . MET A 1 347 ? -21.475 16.126 7.679 1.00 89.69 347 MET A O 1
ATOM 2847 N N . PHE A 1 348 ? -22.540 18.017 7.152 1.00 83.25 348 PHE A N 1
ATOM 2848 C CA . PHE A 1 348 ? -22.971 18.241 8.524 1.00 83.25 348 PHE A CA 1
ATOM 2849 C C . PHE A 1 348 ? -24.082 17.249 8.880 1.00 83.25 348 PHE A C 1
ATOM 2851 O O . PHE A 1 348 ? -25.118 17.207 8.213 1.00 83.25 348 PHE A O 1
ATOM 2858 N N . VAL A 1 349 ? -23.878 16.484 9.949 1.00 81.69 349 VAL A N 1
ATOM 2859 C CA . VAL A 1 349 ? -24.891 15.593 10.516 1.00 81.69 349 VAL A CA 1
ATOM 2860 C C . VAL A 1 349 ? -25.303 16.156 11.863 1.00 81.69 349 VAL A C 1
ATOM 2862 O O . VAL A 1 349 ? -24.470 16.390 12.738 1.00 81.69 349 VAL A O 1
ATOM 2865 N N . LYS A 1 350 ? -26.603 16.410 12.023 1.00 74.88 350 LYS A N 1
ATOM 2866 C CA . LYS A 1 350 ? -27.146 16.904 13.286 1.00 74.88 350 LYS A CA 1
ATOM 2867 C C . LYS A 1 350 ? -27.050 15.792 14.330 1.00 74.88 350 LYS A C 1
ATOM 2869 O O . LYS A 1 350 ? -27.554 14.694 14.103 1.00 74.88 350 LYS A O 1
ATOM 2874 N N . THR A 1 351 ? -26.443 16.094 15.471 1.00 71.12 351 THR A N 1
ATOM 2875 C CA . THR A 1 351 ? -26.451 15.190 16.620 1.00 71.12 351 THR A CA 1
ATOM 2876 C C . THR A 1 351 ? -27.878 15.055 17.144 1.00 71.12 351 THR A C 1
ATOM 2878 O O . THR A 1 351 ? -28.588 16.049 17.331 1.00 71.12 351 THR A O 1
ATOM 2881 N N . VAL A 1 352 ? -28.324 13.815 17.328 1.00 70.44 352 VAL A N 1
ATOM 2882 C CA . VAL A 1 352 ? -29.610 13.525 17.966 1.00 70.44 352 VAL A CA 1
ATOM 2883 C C . VAL A 1 352 ? -29.371 13.495 19.470 1.00 70.44 352 VAL A C 1
ATOM 2885 O O . VAL A 1 352 ? -28.417 12.872 19.932 1.00 70.44 352 VAL A O 1
ATOM 2888 N N . ASP A 1 353 ? -30.196 14.213 20.227 1.00 71.56 353 ASP A N 1
ATOM 2889 C CA . ASP A 1 353 ? -30.134 14.179 21.686 1.00 71.56 353 ASP A CA 1
ATOM 2890 C C . ASP A 1 353 ? -30.576 12.795 22.171 1.00 71.56 353 ASP A C 1
ATOM 2892 O O . ASP A 1 353 ? -31.655 12.338 21.801 1.00 71.56 353 ASP A O 1
ATOM 2896 N N . PHE A 1 354 ? -29.764 12.140 23.005 1.00 70.88 354 PHE A N 1
ATOM 2897 C CA . PHE A 1 354 ? -30.061 10.827 23.584 1.00 70.88 354 PHE A CA 1
ATOM 2898 C C . PHE A 1 354 ? -31.414 10.772 24.296 1.00 70.88 354 PHE A C 1
ATOM 2900 O O . PHE A 1 354 ? -32.042 9.716 24.323 1.00 70.88 354 PHE A O 1
ATOM 2907 N N . ALA A 1 355 ? -31.889 11.898 24.832 1.00 73.94 355 ALA A N 1
ATOM 2908 C CA . ALA A 1 355 ? -33.201 11.983 25.463 1.00 73.94 355 ALA A CA 1
ATOM 2909 C C . ALA A 1 355 ? -34.379 11.848 24.474 1.00 73.94 355 ALA A C 1
ATOM 2911 O O . ALA A 1 355 ? -35.514 11.657 24.906 1.00 73.94 355 ALA A O 1
ATOM 2912 N N . LEU A 1 356 ? -34.131 11.965 23.164 1.00 74.56 356 LEU A N 1
ATOM 2913 C CA . LEU A 1 356 ? -35.144 11.979 22.100 1.00 74.56 356 LEU A CA 1
ATOM 2914 C C . LEU A 1 356 ? -35.166 10.695 21.254 1.00 74.56 356 LEU A C 1
ATOM 2916 O O . LEU A 1 356 ? -35.870 10.648 20.249 1.00 74.56 356 LEU A O 1
ATOM 2920 N N . ILE A 1 357 ? -34.389 9.684 21.643 1.00 79.00 357 ILE A N 1
ATOM 2921 C CA . ILE A 1 357 ? -34.087 8.486 20.850 1.00 79.00 357 ILE A CA 1
ATOM 2922 C C . ILE A 1 357 ? -34.962 7.315 21.321 1.00 79.00 357 ILE A C 1
ATOM 2924 O O . ILE A 1 357 ? -35.064 7.066 22.524 1.00 79.00 357 ILE A O 1
ATOM 2928 N N . ASP A 1 358 ? -35.578 6.576 20.389 1.00 75.62 358 ASP A N 1
ATOM 2929 C CA . ASP A 1 358 ? -36.408 5.396 20.691 1.00 75.62 358 ASP A CA 1
ATOM 2930 C C . ASP A 1 358 ? -35.728 4.053 20.342 1.00 75.62 358 ASP A C 1
ATOM 2932 O O . ASP A 1 358 ? -34.617 4.008 19.817 1.00 75.62 358 ASP A O 1
ATOM 2936 N N . GLY A 1 359 ? -36.365 2.933 20.706 1.00 74.75 359 GLY A N 1
ATOM 2937 C CA . GLY A 1 359 ? -35.772 1.590 20.813 1.00 74.75 359 GLY A CA 1
ATOM 2938 C C . GLY A 1 359 ? -34.718 1.183 19.768 1.00 74.75 359 GLY A C 1
ATOM 2939 O O . GLY A 1 359 ? -33.637 0.735 20.152 1.00 74.75 359 GLY A O 1
ATOM 2940 N N . TYR A 1 360 ? -34.987 1.328 18.466 1.00 76.44 360 TYR A N 1
ATOM 2941 C CA . TYR A 1 360 ? -34.015 0.944 17.425 1.00 76.44 360 TYR A CA 1
ATOM 2942 C C . TYR A 1 360 ? -32.860 1.941 17.299 1.00 76.44 360 TYR A C 1
ATOM 2944 O O . TYR A 1 360 ? -31.718 1.551 17.035 1.00 76.44 360 TYR A O 1
ATOM 2952 N N . GLU A 1 361 ? -33.133 3.221 17.522 1.00 77.56 361 GLU A N 1
ATOM 2953 C CA . GLU A 1 361 ? -32.107 4.252 17.526 1.00 77.56 361 GLU A CA 1
ATOM 2954 C C . GLU A 1 361 ? -31.185 4.116 18.750 1.00 77.56 361 GLU A C 1
ATOM 2956 O O . GLU A 1 361 ? -29.993 4.400 18.641 1.00 77.56 361 GLU A O 1
ATOM 2961 N N . ILE A 1 362 ? -31.674 3.598 19.885 1.00 83.00 362 ILE A N 1
ATOM 2962 C CA . ILE A 1 362 ? -30.840 3.293 21.061 1.00 83.00 362 ILE A CA 1
ATOM 2963 C C . ILE A 1 362 ? -29.740 2.293 20.685 1.00 83.00 362 ILE A C 1
ATOM 2965 O O . ILE A 1 362 ? -28.560 2.555 20.919 1.00 83.00 362 ILE A O 1
ATOM 2969 N N . VAL A 1 363 ? -30.103 1.172 20.050 1.00 83.12 363 VAL A N 1
ATOM 2970 C CA . VAL A 1 363 ? -29.137 0.142 19.625 1.00 83.12 363 VAL A CA 1
ATOM 2971 C C . VAL A 1 363 ? -28.111 0.725 18.654 1.00 83.12 363 VAL A C 1
ATOM 2973 O O . VAL A 1 363 ? -26.912 0.481 18.802 1.00 83.12 363 VAL A O 1
ATOM 2976 N N . ARG A 1 364 ? -28.560 1.531 17.684 1.00 82.56 364 ARG A N 1
ATOM 2977 C CA . ARG A 1 364 ? -27.666 2.206 16.736 1.00 82.56 364 ARG A CA 1
ATOM 2978 C C . ARG A 1 364 ? -26.676 3.122 17.455 1.00 82.56 364 ARG A C 1
ATOM 2980 O O . ARG A 1 364 ? -25.481 3.040 17.193 1.00 82.56 364 ARG A O 1
ATOM 2987 N N . ASN A 1 365 ? -27.143 3.952 18.383 1.00 83.38 365 ASN A N 1
ATOM 2988 C CA . ASN A 1 365 ? -26.267 4.858 19.121 1.00 83.38 365 ASN A CA 1
ATOM 2989 C C . ASN A 1 365 ? -25.294 4.123 20.048 1.00 83.38 365 ASN A C 1
ATOM 2991 O O . ASN A 1 365 ? -24.148 4.546 20.164 1.00 83.38 365 ASN A O 1
ATOM 2995 N N . PHE A 1 366 ? -25.688 2.993 20.645 1.00 85.06 366 PHE A N 1
ATOM 2996 C CA . PHE A 1 366 ? -24.753 2.145 21.389 1.00 85.06 366 PHE A CA 1
ATOM 2997 C C . PHE A 1 366 ? -23.608 1.637 20.513 1.00 85.06 366 PHE A C 1
ATOM 2999 O O . PHE A 1 366 ? -22.453 1.709 20.929 1.00 85.06 366 PHE A O 1
ATOM 3006 N N . LYS A 1 367 ? -23.899 1.188 19.286 1.00 85.75 367 LYS A N 1
ATOM 3007 C CA . LYS A 1 367 ? -22.854 0.789 18.331 1.00 85.75 367 LYS A CA 1
ATOM 3008 C C . LYS A 1 367 ? -21.928 1.954 17.980 1.00 85.75 367 LYS A C 1
ATOM 3010 O O . LYS A 1 367 ? -20.714 1.787 17.984 1.00 85.75 367 LYS A O 1
ATOM 3015 N N . LEU A 1 368 ? -22.486 3.139 17.727 1.00 85.56 368 LEU A N 1
ATOM 3016 C CA . LEU A 1 368 ? -21.700 4.343 17.438 1.00 85.56 368 LEU A CA 1
ATOM 3017 C C . LEU A 1 368 ? -20.771 4.715 18.602 1.00 85.56 368 LEU A C 1
ATOM 3019 O O . LEU A 1 368 ? -19.597 5.000 18.380 1.00 85.56 368 LEU A O 1
ATOM 3023 N N . MET A 1 369 ? -21.270 4.665 19.841 1.00 84.81 369 MET A N 1
ATOM 3024 C CA . MET A 1 369 ? -20.457 4.902 21.038 1.00 84.81 369 MET A CA 1
ATOM 3025 C C . MET A 1 369 ? -19.355 3.853 21.207 1.00 84.81 369 MET A C 1
ATOM 3027 O O . MET A 1 369 ? -18.240 4.208 21.584 1.00 84.81 369 MET A O 1
ATOM 3031 N N . ALA A 1 370 ? -19.639 2.583 20.906 1.00 85.88 370 ALA A N 1
ATOM 3032 C CA . ALA A 1 370 ? -18.633 1.526 20.941 1.00 85.88 370 ALA A CA 1
ATOM 3033 C C . ALA A 1 370 ? -17.490 1.806 19.948 1.00 85.88 370 ALA A C 1
ATOM 3035 O O . ALA A 1 370 ? -16.325 1.697 20.327 1.00 85.88 370 ALA A O 1
ATOM 3036 N N . PHE A 1 371 ? -17.800 2.258 18.725 1.00 85.75 371 PHE A N 1
ATOM 3037 C CA . PHE A 1 371 ? -16.773 2.695 17.771 1.00 85.75 371 PHE A CA 1
ATOM 3038 C C . PHE A 1 371 ? -15.974 3.892 18.280 1.00 85.75 371 PHE A C 1
ATOM 3040 O O . PHE A 1 371 ? -14.751 3.854 18.221 1.00 85.75 371 PHE A O 1
ATOM 3047 N N . GLU A 1 372 ? -16.623 4.934 18.808 1.00 85.38 372 GLU A N 1
ATOM 3048 C CA . GLU A 1 372 ? -15.911 6.097 19.363 1.00 85.38 372 GLU A CA 1
ATOM 3049 C C . GLU A 1 372 ? -14.930 5.693 20.469 1.00 85.38 372 GLU A C 1
ATOM 3051 O O . GLU A 1 372 ? -13.789 6.161 20.504 1.00 85.38 372 GLU A O 1
ATOM 3056 N N . HIS A 1 373 ? -15.366 4.799 21.359 1.00 86.44 373 HIS A N 1
ATOM 3057 C CA . HIS A 1 373 ? -14.528 4.304 22.439 1.00 86.44 373 HIS A CA 1
ATOM 3058 C C . HIS A 1 373 ? -13.352 3.480 21.912 1.00 86.44 373 HIS A C 1
ATOM 3060 O O . HIS A 1 373 ? -12.213 3.773 22.272 1.00 86.44 373 HIS A O 1
ATOM 3066 N N . ASN A 1 374 ? -13.605 2.512 21.026 1.00 85.69 374 ASN A N 1
ATOM 3067 C CA . ASN A 1 374 ? -12.554 1.695 20.426 1.00 85.69 374 ASN A CA 1
ATOM 3068 C C . ASN A 1 374 ? -11.546 2.570 19.658 1.00 85.69 374 ASN A C 1
ATOM 3070 O O . ASN A 1 374 ? -10.351 2.496 19.925 1.00 85.69 374 ASN A O 1
ATOM 3074 N N . VAL A 1 375 ? -11.996 3.486 18.793 1.00 85.50 375 VAL A N 1
ATOM 3075 C CA . VAL A 1 375 ? -11.098 4.401 18.062 1.00 85.50 375 VAL A CA 1
ATOM 3076 C C . VAL A 1 375 ? -10.202 5.179 19.037 1.00 85.50 375 VAL A C 1
ATOM 3078 O O . VAL A 1 375 ? -8.987 5.293 18.834 1.00 85.50 375 VAL A O 1
ATOM 3081 N N . SER A 1 376 ? -10.764 5.673 20.145 1.00 86.19 376 SER A N 1
ATOM 3082 C CA . SER A 1 376 ? -9.979 6.362 21.173 1.00 86.19 376 SER A CA 1
ATOM 3083 C C . SER A 1 376 ? -9.041 5.436 21.954 1.00 86.19 376 SER A C 1
ATOM 3085 O O . SER A 1 376 ? -8.005 5.910 22.421 1.00 86.19 376 SER A O 1
ATOM 3087 N N . LEU A 1 377 ? -9.401 4.172 22.163 1.00 87.69 377 LEU A N 1
ATOM 3088 C CA . LEU A 1 377 ? -8.588 3.205 22.892 1.00 87.69 377 LEU A CA 1
ATOM 3089 C C . LEU A 1 377 ? -7.435 2.713 22.014 1.00 87.69 377 LEU A C 1
ATOM 3091 O O . LEU A 1 377 ? -6.278 2.834 22.404 1.00 87.69 377 LEU A O 1
ATOM 3095 N N . MET A 1 378 ? -7.728 2.264 20.796 1.00 86.62 378 MET A N 1
ATOM 3096 C CA . MET A 1 378 ? -6.729 1.773 19.848 1.00 86.62 378 MET A CA 1
ATOM 3097 C C . MET A 1 378 ? -5.725 2.840 19.429 1.00 86.62 378 MET A C 1
ATOM 3099 O O . MET A 1 378 ? -4.548 2.532 19.269 1.00 86.62 378 MET A O 1
ATOM 3103 N N . SER A 1 379 ? -6.132 4.108 19.329 1.00 84.19 379 SER A N 1
ATOM 3104 C CA . SER A 1 379 ? -5.176 5.200 19.089 1.00 84.19 379 SER A CA 1
ATOM 3105 C C . SER A 1 379 ? -4.169 5.387 20.233 1.00 84.19 379 SER A C 1
ATOM 3107 O O . SER A 1 379 ? -3.051 5.836 19.983 1.00 84.19 379 SER A O 1
ATOM 3109 N N . LYS A 1 380 ? -4.525 5.015 21.471 1.00 84.94 380 LYS A N 1
ATOM 3110 C CA . LYS A 1 380 ? -3.601 4.991 22.618 1.00 84.94 380 LYS A CA 1
ATOM 3111 C C . LYS A 1 380 ? -2.780 3.705 22.667 1.00 84.94 380 LYS A C 1
ATOM 3113 O O . LYS A 1 380 ? -1.608 3.766 23.027 1.00 84.94 380 LYS A O 1
ATOM 3118 N N . LEU A 1 381 ? -3.380 2.564 22.326 1.00 85.44 381 LEU A N 1
ATOM 3119 C CA . LEU A 1 381 ? -2.691 1.272 22.350 1.00 85.44 381 LEU A CA 1
ATOM 3120 C C . LEU A 1 381 ? -1.629 1.159 21.255 1.00 85.44 381 LEU A C 1
ATOM 3122 O O . LEU A 1 381 ? -0.573 0.616 21.530 1.00 85.44 381 LEU A O 1
ATOM 3126 N N . ASN A 1 382 ? -1.875 1.734 20.074 1.00 80.56 382 ASN A N 1
ATOM 3127 C CA . ASN A 1 382 ? -0.946 1.723 18.935 1.00 80.56 382 ASN A CA 1
ATOM 3128 C C . ASN A 1 382 ? 0.105 2.846 18.979 1.00 80.56 382 ASN A C 1
ATOM 3130 O O . ASN A 1 382 ? 0.841 3.062 18.011 1.00 80.56 382 ASN A O 1
ATOM 3134 N N . ASN A 1 383 ? 0.129 3.638 20.050 1.00 82.38 383 ASN A N 1
ATOM 3135 C CA . ASN A 1 383 ? 1.147 4.653 20.259 1.00 82.38 383 ASN A CA 1
ATOM 3136 C C . ASN A 1 383 ? 2.072 4.179 21.375 1.00 82.38 383 ASN A C 1
ATOM 3138 O O . ASN A 1 383 ? 1.682 4.081 22.536 1.00 82.38 383 ASN A O 1
ATOM 3142 N N . GLU A 1 384 ? 3.323 3.920 21.003 1.00 80.75 384 GLU A N 1
ATOM 3143 C CA . GLU A 1 384 ? 4.319 3.318 21.885 1.00 80.75 384 GLU A CA 1
ATOM 3144 C C . GLU A 1 384 ? 4.491 4.085 23.205 1.00 80.75 384 GLU A C 1
ATOM 3146 O O . GLU A 1 384 ? 4.616 3.475 24.266 1.00 80.75 384 GLU A O 1
ATOM 3151 N N . ILE A 1 385 ? 4.473 5.421 23.163 1.00 83.00 385 ILE A N 1
ATOM 3152 C CA . ILE A 1 385 ? 4.673 6.260 24.350 1.00 83.00 385 ILE A CA 1
ATOM 3153 C C . ILE A 1 385 ? 3.473 6.122 25.286 1.00 83.00 385 ILE A C 1
ATOM 3155 O O . ILE A 1 385 ? 3.646 5.914 26.489 1.00 83.00 385 ILE A O 1
ATOM 3159 N N . THR A 1 386 ? 2.255 6.216 24.749 1.00 85.75 386 THR A N 1
ATOM 3160 C CA . THR A 1 386 ? 1.037 6.094 25.558 1.00 85.75 386 THR A CA 1
ATOM 3161 C C . THR A 1 386 ? 0.832 4.674 26.067 1.00 85.75 386 THR A C 1
ATOM 3163 O O . THR A 1 386 ? 0.445 4.512 27.221 1.00 85.75 386 THR A O 1
ATOM 3166 N N . PHE A 1 387 ? 1.145 3.656 25.263 1.00 89.31 387 PHE A N 1
ATOM 3167 C CA . PHE A 1 387 ? 1.089 2.257 25.675 1.00 89.31 387 PHE A CA 1
ATOM 3168 C C . PHE A 1 387 ? 2.101 1.958 26.782 1.00 89.31 387 PHE A C 1
ATOM 3170 O O . PHE A 1 387 ? 1.740 1.397 27.812 1.00 89.31 387 PHE A O 1
ATOM 3177 N N . THR A 1 388 ? 3.354 2.392 26.625 1.00 86.81 388 THR A N 1
ATOM 3178 C CA . THR A 1 388 ? 4.378 2.209 27.665 1.00 86.81 388 THR A CA 1
ATOM 3179 C C . THR A 1 388 ? 3.953 2.907 28.956 1.00 86.81 388 THR A C 1
ATOM 3181 O O . THR A 1 388 ? 3.978 2.296 30.018 1.00 86.81 388 THR A O 1
ATOM 3184 N N . GLY A 1 389 ? 3.460 4.148 28.873 1.00 88.88 389 GLY A N 1
ATOM 3185 C CA . GLY A 1 389 ? 2.911 4.858 30.031 1.00 88.88 389 GLY A CA 1
ATOM 3186 C C . GLY A 1 389 ? 1.725 4.140 30.688 1.00 88.88 389 GLY A C 1
ATOM 3187 O O . GLY A 1 389 ? 1.629 4.128 31.916 1.00 88.88 389 GLY A O 1
ATOM 3188 N N . MET A 1 390 ? 0.851 3.503 29.900 1.00 91.12 390 MET A N 1
ATOM 3189 C CA . MET A 1 390 ? -0.235 2.659 30.409 1.00 91.12 390 MET A CA 1
ATOM 3190 C C . MET A 1 390 ? 0.314 1.462 31.193 1.00 91.12 390 MET A C 1
ATOM 3192 O O . MET A 1 390 ? -0.148 1.210 32.303 1.00 91.12 390 MET A O 1
ATOM 3196 N N . ILE A 1 391 ? 1.316 0.760 30.655 1.00 91.69 391 ILE A N 1
ATOM 3197 C CA . ILE A 1 391 ? 1.951 -0.386 31.319 1.00 91.69 391 ILE A CA 1
ATOM 3198 C C . ILE A 1 391 ? 2.666 0.036 32.610 1.00 91.69 391 ILE A C 1
ATOM 3200 O O . ILE A 1 391 ? 2.484 -0.610 33.638 1.00 91.69 391 ILE A O 1
ATOM 3204 N N . GLU A 1 392 ? 3.418 1.141 32.614 1.00 89.69 392 GLU A N 1
ATOM 3205 C CA . GLU A 1 392 ? 4.064 1.637 33.843 1.00 89.69 392 GLU A CA 1
ATOM 3206 C C . GLU A 1 392 ? 3.041 2.079 34.903 1.00 89.69 392 GLU A C 1
ATOM 3208 O O . GLU A 1 392 ? 3.243 1.874 36.104 1.00 89.69 392 GLU A O 1
ATOM 3213 N N . SER A 1 393 ? 1.910 2.646 34.470 1.00 90.69 393 SER A N 1
ATOM 3214 C CA . SER A 1 393 ? 0.802 2.975 35.373 1.00 90.69 393 SER A CA 1
ATOM 3215 C C . SER A 1 393 ? 0.190 1.707 35.969 1.00 90.69 393 SER A C 1
ATOM 3217 O O . SER A 1 393 ? -0.048 1.656 37.172 1.00 90.69 393 SER A O 1
ATOM 3219 N N . ALA A 1 394 ? 0.002 0.666 35.153 1.00 89.94 394 ALA A N 1
ATOM 3220 C CA . ALA A 1 394 ? -0.495 -0.631 35.601 1.00 89.94 394 ALA A CA 1
ATOM 3221 C C . ALA A 1 394 ? 0.466 -1.317 36.589 1.00 89.94 394 ALA A C 1
ATOM 3223 O O . ALA A 1 394 ? 0.008 -1.917 37.555 1.00 89.94 394 ALA A O 1
ATOM 3224 N N . ARG A 1 395 ? 1.787 -1.178 36.405 1.00 88.25 395 ARG A N 1
ATOM 3225 C CA . ARG A 1 395 ? 2.811 -1.674 37.349 1.00 88.25 395 ARG A CA 1
ATOM 3226 C C . ARG A 1 395 ? 2.754 -1.016 38.722 1.00 88.25 395 ARG A C 1
ATOM 3228 O O . ARG A 1 395 ? 3.102 -1.643 39.715 1.00 88.25 395 ARG A O 1
ATOM 3235 N N . SER A 1 396 ? 2.373 0.257 38.768 1.00 88.62 396 SER A N 1
ATOM 3236 C CA . SER A 1 396 ? 2.322 1.033 40.012 1.00 88.62 396 SER A CA 1
ATOM 3237 C C . SER A 1 396 ? 0.965 0.937 40.716 1.00 88.62 396 SER A C 1
ATOM 3239 O O . SER A 1 396 ? 0.804 1.470 41.815 1.00 88.62 396 SER A O 1
ATOM 3241 N N . GLU A 1 397 ? -0.018 0.291 40.086 1.00 90.44 397 GLU A N 1
ATOM 3242 C CA . GLU A 1 397 ? -1.372 0.154 40.607 1.00 90.44 397 GLU A CA 1
ATOM 3243 C C . GLU A 1 397 ? -1.418 -0.834 41.779 1.00 90.44 397 GLU A C 1
ATOM 3245 O O . GLU A 1 397 ? -0.753 -1.865 41.774 1.00 90.44 397 GLU A O 1
ATOM 3250 N N . GLN A 1 398 ? -2.210 -0.501 42.796 1.00 86.31 398 GLN A N 1
ATOM 3251 C CA . GLN A 1 398 ? -2.360 -1.293 44.020 1.00 86.31 398 GLN A CA 1
ATOM 3252 C C . GLN A 1 398 ? -3.774 -1.877 44.142 1.00 86.31 398 GLN A C 1
ATOM 3254 O O . GLN A 1 398 ? -3.976 -2.878 44.830 1.00 86.31 398 GLN A O 1
ATOM 3259 N N . ASP A 1 399 ? -4.779 -1.269 43.495 1.00 90.69 399 ASP A N 1
ATOM 3260 C CA . ASP A 1 399 ? -6.132 -1.825 43.475 1.00 90.69 399 ASP A CA 1
ATOM 3261 C C . ASP A 1 399 ? -6.226 -2.968 42.455 1.00 90.69 399 ASP A C 1
ATOM 3263 O O . ASP A 1 399 ? -6.194 -2.763 41.237 1.00 90.69 399 ASP A O 1
ATOM 3267 N N . TRP A 1 400 ? -6.428 -4.190 42.956 1.00 87.44 400 TRP A N 1
ATOM 3268 C CA . TRP A 1 400 ? -6.592 -5.393 42.137 1.00 87.44 400 TRP A CA 1
ATOM 3269 C C . TRP A 1 400 ? -7.717 -5.272 41.095 1.00 87.44 400 TRP A C 1
ATOM 3271 O O . TRP A 1 400 ? -7.663 -5.929 40.052 1.00 87.44 400 TRP A O 1
ATOM 3281 N N . LYS A 1 401 ? -8.746 -4.444 41.336 1.00 91.94 401 LYS A N 1
ATOM 3282 C CA . LYS A 1 401 ? -9.819 -4.204 40.357 1.00 91.94 401 LYS A CA 1
ATOM 3283 C C . LYS A 1 401 ? -9.308 -3.438 39.144 1.00 91.94 401 LYS A C 1
ATOM 3285 O O . LYS A 1 401 ? -9.696 -3.762 38.022 1.00 91.94 401 LYS A O 1
ATOM 3290 N N . ASN A 1 402 ? -8.433 -2.462 39.365 1.00 91.12 402 ASN A N 1
ATOM 3291 C CA . ASN A 1 402 ? -7.815 -1.685 38.297 1.00 91.12 402 ASN A CA 1
ATOM 3292 C C . ASN A 1 402 ? -6.786 -2.535 37.545 1.00 91.12 402 ASN A C 1
ATOM 3294 O O . ASN A 1 402 ? -6.800 -2.543 36.316 1.00 91.12 402 ASN A O 1
ATOM 3298 N N . ILE A 1 403 ? -5.979 -3.338 38.252 1.00 89.62 403 ILE A N 1
ATOM 3299 C CA . ILE A 1 403 ? -5.076 -4.321 37.623 1.00 89.62 403 ILE A CA 1
ATOM 3300 C C . ILE A 1 403 ? -5.871 -5.271 36.720 1.00 89.62 403 ILE A C 1
ATOM 3302 O O . ILE A 1 403 ? -5.519 -5.458 35.557 1.00 89.62 403 ILE A O 1
ATOM 3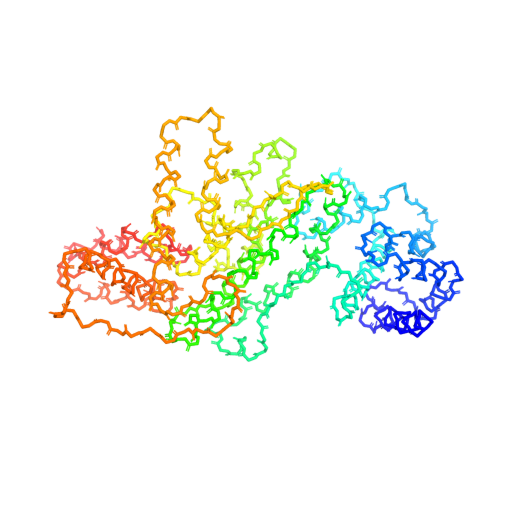306 N N . ARG A 1 404 ? -6.999 -5.811 37.203 1.00 90.19 404 ARG A N 1
ATOM 3307 C CA . ARG A 1 404 ? -7.882 -6.659 36.389 1.00 90.19 404 ARG A CA 1
ATOM 3308 C C . ARG A 1 404 ? -8.410 -5.932 35.149 1.00 90.19 404 ARG A C 1
ATOM 3310 O O . ARG A 1 404 ? -8.511 -6.554 34.099 1.00 90.19 404 ARG A O 1
ATOM 3317 N N . ALA A 1 405 ? -8.726 -4.641 35.238 1.00 90.69 405 ALA A N 1
ATOM 3318 C CA . ALA A 1 405 ? -9.146 -3.868 34.071 1.00 90.69 405 ALA A CA 1
ATOM 3319 C C . ALA A 1 405 ? -8.028 -3.766 33.016 1.00 90.69 405 ALA A C 1
ATOM 3321 O O . ALA A 1 405 ? -8.298 -3.984 31.837 1.00 90.69 405 ALA A O 1
ATOM 3322 N N . TYR A 1 406 ? -6.776 -3.523 33.423 1.00 91.00 406 TYR A N 1
ATOM 3323 C CA . TYR A 1 406 ? -5.630 -3.555 32.503 1.00 91.00 406 TYR A CA 1
ATOM 3324 C C . TYR A 1 406 ? -5.425 -4.938 31.878 1.00 91.00 406 TYR A C 1
ATOM 3326 O O . TYR A 1 406 ? -5.196 -5.031 30.674 1.00 91.00 406 TYR A O 1
ATOM 3334 N N . LEU A 1 407 ? -5.546 -6.009 32.669 1.00 91.62 407 LEU A N 1
ATOM 3335 C CA . LEU A 1 407 ? -5.446 -7.382 32.166 1.00 91.62 407 LEU A CA 1
ATOM 3336 C C . LEU A 1 407 ? -6.524 -7.687 31.125 1.00 91.62 407 LEU A C 1
ATOM 3338 O O . LEU A 1 407 ? -6.195 -8.244 30.086 1.00 91.62 407 LEU A O 1
ATOM 3342 N N . ASN A 1 408 ? -7.768 -7.263 31.360 1.00 91.06 408 ASN A N 1
ATOM 3343 C CA . ASN A 1 408 ? -8.855 -7.436 30.396 1.00 91.06 408 ASN A CA 1
ATOM 3344 C C . ASN A 1 408 ? -8.573 -6.686 29.083 1.00 91.06 408 ASN A C 1
ATOM 3346 O O . ASN A 1 408 ? -8.795 -7.236 28.012 1.00 91.06 408 ASN A O 1
ATOM 3350 N N . ILE A 1 409 ? -8.037 -5.458 29.151 1.00 88.94 409 ILE A N 1
ATOM 3351 C CA . ILE A 1 409 ? -7.634 -4.704 27.951 1.00 88.94 409 ILE A CA 1
ATOM 3352 C C . ILE A 1 409 ? -6.530 -5.455 27.195 1.00 88.94 409 ILE A C 1
ATOM 3354 O O . ILE A 1 409 ? -6.588 -5.588 25.976 1.00 88.94 409 ILE A O 1
ATOM 3358 N N . LEU A 1 410 ? -5.513 -5.965 27.894 1.00 90.44 410 LEU A N 1
ATOM 3359 C CA . LEU A 1 410 ? -4.449 -6.729 27.242 1.00 90.44 410 LEU A CA 1
ATOM 3360 C C . LEU A 1 410 ? -4.979 -8.036 26.647 1.00 90.44 410 LEU A C 1
ATOM 3362 O O . LEU A 1 410 ? -4.612 -8.372 25.528 1.00 90.44 410 LEU A O 1
ATOM 3366 N N . GLU A 1 411 ? -5.853 -8.753 27.346 1.00 89.50 411 GLU A N 1
ATOM 3367 C CA . GLU A 1 411 ? -6.486 -9.971 26.839 1.00 89.50 411 GLU A CA 1
ATOM 3368 C C . GLU A 1 411 ? -7.255 -9.695 25.539 1.00 89.50 411 GLU A C 1
ATOM 3370 O O . GLU A 1 411 ? -7.006 -10.360 24.534 1.00 89.50 411 GLU A O 1
ATOM 3375 N N . GLU A 1 412 ? -8.098 -8.661 25.532 1.00 87.00 412 GLU A N 1
ATOM 3376 C CA . GLU A 1 412 ? -8.975 -8.310 24.411 1.00 87.00 412 GLU A CA 1
ATOM 3377 C C . GLU A 1 412 ? -8.210 -7.759 23.191 1.00 87.00 412 GLU A C 1
ATOM 3379 O O . GLU A 1 412 ? -8.505 -8.118 22.051 1.00 87.00 412 GLU A O 1
ATOM 3384 N N . TYR A 1 413 ? -7.179 -6.934 23.406 1.00 86.62 413 TYR A N 1
ATOM 3385 C CA . TYR A 1 413 ? -6.498 -6.212 22.320 1.00 86.62 413 TYR A CA 1
ATOM 3386 C C . TYR A 1 413 ? -5.107 -6.759 21.961 1.00 86.62 413 TYR A C 1
ATOM 3388 O O . TYR A 1 413 ? -4.524 -6.331 20.961 1.00 86.62 413 TYR A O 1
ATOM 3396 N N . SER A 1 414 ? -4.563 -7.727 22.713 1.00 86.06 414 SER A N 1
ATOM 3397 C CA . SER A 1 414 ? -3.193 -8.248 22.515 1.00 86.06 414 SER A CA 1
ATOM 3398 C C . SER A 1 414 ? -2.898 -8.722 21.096 1.00 86.06 414 SER A C 1
ATOM 3400 O O . SER A 1 414 ? -1.762 -8.590 20.639 1.00 86.06 414 SER A O 1
ATOM 3402 N N . ILE A 1 415 ? -3.890 -9.255 20.379 1.00 83.31 415 ILE A N 1
ATOM 3403 C CA . ILE A 1 415 ? -3.731 -9.742 19.001 1.00 83.31 415 ILE A CA 1
ATOM 3404 C C . ILE A 1 415 ? -3.254 -8.612 18.077 1.00 83.31 415 ILE A C 1
ATOM 3406 O O . ILE A 1 415 ? -2.377 -8.838 17.235 1.00 83.31 415 ILE A O 1
ATOM 3410 N N . TYR A 1 416 ? -3.763 -7.400 18.292 1.00 82.44 416 TYR A N 1
ATOM 3411 C CA . TYR A 1 416 ? -3.560 -6.228 17.438 1.00 82.44 416 TYR A CA 1
ATOM 3412 C C . TYR A 1 416 ? -2.392 -5.347 17.860 1.00 82.44 416 TYR A C 1
ATOM 3414 O O . TYR A 1 416 ? -2.057 -4.410 17.146 1.00 82.44 416 TYR A O 1
ATOM 3422 N N . LEU A 1 417 ? -1.745 -5.667 18.980 1.00 86.06 417 LEU A N 1
ATOM 3423 C CA . LEU A 1 417 ? -0.534 -4.985 19.408 1.00 86.06 417 LEU A CA 1
ATOM 3424 C C . LEU A 1 417 ? 0.633 -5.286 18.455 1.00 86.06 417 LEU A C 1
ATOM 3426 O O . LEU A 1 417 ? 0.795 -6.406 17.941 1.00 86.06 417 LEU A O 1
ATOM 3430 N N . SER A 1 418 ? 1.495 -4.291 18.269 1.00 84.38 418 SER A N 1
ATOM 3431 C CA . SER A 1 418 ? 2.787 -4.457 17.611 1.00 84.38 418 SER A CA 1
ATOM 3432 C C . SER A 1 418 ? 3.664 -5.460 18.367 1.00 84.38 418 SER A C 1
ATOM 3434 O O . SER A 1 418 ? 3.452 -5.770 19.542 1.00 84.38 418 SER A O 1
ATOM 3436 N N . GLN A 1 419 ? 4.706 -5.972 17.710 1.00 84.88 419 GLN A N 1
ATOM 3437 C CA . GLN A 1 419 ? 5.635 -6.908 18.349 1.00 84.88 419 GLN A CA 1
ATOM 3438 C C . GLN A 1 419 ? 6.275 -6.319 19.617 1.00 84.88 419 GLN A C 1
ATOM 3440 O O . GLN A 1 419 ? 6.462 -7.029 20.602 1.00 84.88 419 GLN A O 1
ATOM 3445 N N . LYS A 1 420 ? 6.586 -5.020 19.609 1.00 84.62 420 LYS A N 1
ATOM 3446 C CA . LYS A 1 420 ? 7.198 -4.332 20.747 1.00 84.62 420 LYS A CA 1
ATOM 3447 C C . LYS A 1 420 ? 6.220 -4.190 21.915 1.00 84.62 420 LYS A C 1
ATOM 3449 O O . LYS A 1 420 ? 6.574 -4.518 23.042 1.00 84.62 420 LYS A O 1
ATOM 3454 N N . GLU A 1 421 ? 4.983 -3.784 21.642 1.00 88.62 421 GLU A N 1
ATOM 3455 C CA . GLU A 1 421 ? 3.914 -3.695 22.648 1.00 88.62 421 GLU A CA 1
ATOM 3456 C C . GLU A 1 421 ? 3.590 -5.072 23.245 1.00 88.62 421 GLU A C 1
ATOM 3458 O O . GLU A 1 421 ? 3.451 -5.194 24.461 1.00 88.62 421 GLU A O 1
ATOM 3463 N N . LYS A 1 422 ? 3.584 -6.136 22.427 1.00 91.06 422 LYS A N 1
ATOM 3464 C CA . LYS A 1 422 ? 3.452 -7.527 22.900 1.00 91.06 422 LYS A CA 1
ATOM 3465 C C . LYS A 1 422 ? 4.561 -7.912 23.876 1.00 91.06 422 LYS A C 1
ATOM 3467 O O . LYS A 1 422 ? 4.280 -8.540 24.892 1.00 91.06 422 LYS A O 1
ATOM 3472 N N . LEU A 1 423 ? 5.810 -7.532 23.602 1.00 91.12 423 LEU A N 1
ATOM 3473 C CA . LEU A 1 423 ? 6.929 -7.798 24.512 1.00 91.12 423 LEU A CA 1
ATOM 3474 C C . LEU A 1 423 ? 6.790 -7.036 25.837 1.00 91.12 423 LEU A C 1
ATOM 3476 O O . LEU A 1 423 ? 7.027 -7.622 26.892 1.00 91.12 423 LEU A O 1
ATOM 3480 N N . PHE A 1 424 ? 6.362 -5.771 25.803 1.00 89.50 424 PHE A N 1
ATOM 3481 C CA . PHE A 1 424 ? 6.086 -5.002 27.022 1.00 89.50 424 PHE A CA 1
ATOM 3482 C C . PHE A 1 424 ? 4.938 -5.600 27.839 1.00 89.50 424 PHE A C 1
ATOM 3484 O O . PHE A 1 424 ? 5.083 -5.778 29.048 1.00 89.50 424 PHE A O 1
ATOM 3491 N N . ALA A 1 425 ? 3.835 -5.972 27.183 1.00 91.00 425 ALA A N 1
ATOM 3492 C CA . ALA A 1 425 ? 2.712 -6.648 27.825 1.00 91.00 425 ALA A CA 1
ATOM 3493 C C . ALA A 1 425 ? 3.156 -7.961 28.482 1.00 91.00 425 ALA A C 1
ATOM 3495 O O . ALA A 1 425 ? 2.841 -8.205 29.641 1.00 91.00 425 ALA A O 1
ATOM 3496 N N . LEU A 1 426 ? 3.948 -8.781 27.782 1.00 92.31 426 LEU A N 1
ATOM 3497 C CA . LEU A 1 426 ? 4.489 -10.022 28.339 1.00 92.31 426 LEU A CA 1
ATOM 3498 C C . LEU A 1 426 ? 5.390 -9.766 29.551 1.00 92.31 426 LEU A C 1
ATOM 3500 O O . LEU A 1 426 ? 5.238 -10.461 30.550 1.00 92.31 426 LEU A O 1
ATOM 3504 N N . SER A 1 427 ? 6.289 -8.775 29.497 1.00 91.00 427 SER A N 1
ATOM 3505 C CA . SER A 1 427 ? 7.137 -8.412 30.647 1.00 91.00 427 SER A CA 1
ATOM 3506 C C . SER A 1 427 ? 6.290 -8.073 31.871 1.00 91.00 427 SER A C 1
ATOM 3508 O O . SER A 1 427 ? 6.516 -8.617 32.947 1.00 91.00 427 SER A O 1
ATOM 3510 N N . PHE A 1 428 ? 5.273 -7.232 31.683 1.00 90.88 428 PHE A N 1
ATOM 3511 C CA . PHE A 1 428 ? 4.341 -6.858 32.741 1.00 90.88 428 PHE A CA 1
ATOM 3512 C C . PHE A 1 428 ? 3.599 -8.069 33.327 1.00 90.88 428 PHE A C 1
ATOM 3514 O O . PHE A 1 428 ? 3.547 -8.236 34.544 1.00 90.88 428 PHE A O 1
ATOM 3521 N N . LEU A 1 429 ? 3.082 -8.961 32.477 1.00 91.50 429 LEU A N 1
ATOM 3522 C CA . LEU A 1 429 ? 2.413 -10.187 32.923 1.00 91.50 429 LEU A CA 1
ATOM 3523 C C . LEU A 1 429 ? 3.358 -11.114 33.705 1.00 91.50 429 LEU A C 1
ATOM 3525 O O . LEU A 1 429 ? 2.949 -11.712 34.699 1.00 91.50 429 LEU A O 1
ATOM 3529 N N . TYR A 1 430 ? 4.622 -11.226 33.289 1.00 90.56 430 TYR A N 1
ATOM 3530 C CA . TYR A 1 430 ? 5.630 -11.993 34.022 1.00 90.56 430 TYR A CA 1
ATOM 3531 C C . TYR A 1 430 ? 5.930 -11.392 35.397 1.00 90.56 430 TYR A C 1
ATOM 3533 O O . TYR A 1 430 ? 6.055 -12.138 36.366 1.00 90.56 430 TYR A O 1
ATOM 3541 N N . GLU A 1 431 ? 6.026 -10.069 35.501 1.00 87.56 431 GLU A N 1
ATOM 3542 C CA . GLU A 1 431 ? 6.258 -9.383 36.774 1.00 87.56 431 GLU A CA 1
ATOM 3543 C C . GLU A 1 431 ? 5.117 -9.637 37.767 1.00 87.56 431 GLU A C 1
ATOM 3545 O O . GLU A 1 431 ? 5.388 -10.007 38.912 1.00 87.56 431 GLU A O 1
ATOM 3550 N N . LEU A 1 432 ? 3.860 -9.547 37.314 1.00 87.12 432 LEU A N 1
ATOM 3551 C CA . LEU A 1 432 ? 2.684 -9.874 38.131 1.00 87.12 432 LEU A CA 1
ATOM 3552 C C . LEU A 1 432 ? 2.710 -11.321 38.646 1.00 87.12 432 LEU A C 1
ATOM 3554 O O . LEU A 1 432 ? 2.334 -11.585 39.781 1.00 87.12 432 LEU A O 1
ATOM 3558 N N . LEU A 1 433 ? 3.187 -12.273 37.839 1.00 86.06 433 LEU A N 1
ATOM 3559 C CA . LEU A 1 433 ? 3.290 -13.676 38.258 1.00 86.06 433 LEU A CA 1
ATOM 3560 C C . LEU A 1 433 ? 4.396 -13.917 39.299 1.00 86.06 433 LEU A C 1
ATOM 3562 O O . LEU A 1 433 ? 4.284 -14.836 40.113 1.00 86.06 433 LEU A O 1
ATOM 3566 N N . VAL A 1 434 ? 5.484 -13.143 39.252 1.00 82.62 434 VAL A N 1
ATOM 3567 C CA . VAL A 1 434 ? 6.656 -13.322 40.127 1.00 82.62 434 VAL A CA 1
ATOM 3568 C C . VAL A 1 434 ? 6.471 -12.621 41.477 1.00 82.62 434 VAL A C 1
ATOM 3570 O O . VAL A 1 434 ? 6.926 -13.138 42.503 1.00 82.62 434 VAL A O 1
ATOM 3573 N N . HIS A 1 435 ? 5.791 -11.476 41.510 1.00 71.06 435 HIS A N 1
ATOM 3574 C CA . HIS A 1 435 ? 5.586 -10.694 42.727 1.00 71.06 435 HIS A CA 1
ATOM 3575 C C . HIS A 1 435 ? 4.210 -10.980 43.349 1.00 71.06 435 HIS A C 1
ATOM 3577 O O . HIS A 1 435 ? 3.187 -10.548 42.843 1.00 71.06 435 HIS A O 1
ATOM 3583 N N . ARG A 1 436 ? 4.190 -11.665 44.506 1.00 51.59 436 ARG A N 1
ATOM 3584 C CA . ARG A 1 436 ? 2.975 -12.069 45.265 1.00 51.59 436 ARG A CA 1
ATOM 3585 C C . ARG A 1 436 ? 2.074 -10.924 45.769 1.00 51.59 436 ARG A C 1
ATOM 3587 O O . ARG A 1 436 ? 1.087 -11.205 46.445 1.00 51.59 436 ARG A O 1
ATOM 3594 N N . GLU A 1 437 ? 2.439 -9.673 45.519 1.00 54.81 437 GLU A N 1
ATOM 3595 C CA . GLU A 1 437 ? 1.630 -8.491 45.847 1.00 54.81 437 GLU A CA 1
ATOM 3596 C C . GLU A 1 437 ? 0.724 -8.057 44.673 1.00 54.81 437 GLU A C 1
ATOM 3598 O O . GLU A 1 437 ? -0.088 -7.154 44.861 1.00 54.81 437 GLU A O 1
ATOM 3603 N N . GLY A 1 438 ? 0.831 -8.715 43.504 1.00 48.16 438 GLY A N 1
ATOM 3604 C CA . GLY A 1 438 ? -0.051 -8.564 42.336 1.00 48.16 438 GLY A CA 1
ATOM 3605 C C . GLY A 1 438 ? -1.099 -9.664 42.193 1.00 48.16 438 GLY A C 1
ATOM 3606 O O . GLY A 1 438 ? -0.811 -10.824 42.576 1.00 48.16 438 GLY A O 1
#